Protein AF-0000000079002494 (afdb_homodimer)

Radius of gyration: 24.75 Å; Cα contacts (8 Å, |Δi|>4): 1084; chains: 2; bounding box: 55×80×52 Å

Structure (mmCIF, N/CA/C/O backbone):
data_AF-0000000079002494-model_v1
#
loop_
_entity.id
_entity.type
_entity.pdbx_description
1 polymer 'Respiratory-chain NADH dehydrogenase, subunit 1'
#
loop_
_atom_site.group_PDB
_atom_site.id
_atom_site.type_symbol
_atom_site.label_atom_id
_atom_site.label_alt_id
_atom_site.label_comp_id
_atom_site.label_asym_id
_atom_site.label_entity_id
_atom_site.label_seq_id
_atom_site.pdbx_PDB_ins_code
_atom_site.Cartn_x
_atom_site.Cartn_y
_atom_site.Cartn_z
_atom_site.occupancy
_atom_site.B_iso_or_equiv
_atom_site.auth_seq_id
_atom_site.auth_comp_id
_atom_site.auth_asym_id
_atom_site.auth_atom_id
_atom_site.pdbx_PDB_model_num
ATOM 1 N N . MET A 1 1 ? -18.328 -14.086 22.703 1 44.5 1 MET A N 1
ATOM 2 C CA . MET A 1 1 ? -18.359 -14.289 21.266 1 44.5 1 MET A CA 1
ATOM 3 C C . MET A 1 1 ? -17.141 -13.68 20.594 1 44.5 1 MET A C 1
ATOM 5 O O . MET A 1 1 ? -16.531 -14.297 19.719 1 44.5 1 MET A O 1
ATOM 9 N N . MET A 1 2 ? -16.734 -12.461 21.188 1 54.94 2 MET A N 1
ATOM 10 C CA . MET A 1 2 ? -15.609 -11.742 20.594 1 54.94 2 MET A CA 1
ATOM 11 C C . MET A 1 2 ? -14.297 -12.469 20.859 1 54.94 2 MET A C 1
ATOM 13 O O . MET A 1 2 ? -13.469 -12.609 19.969 1 54.94 2 MET A O 1
ATOM 17 N N . TRP A 1 3 ? -14.273 -13.086 22.062 1 51.34 3 TRP A N 1
ATOM 18 C CA . TRP A 1 3 ? -13.031 -13.734 22.469 1 51.34 3 TRP A CA 1
ATOM 19 C C . TRP A 1 3 ? -12.883 -15.094 21.781 1 51.34 3 TRP A C 1
ATOM 21 O O . TRP A 1 3 ? -11.773 -15.484 21.406 1 51.34 3 TRP A O 1
ATOM 31 N N . VAL A 1 4 ? -13.992 -15.797 21.688 1 53.44 4 VAL A N 1
ATOM 32 C CA . VAL A 1 4 ? -13.945 -17.094 21.031 1 53.44 4 VAL A CA 1
ATOM 33 C C . VAL A 1 4 ? -13.539 -16.922 19.562 1 53.44 4 VAL A C 1
ATOM 35 O O . VAL A 1 4 ? -12.734 -17.703 19.047 1 53.44 4 VAL A O 1
ATOM 38 N N . ASP A 1 5 ? -13.961 -15.875 19.078 1 77.56 5 ASP A N 1
ATOM 39 C CA . ASP A 1 5 ? -13.625 -15.602 17.672 1 77.56 5 ASP A CA 1
ATOM 40 C C . ASP A 1 5 ? -12.148 -15.234 17.531 1 77.56 5 ASP A C 1
ATOM 42 O O . ASP A 1 5 ? -11.492 -15.68 16.578 1 77.56 5 ASP A O 1
ATOM 46 N N . LEU A 1 6 ? -11.688 -14.734 18.688 1 79.25 6 LEU A N 1
ATOM 47 C CA . LEU A 1 6 ? -10.281 -14.352 18.656 1 79.25 6 LEU A CA 1
ATOM 48 C C . LEU A 1 6 ? -9.383 -15.578 18.75 1 79.25 6 LEU A C 1
ATOM 50 O O . LEU A 1 6 ? -8.344 -15.656 18.094 1 79.25 6 LEU A O 1
ATOM 54 N N . GLY A 1 7 ? -9.828 -16.516 19.656 1 81.12 7 GLY A N 1
ATOM 55 C CA . GLY A 1 7 ? -9.07 -17.75 19.781 1 81.12 7 GLY A CA 1
ATOM 56 C C . GLY A 1 7 ? -9.008 -18.547 18.469 1 81.12 7 GLY A C 1
ATOM 57 O O . GLY A 1 7 ? -7.949 -19.047 18.109 1 81.12 7 GLY A O 1
ATOM 58 N N . ASN A 1 8 ? -10.109 -18.562 17.781 1 87.06 8 ASN A N 1
ATOM 59 C CA . ASN A 1 8 ? -10.164 -19.266 16.5 1 87.06 8 ASN A CA 1
ATOM 60 C C . ASN A 1 8 ? -9.266 -18.594 15.461 1 87.06 8 ASN A C 1
ATOM 62 O O . ASN A 1 8 ? -8.594 -19.281 14.688 1 87.06 8 ASN A O 1
ATOM 66 N N . TYR A 1 9 ? -9.242 -17.297 15.516 1 87.62 9 TYR A N 1
ATOM 67 C CA . TYR A 1 9 ? -8.422 -16.594 14.539 1 87.62 9 TYR A CA 1
ATOM 68 C C . TYR A 1 9 ? -6.938 -16.766 14.836 1 87.62 9 TYR A C 1
ATOM 70 O O . TYR A 1 9 ? -6.125 -16.859 13.914 1 87.62 9 TYR A O 1
ATOM 78 N N . ILE A 1 10 ? -6.66 -16.906 16.109 1 89.25 10 ILE A N 1
ATOM 79 C CA . ILE A 1 10 ? -5.266 -17.109 16.484 1 89.25 10 ILE A CA 1
ATOM 80 C C . ILE A 1 10 ? -4.824 -18.516 16.078 1 89.25 10 ILE A C 1
ATOM 82 O O . ILE A 1 10 ? -3.729 -18.688 15.539 1 89.25 10 ILE A O 1
ATOM 86 N N . LEU A 1 11 ? -5.723 -19.438 16.281 1 91.56 11 LEU A N 1
ATOM 87 C CA . LEU A 1 11 ? -5.398 -20.812 15.914 1 91.56 11 LEU A CA 1
ATOM 88 C C . LEU A 1 11 ? -5.258 -20.953 14.406 1 91.56 11 LEU A C 1
ATOM 90 O O . LEU A 1 11 ? -4.344 -21.625 13.922 1 91.56 11 LEU A O 1
ATOM 94 N N . GLN A 1 12 ? -6.09 -20.312 13.695 1 93.88 12 GLN A N 1
ATOM 95 C CA . GLN A 1 12 ? -6.016 -20.391 12.234 1 93.88 12 GLN A CA 1
ATOM 96 C C . GLN A 1 12 ? -4.762 -19.688 11.711 1 93.88 12 GLN A C 1
ATOM 98 O O . GLN A 1 12 ? -4.176 -20.125 10.719 1 93.88 12 GLN A O 1
ATOM 103 N N . SER A 1 13 ? -4.43 -18.641 12.398 1 93.56 13 SER A N 1
ATOM 104 C CA . SER A 1 13 ? -3.25 -17.906 11.953 1 93.56 13 SER A CA 1
ATOM 105 C C . SER A 1 13 ? -1.973 -18.688 12.234 1 93.56 13 SER A C 1
ATOM 107 O O . SER A 1 13 ? -1.03 -18.656 11.438 1 93.56 13 SER A O 1
ATOM 109 N N . LEU A 1 14 ? -1.951 -19.469 13.266 1 93.94 14 LEU A N 1
ATOM 110 C CA . LEU A 1 14 ? -0.742 -20.188 13.664 1 93.94 14 LEU A CA 1
ATOM 111 C C . LEU A 1 14 ? -0.676 -21.547 12.992 1 93.94 14 LEU A C 1
ATOM 113 O O . LEU A 1 14 ? 0.397 -21.984 12.57 1 93.94 14 LEU A O 1
ATOM 117 N N . LEU A 1 15 ? -1.815 -22.203 12.805 1 94.38 15 LEU A N 1
ATOM 118 C CA . LEU A 1 15 ? -1.814 -23.578 12.328 1 94.38 15 LEU A CA 1
ATOM 119 C C . LEU A 1 15 ? -2.271 -23.656 10.875 1 94.38 15 LEU A C 1
ATOM 121 O O . LEU A 1 15 ? -1.48 -23.406 9.961 1 94.38 15 LEU A O 1
ATOM 125 N N . TYR A 1 16 ? -3.596 -23.703 10.633 1 94.25 16 TYR A N 1
ATOM 126 C CA . TYR A 1 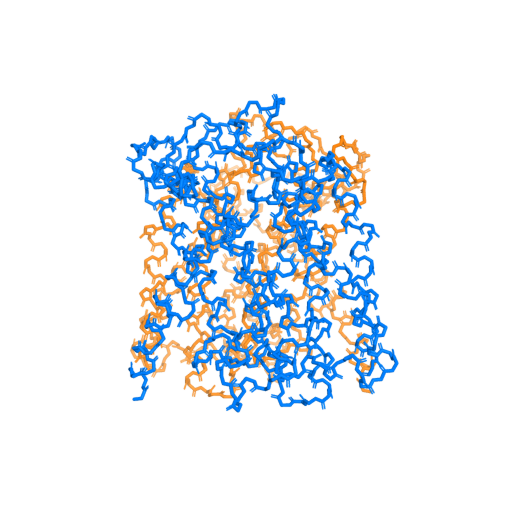16 ? -4.137 -23.797 9.281 1 94.25 16 TYR A CA 1
ATOM 127 C C . TYR A 1 16 ? -5.227 -22.75 9.062 1 94.25 16 TYR A C 1
ATOM 129 O O . TYR A 1 16 ? -6.191 -22.688 9.828 1 94.25 16 TYR A O 1
ATOM 137 N N . PRO A 1 17 ? -4.984 -22.031 8.023 1 95.56 17 PRO A N 1
ATOM 138 C CA . PRO A 1 17 ? -4.043 -22.016 6.902 1 95.56 17 PRO A CA 1
ATOM 139 C C . PRO A 1 17 ? -2.932 -20.984 7.086 1 95.56 17 PRO A C 1
ATOM 141 O O . PRO A 1 17 ? -2.506 -20.359 6.113 1 95.56 17 PRO A O 1
ATOM 144 N N . GLY A 1 18 ? -2.619 -20.781 8.328 1 94.69 18 GLY A N 1
ATOM 145 C CA . GLY A 1 18 ? -1.676 -19.734 8.664 1 94.69 18 GLY A CA 1
ATOM 146 C C . GLY A 1 18 ? -0.228 -20.172 8.555 1 94.69 18 GLY A C 1
ATOM 147 O O . GLY A 1 18 ? 0.177 -20.75 7.547 1 94.69 18 GLY A O 1
ATOM 148 N N . LEU A 1 19 ? 0.527 -19.906 9.523 1 94.31 19 LEU A N 1
ATOM 149 C CA . LEU A 1 19 ? 1.985 -19.969 9.516 1 94.31 19 LEU A CA 1
ATOM 150 C C . LEU A 1 19 ? 2.469 -21.406 9.305 1 94.31 19 LEU A C 1
ATOM 152 O O . LEU A 1 19 ? 3.322 -21.656 8.453 1 94.31 19 LEU A O 1
ATOM 156 N N . LEU A 1 20 ? 1.963 -22.359 10.008 1 94 20 LEU A N 1
ATOM 157 C CA . LEU A 1 20 ? 2.41 -23.734 9.898 1 94 20 LEU A CA 1
ATOM 158 C C . LEU A 1 20 ? 2.121 -24.297 8.508 1 94 20 LEU A C 1
ATOM 160 O O . LEU A 1 20 ? 2.969 -24.953 7.906 1 94 20 LEU A O 1
ATOM 164 N N . PHE A 1 21 ? 0.96 -24.031 8.039 1 95.38 21 PHE A N 1
ATOM 165 C CA . PHE A 1 21 ? 0.583 -24.453 6.699 1 95.38 21 PHE A CA 1
ATOM 166 C C . PHE A 1 21 ? 1.543 -23.891 5.66 1 95.38 21 PHE A C 1
ATOM 168 O O . PHE A 1 21 ? 1.985 -24.594 4.758 1 95.38 21 PHE A O 1
ATOM 175 N N . ILE A 1 22 ? 1.89 -22.625 5.812 1 94.62 22 ILE A N 1
ATOM 176 C CA . ILE A 1 22 ? 2.764 -21.953 4.859 1 94.62 22 ILE A CA 1
ATOM 177 C C . ILE A 1 22 ? 4.152 -22.594 4.891 1 94.62 22 ILE A C 1
ATOM 179 O O . ILE A 1 22 ? 4.762 -22.828 3.844 1 94.62 22 ILE A O 1
ATOM 183 N N . ILE A 1 23 ? 4.59 -22.891 6.07 1 90.56 23 ILE A N 1
ATOM 184 C CA . ILE A 1 23 ? 5.906 -23.5 6.219 1 90.56 23 ILE A CA 1
ATOM 185 C C . ILE A 1 23 ? 5.922 -24.875 5.535 1 90.56 23 ILE A C 1
ATOM 187 O O . ILE A 1 23 ? 6.844 -25.188 4.781 1 90.56 23 ILE A O 1
ATOM 191 N N . ILE A 1 24 ? 4.887 -25.656 5.758 1 92 24 ILE A N 1
ATOM 192 C CA . ILE A 1 24 ? 4.789 -26.984 5.156 1 92 24 ILE A CA 1
ATOM 193 C C . ILE A 1 24 ? 4.715 -26.859 3.639 1 92 24 ILE A C 1
ATOM 195 O O . ILE A 1 24 ? 5.379 -27.609 2.914 1 92 24 ILE A O 1
ATOM 199 N N . MET A 1 25 ? 3.959 -25.906 3.195 1 94.44 25 MET A N 1
ATOM 200 C CA . MET A 1 25 ? 3.793 -25.719 1.757 1 94.44 25 MET A CA 1
ATOM 201 C C . MET A 1 25 ? 5.094 -25.25 1.116 1 94.44 25 MET A C 1
ATOM 203 O O . MET A 1 25 ? 5.387 -25.594 -0.031 1 94.44 25 MET A O 1
ATOM 207 N N . ILE A 1 26 ? 5.816 -24.453 1.861 1 91.31 26 ILE A N 1
ATOM 208 C CA . ILE A 1 26 ? 7.102 -24 1.344 1 91.31 26 ILE A CA 1
ATOM 209 C C . ILE A 1 26 ? 8.016 -25.203 1.121 1 91.31 26 ILE A C 1
ATOM 211 O O . ILE A 1 26 ? 8.656 -25.312 0.073 1 91.31 26 ILE A O 1
ATOM 215 N N . ILE A 1 27 ? 8.039 -26.094 2.076 1 86.44 27 ILE A N 1
ATOM 216 C CA . ILE A 1 27 ? 8.883 -27.281 1.976 1 86.44 27 ILE A CA 1
ATOM 217 C C . ILE A 1 27 ? 8.43 -28.141 0.788 1 86.44 27 ILE A C 1
ATOM 219 O O . ILE A 1 27 ? 9.25 -28.562 -0.027 1 86.44 27 ILE A O 1
ATOM 223 N N . PHE A 1 28 ? 7.176 -28.312 0.725 1 90.94 28 PHE A N 1
ATOM 224 C CA . PHE A 1 28 ? 6.602 -29.141 -0.33 1 90.94 28 PHE A CA 1
ATOM 225 C C . PHE A 1 28 ? 6.863 -28.516 -1.701 1 90.94 28 PHE A C 1
ATOM 227 O O . PHE A 1 28 ? 7.285 -29.219 -2.627 1 90.94 28 PHE A O 1
ATOM 234 N N . THR A 1 29 ? 6.637 -27.25 -1.886 1 92.44 29 THR A N 1
ATOM 235 C CA . THR A 1 29 ? 6.785 -26.578 -3.178 1 92.44 29 THR A CA 1
ATOM 236 C C . THR A 1 29 ? 8.258 -26.5 -3.576 1 92.44 29 THR A C 1
ATOM 238 O O . THR A 1 29 ? 8.586 -26.531 -4.766 1 92.44 29 THR A O 1
ATOM 241 N N . GLN A 1 30 ? 9.047 -26.281 -2.629 1 85.81 30 GLN A N 1
ATOM 242 C CA . GLN A 1 30 ? 10.477 -26.266 -2.943 1 85.81 30 GLN A CA 1
ATOM 243 C C . GLN A 1 30 ? 10.938 -27.625 -3.469 1 85.81 30 GLN A C 1
ATOM 245 O O . GLN A 1 30 ? 11.82 -27.688 -4.332 1 85.81 30 GLN A O 1
ATOM 250 N N . TRP A 1 31 ? 10.375 -28.688 -2.846 1 85.31 31 TRP A N 1
ATOM 251 C CA . TRP A 1 31 ? 10.656 -30.016 -3.35 1 85.31 31 TRP A CA 1
ATOM 252 C C . TRP A 1 31 ? 10.219 -30.156 -4.805 1 85.31 31 TRP A C 1
ATOM 254 O O . TRP A 1 31 ? 10.969 -30.672 -5.641 1 85.31 31 TRP A O 1
ATOM 264 N N . ILE A 1 32 ? 9.055 -29.672 -5.133 1 89.88 32 ILE A N 1
ATOM 265 C CA . ILE A 1 32 ? 8.531 -29.719 -6.492 1 89.88 32 ILE A CA 1
ATOM 266 C C . ILE A 1 32 ? 9.43 -28.891 -7.414 1 89.88 32 ILE A C 1
ATOM 268 O O . ILE A 1 32 ? 9.734 -29.312 -8.531 1 89.88 32 ILE A O 1
ATOM 272 N N . TYR A 1 33 ? 9.781 -27.719 -7.023 1 89.62 33 TYR A N 1
ATOM 273 C CA . TYR A 1 33 ? 10.617 -26.828 -7.824 1 89.62 33 TYR A CA 1
ATOM 274 C C . TYR A 1 33 ? 11.93 -27.5 -8.203 1 89.62 33 TYR A C 1
ATOM 276 O O . TYR A 1 33 ? 12.375 -27.391 -9.352 1 89.62 33 TYR A O 1
ATOM 284 N N . ARG A 1 34 ? 12.539 -28.156 -7.32 1 84.25 34 ARG A N 1
ATOM 285 C CA . ARG A 1 34 ? 13.812 -28.844 -7.57 1 84.25 34 ARG A CA 1
ATOM 286 C C . ARG A 1 34 ? 13.633 -29.984 -8.562 1 84.25 34 ARG A C 1
ATOM 288 O O . ARG A 1 34 ? 14.5 -30.219 -9.398 1 84.25 34 ARG A O 1
ATOM 295 N N . LYS A 1 35 ? 12.594 -30.703 -8.312 1 87.31 35 LYS A N 1
ATOM 296 C CA . LYS A 1 35 ? 12.312 -31.797 -9.25 1 87.31 35 LYS A CA 1
ATOM 297 C C . LYS A 1 35 ? 12.117 -31.266 -10.664 1 87.31 35 LYS A C 1
ATOM 299 O O . LYS A 1 35 ? 12.625 -31.844 -11.625 1 87.31 35 LYS A O 1
ATOM 304 N N . VAL A 1 36 ? 11.398 -30.172 -10.734 1 89.5 36 VAL A N 1
ATOM 305 C CA . VAL A 1 36 ? 11.141 -29.562 -12.039 1 89.5 36 VAL A CA 1
ATOM 306 C C . VAL A 1 36 ? 12.453 -29.047 -12.633 1 89.5 36 VAL A C 1
ATOM 308 O O . VAL A 1 36 ? 12.727 -29.234 -13.812 1 89.5 36 VAL A O 1
ATOM 311 N N . THR A 1 37 ? 13.227 -28.359 -11.875 1 86 37 THR A N 1
ATOM 312 C CA . THR A 1 37 ? 14.508 -27.828 -12.32 1 86 37 THR A CA 1
ATOM 313 C C . THR A 1 37 ? 15.422 -28.938 -12.812 1 86 37 THR A C 1
ATOM 315 O O . THR A 1 37 ? 16.109 -28.781 -13.828 1 86 37 THR A O 1
ATOM 318 N N . GLY A 1 38 ? 15.516 -30.016 -12.07 1 83.25 38 GLY A N 1
ATOM 319 C CA . GLY A 1 38 ? 16.328 -31.141 -12.484 1 83.25 38 GLY A CA 1
ATOM 320 C C . GLY A 1 38 ? 15.914 -31.719 -13.82 1 83.25 38 GLY A C 1
ATOM 321 O O . GLY A 1 38 ? 16.766 -32.062 -14.648 1 83.25 38 GLY A O 1
ATOM 322 N N . ARG A 1 39 ? 14.656 -31.766 -14.031 1 85.88 39 ARG A N 1
ATOM 323 C CA . ARG A 1 39 ? 14.133 -32.344 -15.273 1 85.88 39 ARG A CA 1
ATOM 324 C C . ARG A 1 39 ? 14.406 -31.406 -16.453 1 85.88 39 ARG A C 1
ATOM 326 O O . ARG A 1 39 ? 14.711 -31.875 -17.562 1 85.88 39 ARG A O 1
ATOM 333 N N . VAL A 1 40 ? 14.273 -30.125 -16.281 1 85.69 40 VAL A N 1
ATOM 334 C CA . VAL A 1 40 ? 14.453 -29.156 -17.344 1 85.69 40 VAL A CA 1
ATOM 335 C C . VAL A 1 40 ? 15.93 -29.031 -17.719 1 85.69 40 VAL A C 1
ATOM 337 O O . VAL A 1 40 ? 16.281 -28.922 -18.891 1 85.69 40 VAL A O 1
ATOM 340 N N . GLN A 1 41 ? 16.812 -28.938 -16.766 1 79.19 41 GLN A N 1
ATOM 341 C CA . GLN A 1 41 ? 18.25 -28.766 -17 1 79.19 41 GLN A CA 1
ATOM 342 C C . GLN A 1 41 ? 18.922 -30.094 -17.297 1 79.19 41 GLN A C 1
ATOM 344 O O . GLN A 1 41 ? 20.141 -30.156 -17.5 1 79.19 41 GLN A O 1
ATOM 349 N N . TYR A 1 42 ? 18.328 -31.078 -17.75 1 69.38 42 TYR A N 1
ATOM 350 C CA . TYR A 1 42 ? 18.828 -32.406 -18.047 1 69.38 42 TYR A CA 1
ATOM 351 C C . TYR A 1 42 ? 19.859 -32.844 -17.016 1 69.38 42 TYR A C 1
ATOM 353 O O . TYR A 1 42 ? 20.859 -33.5 -17.359 1 69.38 42 TYR A O 1
ATOM 361 N N . ARG A 1 43 ? 20.172 -32.125 -16.078 1 57.84 43 ARG A N 1
ATOM 362 C CA . ARG A 1 43 ? 21.062 -32.594 -15.008 1 57.84 43 ARG A CA 1
ATOM 363 C C . ARG A 1 43 ? 20.344 -33.5 -14.023 1 57.84 43 ARG A C 1
ATOM 365 O O . ARG A 1 43 ? 19.141 -33.344 -13.805 1 57.84 43 ARG A O 1
ATOM 372 N N . ARG A 1 44 ? 20.844 -34.75 -14.102 1 48.19 44 ARG A N 1
ATOM 373 C CA . ARG A 1 44 ? 20.281 -35.688 -13.133 1 48.19 44 ARG A CA 1
ATOM 374 C C . ARG A 1 44 ? 20.062 -35 -11.781 1 48.19 44 ARG A C 1
ATOM 376 O O . ARG A 1 44 ? 20.953 -34.281 -11.289 1 48.19 44 ARG A O 1
ATOM 383 N N . GLY A 1 45 ? 18.875 -34.594 -11.438 1 46.84 45 GLY A N 1
ATOM 384 C CA . GLY A 1 45 ? 18.562 -33.906 -10.188 1 46.84 45 GLY A CA 1
ATOM 385 C C . GLY A 1 45 ? 19.422 -34.375 -9.023 1 46.84 45 GLY A C 1
ATOM 386 O O . GLY A 1 45 ? 20.109 -35.406 -9.125 1 46.84 45 GLY A O 1
ATOM 387 N N . PRO A 1 46 ? 20.016 -33.625 -8.164 1 44.28 46 PRO A N 1
ATOM 388 C CA . PRO A 1 46 ? 20.859 -34.219 -7.129 1 44.28 46 PRO A CA 1
ATOM 389 C C . PRO A 1 46 ? 20.391 -35.594 -6.695 1 44.28 46 PRO A C 1
ATOM 391 O O . PRO A 1 46 ? 19.266 -35.75 -6.203 1 44.28 46 PRO A O 1
ATOM 394 N N . THR A 1 47 ? 20.672 -36.719 -7.438 1 38.12 47 THR A N 1
ATOM 395 C CA . THR A 1 47 ? 20.484 -38.094 -6.996 1 38.12 47 THR A CA 1
ATOM 396 C C . THR A 1 47 ? 20.828 -38.25 -5.516 1 38.12 47 THR A C 1
ATOM 398 O O . THR A 1 47 ? 20.234 -39.094 -4.816 1 38.12 47 THR A O 1
ATOM 401 N N . TYR A 1 48 ? 22.188 -38.156 -5.133 1 36.81 48 TYR A N 1
ATOM 402 C CA . TYR A 1 48 ? 22.734 -38.719 -3.904 1 36.81 48 TYR A CA 1
ATOM 403 C C . TYR A 1 48 ? 22.125 -38.062 -2.678 1 36.81 48 TYR A C 1
ATOM 405 O O . TYR A 1 48 ? 22.406 -38.469 -1.544 1 36.81 48 TYR A O 1
ATOM 413 N N . VAL A 1 49 ? 22.109 -36.688 -2.596 1 40.66 49 VAL A N 1
ATOM 414 C CA . VAL A 1 49 ? 21.797 -36.312 -1.214 1 40.66 49 VAL A CA 1
ATOM 415 C C . VAL A 1 49 ? 20.344 -36.719 -0.896 1 40.66 49 VAL A C 1
ATOM 417 O O . VAL A 1 49 ? 19.469 -36.562 -1.743 1 40.66 49 VAL A O 1
ATOM 420 N N . GLY A 1 50 ? 20.188 -37.781 -0.067 1 34.31 50 GLY A N 1
ATOM 421 C CA . GLY A 1 50 ? 18.984 -38.344 0.496 1 34.31 50 GLY A CA 1
ATOM 422 C C . GLY A 1 50 ? 17.812 -37.406 0.527 1 34.31 50 GLY A C 1
ATOM 423 O O . GLY A 1 50 ? 17.953 -36.219 0.162 1 34.31 50 GLY A O 1
ATOM 424 N N . PRO A 1 51 ? 16.641 -38 0.844 1 38.06 51 PRO A N 1
ATOM 425 C CA . PRO A 1 51 ? 15.398 -37.312 1.198 1 38.06 51 PRO A CA 1
ATOM 426 C C . PRO A 1 51 ? 15.648 -35.969 1.928 1 38.06 51 PRO A C 1
ATOM 428 O O . PRO A 1 51 ? 14.734 -35.156 2.082 1 38.06 51 PRO A O 1
ATOM 431 N N . PHE A 1 52 ? 16.688 -35.875 2.623 1 38.97 52 PHE A N 1
ATOM 432 C CA . PHE A 1 52 ? 17.156 -34.812 3.508 1 38.97 52 PHE A CA 1
ATOM 433 C C . PHE A 1 52 ? 17.641 -33.625 2.705 1 38.97 52 PHE A C 1
ATOM 435 O O . PHE A 1 52 ? 18.031 -32.594 3.279 1 38.97 52 PHE A O 1
ATOM 442 N N . GLY A 1 53 ? 18.062 -33.688 1.569 1 42.25 53 GLY A N 1
ATOM 443 C CA . GLY A 1 53 ? 18.406 -32.594 0.686 1 42.25 53 GLY A CA 1
ATOM 444 C C . GLY A 1 53 ? 17.281 -31.594 0.497 1 42.25 53 GLY A C 1
ATOM 445 O O . GLY A 1 53 ? 17.469 -30.547 -0.117 1 42.25 53 GLY A O 1
ATOM 446 N N . LEU A 1 54 ? 16.125 -32.062 0.452 1 42.53 54 LEU A N 1
ATOM 447 C CA . LEU A 1 54 ? 14.828 -31.422 0.289 1 42.53 54 LEU A CA 1
ATOM 448 C C . LEU A 1 54 ? 14.711 -30.203 1.208 1 42.53 54 LEU A C 1
ATOM 450 O O . LEU A 1 54 ? 14.102 -29.203 0.842 1 42.53 54 LEU A O 1
ATOM 454 N N . LEU A 1 55 ? 15.086 -30.469 2.482 1 47.25 55 LEU A N 1
ATOM 455 C CA . LEU A 1 55 ? 14.977 -29.469 3.535 1 47.25 55 LEU A CA 1
ATOM 456 C C . LEU A 1 55 ? 16.141 -28.484 3.473 1 47.25 55 LEU A C 1
ATOM 458 O O . LEU A 1 55 ? 16.328 -27.672 4.379 1 47.25 55 LEU A O 1
ATOM 462 N N . GLN A 1 56 ? 16.953 -28.719 2.482 1 52.5 56 GLN A N 1
ATOM 463 C CA . GLN A 1 56 ? 18.172 -27.922 2.43 1 52.5 56 GLN A CA 1
ATOM 464 C C . GLN A 1 56 ? 17.844 -26.422 2.365 1 52.5 56 GLN A C 1
ATOM 466 O O . GLN A 1 56 ? 18.438 -25.625 3.096 1 52.5 56 GLN A O 1
ATOM 471 N N . PRO A 1 57 ? 16.984 -26.125 1.393 1 52.88 57 PRO A N 1
ATOM 472 C CA . PRO A 1 57 ? 16.719 -24.688 1.44 1 52.88 57 PRO A CA 1
ATOM 473 C C . PRO A 1 57 ? 16.172 -24.234 2.787 1 52.88 57 PRO A C 1
ATOM 475 O O . PRO A 1 57 ? 16.531 -23.172 3.287 1 52.88 57 PRO A O 1
ATOM 478 N N . PHE A 1 58 ? 15.258 -25.188 3.299 1 56.38 58 PHE A N 1
ATOM 479 C CA . PHE A 1 58 ? 14.789 -24.828 4.637 1 56.38 58 PHE A CA 1
ATOM 480 C C . PHE A 1 58 ? 15.922 -24.969 5.652 1 56.38 58 PHE A C 1
ATOM 482 O O . PHE A 1 58 ? 16.047 -24.141 6.562 1 56.38 58 PHE A O 1
ATOM 489 N N . ALA A 1 59 ? 16.672 -26.016 5.418 1 56.16 59 ALA A N 1
ATOM 490 C CA . ALA A 1 59 ? 17.844 -26.156 6.273 1 56.16 59 ALA A CA 1
ATOM 491 C C . ALA A 1 59 ? 18.781 -24.969 6.121 1 56.16 59 ALA A C 1
ATOM 493 O O . ALA A 1 59 ? 19.344 -24.484 7.105 1 56.16 59 ALA A O 1
ATOM 494 N N . ASP A 1 60 ? 18.875 -24.656 4.906 1 56.66 60 ASP A N 1
ATOM 495 C CA . ASP A 1 60 ? 19.719 -23.484 4.66 1 56.66 60 ASP A CA 1
ATOM 496 C C . ASP A 1 60 ? 19.109 -22.219 5.258 1 56.66 60 ASP A C 1
ATOM 498 O O . ASP A 1 60 ? 19.812 -21.375 5.809 1 56.66 60 ASP A O 1
ATOM 502 N N . PHE A 1 61 ? 17.781 -22.219 5.098 1 59.25 61 PHE A N 1
ATOM 503 C CA . PHE A 1 61 ? 17.062 -21.125 5.734 1 59.25 61 PHE A CA 1
ATOM 504 C C . PHE A 1 61 ? 17.266 -21.156 7.246 1 59.25 61 PHE A C 1
ATOM 506 O O . PHE A 1 61 ? 17.547 -20.125 7.859 1 59.25 61 PHE A O 1
ATOM 513 N N . MET A 1 62 ? 17.062 -22.328 7.73 1 59 62 MET A N 1
ATOM 514 C CA . MET A 1 62 ? 17.234 -22.484 9.172 1 59 62 MET A CA 1
ATOM 515 C C . MET A 1 62 ? 18.672 -22.188 9.586 1 59 62 MET A C 1
ATOM 517 O O . MET A 1 62 ? 18.922 -21.594 10.641 1 59 62 MET A O 1
ATOM 521 N N . LYS A 1 63 ? 19.625 -22.469 8.672 1 62.03 63 LYS A N 1
ATOM 522 C CA . LYS A 1 63 ? 21.031 -22.172 8.922 1 62.03 63 LYS A CA 1
ATOM 523 C C . LYS A 1 63 ? 21.281 -20.672 8.945 1 62.03 63 LYS A C 1
ATOM 525 O O . LYS A 1 63 ? 22.016 -20.172 9.789 1 62.03 63 LYS A O 1
ATOM 530 N N . LEU A 1 64 ? 20.578 -20.125 8.047 1 61.53 64 LEU A N 1
ATOM 531 C CA . LEU A 1 64 ? 20.719 -18.688 7.992 1 61.53 64 LEU A CA 1
ATOM 532 C C . LEU A 1 64 ? 20.094 -18.031 9.227 1 61.53 64 LEU A C 1
ATOM 534 O O . LEU A 1 64 ? 20.641 -17.047 9.75 1 61.53 64 LEU A O 1
ATOM 538 N N . LEU A 1 65 ? 19.031 -18.656 9.57 1 63.62 65 LEU A N 1
ATOM 539 C CA . LEU A 1 65 ? 18.359 -18.125 10.742 1 63.62 65 LEU A CA 1
ATOM 540 C C . LEU A 1 65 ? 19.219 -18.297 11.992 1 63.62 65 LEU A C 1
ATOM 542 O O . LEU A 1 65 ? 19.141 -17.5 12.922 1 63.62 65 LEU A O 1
ATOM 546 N N . LEU A 1 66 ? 20.078 -19.203 11.891 1 59.75 66 LEU A N 1
ATOM 547 C CA . LEU A 1 66 ? 20.906 -19.531 13.055 1 59.75 66 LEU A CA 1
ATOM 548 C C . LEU A 1 66 ? 22.25 -18.812 13 1 59.75 66 LEU A C 1
ATOM 550 O O . LEU A 1 66 ? 23 -18.828 13.977 1 59.75 66 LEU A O 1
ATOM 554 N N . LYS A 1 67 ? 22.547 -18.219 11.859 1 63 67 LYS A N 1
ATOM 555 C CA . LYS A 1 67 ? 23.812 -17.469 11.758 1 63 67 LYS A CA 1
ATOM 556 C C . LYS A 1 67 ? 23.766 -16.203 12.602 1 63 67 LYS A C 1
ATOM 558 O O . LYS A 1 67 ? 22.672 -15.695 12.906 1 63 67 LYS A O 1
ATOM 563 N N . GLU A 1 68 ? 24.953 -15.789 13.133 1 58.53 68 GLU A N 1
ATOM 564 C CA . GLU A 1 68 ? 25.047 -14.57 13.922 1 58.53 68 GLU A CA 1
ATOM 565 C C . GLU A 1 68 ? 24.656 -13.344 13.094 1 58.53 68 GLU A C 1
ATOM 567 O O . GLU A 1 68 ? 25.031 -13.234 11.93 1 58.53 68 GLU A O 1
ATOM 572 N N . ASP A 1 69 ? 23.688 -12.672 13.547 1 57.09 69 ASP A N 1
ATOM 573 C CA . ASP A 1 69 ? 23.203 -11.461 12.891 1 57.09 69 ASP A CA 1
ATOM 574 C C . ASP A 1 69 ? 24.297 -10.398 12.812 1 57.09 69 ASP A C 1
ATOM 576 O O . ASP A 1 69 ? 24.812 -9.969 13.844 1 57.09 69 ASP A O 1
ATOM 580 N N . VAL A 1 70 ? 25.094 -10.43 11.766 1 51.16 70 VAL A N 1
ATOM 581 C CA . VAL A 1 70 ? 26.047 -9.344 11.648 1 51.16 70 VAL A CA 1
ATOM 582 C C . VAL A 1 70 ? 25.328 -8.023 11.422 1 51.16 70 VAL A C 1
ATOM 584 O O . VAL A 1 70 ? 24.672 -7.836 10.398 1 51.16 70 VAL A O 1
ATOM 587 N N . VAL A 1 71 ? 24.797 -7.445 12.508 1 49.28 71 VAL A N 1
ATOM 588 C CA . VAL A 1 71 ? 24.031 -6.211 12.477 1 49.28 71 VAL A CA 1
ATOM 589 C C . VAL A 1 71 ? 24.891 -5.07 11.945 1 49.28 71 VAL A C 1
ATOM 591 O O . VAL A 1 71 ? 25.953 -4.781 12.5 1 49.28 71 VAL A O 1
ATOM 594 N N . SER A 1 72 ? 24.844 -4.832 10.695 1 46.78 72 SER A N 1
ATOM 595 C CA . SER A 1 72 ? 25.562 -3.645 10.227 1 46.78 72 SER A CA 1
ATOM 596 C C . SER A 1 72 ? 24.938 -2.371 10.789 1 46.78 72 SER A C 1
ATOM 598 O O . SER A 1 72 ? 23.859 -2.408 11.383 1 46.78 72 SER A O 1
ATOM 600 N N . ARG A 1 73 ? 25.391 -1.128 10.164 1 46.09 73 ARG A N 1
ATOM 601 C CA . ARG A 1 73 ? 25.344 0.278 10.547 1 46.09 73 ARG A CA 1
ATOM 602 C C . ARG A 1 73 ? 23.891 0.735 10.734 1 46.09 73 ARG A C 1
ATOM 604 O O . ARG A 1 73 ? 23.625 1.642 11.523 1 46.09 73 ARG A O 1
ATOM 611 N N . TYR A 1 74 ? 23.141 0.607 9.695 1 48.66 74 TYR A N 1
ATOM 612 C CA . TYR A 1 74 ? 21.812 1.158 9.969 1 48.66 74 TYR A CA 1
ATOM 613 C C . TYR A 1 74 ? 21.141 0.412 11.109 1 48.66 74 TYR A C 1
ATOM 615 O O . TYR A 1 74 ? 19.938 0.54 11.312 1 48.66 74 TYR A O 1
ATOM 623 N N . SER A 1 75 ? 21.969 -0.372 11.891 1 48.56 75 SER A N 1
ATOM 624 C CA . SER A 1 75 ? 21.828 -1.553 12.734 1 48.56 75 SER A CA 1
ATOM 625 C C . SER A 1 75 ? 20.641 -1.43 13.672 1 48.56 75 SER A C 1
ATOM 627 O O . SER A 1 75 ? 20.797 -1.089 14.852 1 48.56 75 SER A O 1
ATOM 629 N N . ALA A 1 76 ? 19.75 -0.692 13.266 1 54.34 76 ALA A N 1
ATOM 630 C CA . ALA A 1 76 ? 18.672 -0.918 14.227 1 54.34 76 ALA A CA 1
ATOM 631 C C . ALA A 1 76 ? 18.312 -2.398 14.32 1 54.34 76 ALA A C 1
ATOM 633 O O . ALA A 1 76 ? 17.875 -3.002 13.336 1 54.34 76 ALA A O 1
ATOM 634 N N . LYS A 1 77 ? 18.906 -3.031 15.336 1 63.38 77 LYS A N 1
ATOM 635 C CA . LYS A 1 77 ? 18.828 -4.465 15.602 1 63.38 77 LYS A CA 1
ATOM 636 C C . LYS A 1 77 ? 17.375 -4.941 15.609 1 63.38 77 LYS A C 1
ATOM 638 O O . LYS A 1 77 ? 17.062 -6.008 15.078 1 63.38 77 LYS A O 1
ATOM 643 N N . ILE A 1 78 ? 16.5 -4.047 15.938 1 76.88 78 ILE A N 1
ATOM 644 C CA . ILE A 1 78 ? 15.164 -4.543 16.219 1 76.88 78 ILE A CA 1
ATOM 645 C C . ILE A 1 78 ? 14.258 -4.293 15.023 1 76.88 78 ILE A C 1
ATOM 647 O O . ILE A 1 78 ? 13.312 -5.043 14.781 1 76.88 78 ILE A O 1
ATOM 651 N N . ALA A 1 79 ? 14.656 -3.404 14.18 1 82.38 79 ALA A N 1
ATOM 652 C CA . ALA A 1 79 ? 13.766 -2.973 13.109 1 82.38 79 ALA A CA 1
ATOM 653 C C . ALA A 1 79 ? 13.555 -4.086 12.086 1 82.38 79 ALA A C 1
ATOM 655 O O . ALA A 1 79 ? 12.414 -4.418 11.75 1 82.38 79 ALA A O 1
ATOM 656 N N . PRO A 1 80 ? 14.641 -4.82 11.789 1 81.31 80 PRO A N 1
ATOM 657 C CA . PRO A 1 80 ? 14.438 -5.875 10.797 1 81.31 80 PRO A CA 1
ATOM 658 C C . PRO A 1 80 ? 13.523 -6.988 11.305 1 81.31 80 PRO A C 1
ATOM 660 O O . PRO A 1 80 ? 12.742 -7.551 10.531 1 81.31 80 PRO A O 1
ATOM 663 N N . VAL A 1 81 ? 13.547 -7.211 12.539 1 81.88 81 VAL A N 1
ATOM 664 C CA . VAL A 1 81 ? 12.727 -8.273 13.117 1 81.88 81 VAL A CA 1
ATOM 665 C C . VAL A 1 81 ? 11.258 -7.855 13.102 1 81.88 81 VAL A C 1
ATOM 667 O O . VAL A 1 81 ? 10.383 -8.656 12.758 1 81.88 81 VAL A O 1
ATOM 670 N N . ILE A 1 82 ? 11.031 -6.672 13.375 1 87.06 82 ILE A N 1
ATOM 671 C CA . ILE A 1 82 ? 9.664 -6.172 13.398 1 87.06 82 ILE A CA 1
ATOM 672 C C . ILE A 1 82 ? 9.094 -6.16 11.984 1 87.06 82 ILE A C 1
ATOM 674 O O . ILE A 1 82 ? 7.953 -6.57 11.758 1 87.06 82 ILE A O 1
ATOM 678 N N . VAL A 1 83 ? 9.938 -5.754 11.102 1 91 83 VAL A N 1
ATOM 679 C CA . VAL A 1 83 ? 9.492 -5.664 9.711 1 91 83 VAL A CA 1
ATOM 680 C C . VAL A 1 83 ? 9.227 -7.062 9.164 1 91 83 VAL A C 1
ATOM 682 O O . VAL A 1 83 ? 8.242 -7.285 8.453 1 91 83 VAL A O 1
ATOM 685 N N . ALA A 1 84 ? 10.07 -8 9.523 1 88.38 84 ALA A N 1
ATOM 686 C CA . ALA A 1 84 ? 9.852 -9.391 9.117 1 88.38 84 ALA A CA 1
ATOM 687 C C . ALA A 1 84 ? 8.539 -9.93 9.688 1 88.38 84 ALA A C 1
ATOM 689 O O . ALA A 1 84 ? 7.785 -10.609 8.992 1 88.38 84 ALA A O 1
ATOM 690 N N . ALA A 1 85 ? 8.32 -9.586 10.891 1 89.56 85 ALA A N 1
ATOM 691 C CA . ALA A 1 85 ? 7.086 -10.023 11.547 1 89.56 85 ALA A CA 1
ATOM 692 C C . ALA A 1 85 ? 5.859 -9.445 10.844 1 89.56 85 ALA A C 1
ATOM 694 O O . ALA A 1 85 ? 4.848 -10.133 10.68 1 89.56 85 ALA A O 1
ATOM 695 N N . LEU A 1 86 ? 5.977 -8.266 10.406 1 93.12 86 LEU A N 1
ATOM 696 C CA . LEU A 1 86 ? 4.871 -7.625 9.703 1 93.12 86 LEU A CA 1
ATOM 697 C C . LEU A 1 86 ? 4.637 -8.281 8.344 1 93.12 86 LEU A C 1
ATOM 699 O O . LEU A 1 86 ? 3.488 -8.477 7.938 1 93.12 86 LEU A O 1
ATOM 703 N N . GLY A 1 87 ? 5.738 -8.617 7.676 1 94.62 87 GLY A N 1
ATOM 704 C CA . GLY A 1 87 ? 5.613 -9.297 6.398 1 94.62 87 GLY A CA 1
ATOM 705 C C . GLY A 1 87 ? 4.984 -10.672 6.52 1 94.62 87 GLY A C 1
ATOM 706 O O . GLY A 1 87 ? 4.055 -11.008 5.777 1 94.62 87 GLY A O 1
ATOM 707 N N . VAL A 1 88 ? 5.426 -11.422 7.496 1 92.62 88 VAL A N 1
ATOM 708 C CA . VAL A 1 88 ? 4.898 -12.758 7.746 1 92.62 88 VAL A CA 1
ATOM 709 C C . VAL A 1 88 ? 3.441 -12.656 8.195 1 92.62 88 VAL A C 1
ATOM 711 O O . VAL A 1 88 ? 2.598 -13.445 7.754 1 92.62 88 VAL A O 1
ATOM 714 N N . GLY A 1 89 ? 3.207 -11.68 9.023 1 94.5 89 GLY A N 1
ATOM 715 C CA . GLY A 1 89 ? 1.839 -11.461 9.461 1 94.5 89 GLY A CA 1
ATOM 716 C C . GLY A 1 89 ? 0.897 -11.117 8.328 1 94.5 89 GLY A C 1
ATOM 717 O O . GLY A 1 89 ? -0.234 -11.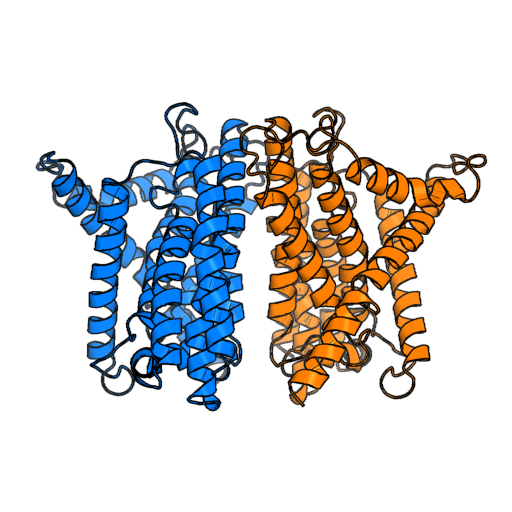602 8.281 1 94.5 89 GLY A O 1
ATOM 718 N N 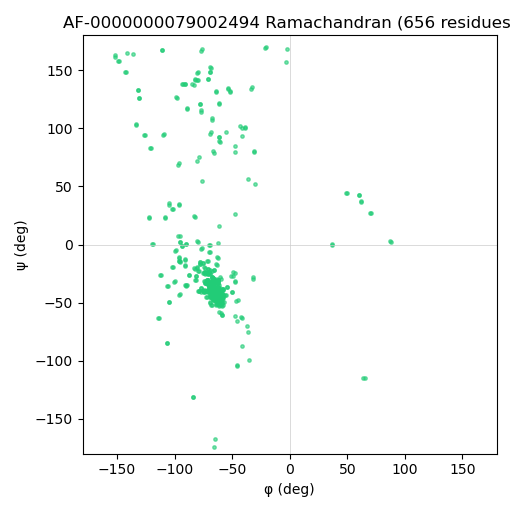. ALA A 1 90 ? 1.379 -10.328 7.422 1 96.31 90 ALA A N 1
ATOM 719 C CA . ALA A 1 90 ? 0.563 -9.922 6.281 1 96.31 90 ALA A CA 1
ATOM 720 C C . ALA A 1 90 ? 0.22 -11.109 5.395 1 96.31 90 ALA A C 1
ATOM 722 O O . ALA A 1 90 ? -0.938 -11.297 5.012 1 96.31 90 ALA A O 1
ATOM 723 N N . ILE A 1 91 ? 1.201 -11.93 5.086 1 96.12 91 ILE A N 1
ATOM 724 C CA . ILE A 1 91 ? 0.979 -13.055 4.188 1 96.12 91 ILE A CA 1
ATOM 725 C C . ILE A 1 91 ? 0.065 -14.078 4.855 1 96.12 91 ILE A C 1
ATOM 727 O O . ILE A 1 91 ? -0.789 -14.68 4.199 1 96.12 91 ILE A O 1
ATOM 731 N N . THR A 1 92 ? 0.234 -14.258 6.152 1 95.44 92 THR A N 1
ATOM 732 C CA . THR A 1 92 ? -0.622 -15.172 6.895 1 95.44 92 THR A CA 1
ATOM 733 C C . THR A 1 92 ? -2.059 -14.656 6.941 1 95.44 92 THR A C 1
ATOM 735 O O . THR A 1 92 ? -3.006 -15.438 6.816 1 95.44 92 THR A O 1
ATOM 738 N N . ALA A 1 93 ? -2.199 -13.352 7.102 1 95.44 93 ALA A N 1
ATOM 739 C CA . ALA A 1 93 ? -3.529 -12.75 7.121 1 95.44 93 ALA A CA 1
ATOM 740 C C . ALA A 1 93 ? -4.25 -12.969 5.793 1 95.44 93 ALA A C 1
ATOM 742 O O . ALA A 1 93 ? -5.473 -13.133 5.762 1 95.44 93 ALA A O 1
ATOM 743 N N . LEU A 1 94 ? -3.518 -12.992 4.734 1 97 94 LEU A N 1
ATOM 744 C CA . LEU A 1 94 ? -4.109 -13.172 3.412 1 97 94 LEU A CA 1
ATOM 745 C C . LEU A 1 94 ? -4.754 -14.547 3.291 1 97 94 LEU A C 1
ATOM 747 O O . LEU A 1 94 ? -5.828 -14.688 2.693 1 97 94 LEU A O 1
ATOM 751 N N . THR A 1 95 ? -4.156 -15.562 3.877 1 96.69 95 THR A N 1
ATOM 752 C CA . THR A 1 95 ? -4.719 -16.906 3.803 1 96.69 95 THR A CA 1
ATOM 753 C C . THR A 1 95 ? -6.027 -16.984 4.586 1 96.69 95 THR A C 1
ATOM 755 O O . THR A 1 95 ? -6.934 -17.734 4.215 1 96.69 95 THR A O 1
ATOM 758 N N . LEU A 1 96 ? -6.133 -16.141 5.586 1 95.88 96 LEU A N 1
ATOM 759 C CA . LEU A 1 96 ? -7.32 -16.156 6.434 1 95.88 96 LEU A CA 1
ATOM 760 C C . LEU A 1 96 ? -8.508 -15.516 5.727 1 95.88 96 LEU A C 1
ATOM 762 O O . LEU A 1 96 ? -9.656 -15.695 6.137 1 95.88 96 LEU A O 1
ATOM 766 N N . MET A 1 97 ? -8.219 -14.789 4.668 1 96 97 MET A N 1
ATOM 767 C CA . MET A 1 97 ? -9.273 -14.102 3.932 1 96 97 MET A CA 1
ATOM 768 C C . MET A 1 97 ? -9.836 -14.984 2.824 1 96 97 MET A C 1
ATOM 770 O O . MET A 1 97 ? -10.758 -14.586 2.109 1 96 97 MET A O 1
ATOM 774 N N . THR A 1 98 ? -9.359 -16.188 2.658 1 96.38 98 THR A N 1
ATOM 775 C CA . THR A 1 98 ? -9.727 -17.078 1.565 1 96.38 98 THR A CA 1
ATOM 776 C C . THR A 1 98 ? -10.547 -18.25 2.084 1 96.38 98 THR A C 1
ATOM 778 O O . THR A 1 98 ? -10.633 -18.484 3.293 1 96.38 98 THR A O 1
ATOM 781 N N . PRO A 1 99 ? -11.117 -18.938 1.167 1 96.06 99 PRO A N 1
ATOM 782 C CA . PRO A 1 99 ? -11.906 -20.109 1.581 1 96.06 99 PRO A CA 1
ATOM 783 C C . PRO A 1 99 ? -11.047 -21.25 2.113 1 96.06 99 PRO A C 1
ATOM 785 O O . PRO A 1 99 ? -11.578 -22.281 2.521 1 96.06 99 PRO A O 1
ATOM 788 N N . LEU A 1 100 ? -9.711 -21.078 2.146 1 95.81 100 LEU A N 1
ATOM 789 C CA . LEU A 1 100 ? -8.852 -22.062 2.785 1 95.81 100 LEU A CA 1
ATOM 790 C C . LEU A 1 100 ? -9.102 -22.125 4.289 1 95.81 100 LEU A C 1
ATOM 792 O O . LEU A 1 100 ? -8.906 -23.156 4.918 1 95.81 100 LEU A O 1
ATOM 796 N N . ALA A 1 101 ? -9.508 -20.984 4.812 1 94.69 101 ALA A N 1
ATOM 797 C CA . ALA A 1 101 ? -9.758 -20.906 6.25 1 94.69 101 ALA A CA 1
ATOM 798 C C . ALA A 1 101 ? -11.125 -21.484 6.602 1 94.69 101 ALA A C 1
ATOM 800 O O . ALA A 1 101 ? -12.086 -21.328 5.852 1 94.69 101 ALA A O 1
ATOM 801 N N . TYR A 1 102 ? -11.18 -22.156 7.699 1 90.81 102 TYR A N 1
ATOM 802 C CA . TYR A 1 102 ? -12.438 -22.719 8.172 1 90.81 102 TYR A CA 1
ATOM 803 C C . TYR A 1 102 ? -13.422 -21.609 8.547 1 90.81 102 TYR A C 1
ATOM 805 O O . TYR A 1 102 ? -14.617 -21.719 8.266 1 90.81 102 TYR A O 1
ATOM 813 N N . ASP A 1 103 ? -12.906 -20.625 9.141 1 91.5 103 ASP A N 1
ATOM 814 C CA . ASP A 1 103 ? -13.656 -19.406 9.461 1 91.5 103 ASP A CA 1
ATOM 815 C C . ASP A 1 103 ? -13.016 -18.188 8.82 1 91.5 103 ASP A C 1
ATOM 817 O O . ASP A 1 103 ? -12.297 -17.438 9.484 1 91.5 103 ASP A O 1
ATOM 821 N N . PRO A 1 104 ? -13.352 -17.969 7.543 1 92.5 104 PRO A N 1
ATOM 822 C CA . PRO A 1 104 ? -12.68 -16.891 6.812 1 92.5 104 PRO A CA 1
ATOM 823 C C . PRO A 1 104 ? -13.102 -15.5 7.289 1 92.5 104 PRO A C 1
ATOM 825 O O . PRO A 1 104 ? -14.266 -15.297 7.652 1 92.5 104 PRO A O 1
ATOM 828 N N . VAL A 1 105 ? -12.195 -14.602 7.332 1 91.44 105 VAL A N 1
ATOM 829 C CA . VAL A 1 105 ? -12.469 -13.195 7.633 1 91.44 105 VAL A CA 1
ATOM 830 C C . VAL A 1 105 ? -12.773 -12.438 6.344 1 91.44 105 VAL A C 1
ATOM 832 O O . VAL A 1 105 ? -11.953 -12.398 5.43 1 91.44 105 VAL A O 1
ATOM 835 N N . HIS A 1 106 ? -13.953 -11.922 6.215 1 92.5 106 HIS A N 1
ATOM 836 C CA . HIS A 1 106 ? -14.312 -11.203 4.996 1 92.5 106 HIS A CA 1
ATOM 837 C C . HIS A 1 106 ? -15.188 -9.992 5.305 1 92.5 106 HIS A C 1
ATOM 839 O O . HIS A 1 106 ? -15.797 -9.914 6.375 1 92.5 106 HIS A O 1
ATOM 845 N N . ALA A 1 107 ? -15.094 -8.977 4.566 1 93 107 ALA A N 1
ATOM 846 C CA . ALA A 1 107 ? -15.836 -7.719 4.668 1 93 107 ALA A CA 1
ATOM 847 C C . ALA A 1 107 ? -16.047 -7.09 3.293 1 93 107 ALA A C 1
ATOM 849 O O . ALA A 1 107 ? -15.398 -7.492 2.318 1 93 107 ALA A O 1
ATOM 850 N N . PRO A 1 108 ? -17.047 -6.246 3.223 1 93.5 108 PRO A N 1
ATOM 851 C CA . PRO A 1 108 ? -17.172 -5.531 1.95 1 93.5 108 PRO A CA 1
ATOM 852 C C . PRO A 1 108 ? -15.883 -4.812 1.548 1 93.5 108 PRO A C 1
ATOM 854 O O . PRO A 1 108 ? -15.195 -4.242 2.4 1 93.5 108 PRO A O 1
ATOM 857 N N . PHE A 1 109 ? -15.516 -4.93 0.363 1 94.19 109 PHE A N 1
ATOM 858 C CA . PHE A 1 109 ? -14.398 -4.23 -0.257 1 94.19 109 PHE A CA 1
ATOM 859 C C . PHE A 1 109 ? -13.07 -4.742 0.296 1 94.19 109 PHE A C 1
ATOM 861 O O . PHE A 1 109 ? -12.07 -4.02 0.287 1 94.19 109 PHE A O 1
ATOM 868 N N . ASP A 1 110 ? -13.062 -6.004 0.751 1 95.75 110 ASP A N 1
ATOM 869 C CA . ASP A 1 110 ? -11.836 -6.5 1.379 1 95.75 110 ASP A CA 1
ATOM 870 C C . ASP A 1 110 ? -10.781 -6.84 0.332 1 95.75 110 ASP A C 1
ATOM 872 O O . ASP A 1 110 ? -9.641 -7.164 0.675 1 95.75 110 ASP A O 1
ATOM 876 N N . ILE A 1 111 ? -11.164 -6.707 -0.963 1 97.12 111 ILE A N 1
ATOM 877 C CA . ILE A 1 111 ? -10.18 -6.91 -2.025 1 97.12 111 ILE A CA 1
ATOM 878 C C . ILE A 1 111 ? -9.062 -5.875 -1.903 1 97.12 111 ILE A C 1
ATOM 880 O O . ILE A 1 111 ? -7.906 -6.164 -2.211 1 97.12 111 ILE A O 1
ATOM 884 N N . ILE A 1 112 ? -9.398 -4.723 -1.411 1 96.19 112 ILE A N 1
ATOM 885 C CA . ILE A 1 112 ? -8.406 -3.67 -1.271 1 96.19 112 ILE A CA 1
ATOM 886 C C . ILE A 1 112 ? -7.461 -4.004 -0.118 1 96.19 112 ILE A C 1
ATOM 888 O O . ILE A 1 112 ? -6.266 -3.693 -0.175 1 96.19 112 ILE A O 1
ATOM 892 N N . VAL A 1 113 ? -7.996 -4.664 0.923 1 95.75 113 VAL A N 1
ATOM 893 C CA . VAL A 1 113 ? -7.156 -5.129 2.02 1 95.75 113 VAL A CA 1
ATOM 894 C C . VAL A 1 113 ? -6.133 -6.137 1.495 1 95.75 113 VAL A C 1
ATOM 896 O O . VAL A 1 113 ? -4.965 -6.102 1.886 1 95.75 113 VAL A O 1
ATOM 899 N N . PHE A 1 114 ? -6.609 -6.949 0.579 1 97.44 114 PHE A N 1
ATOM 900 C CA . PHE A 1 114 ? -5.719 -7.906 -0.065 1 97.44 114 PHE A CA 1
ATOM 901 C C . PHE A 1 114 ? -4.566 -7.191 -0.758 1 97.44 114 PHE A C 1
ATOM 903 O O . PHE A 1 114 ? -3.402 -7.547 -0.562 1 97.44 114 PHE A O 1
ATOM 910 N N . PHE A 1 115 ? -4.863 -6.184 -1.563 1 97.5 115 PHE A N 1
ATOM 911 C CA . PHE A 1 115 ? -3.824 -5.48 -2.309 1 97.5 115 PHE A CA 1
ATOM 912 C C . PHE A 1 115 ? -2.857 -4.781 -1.362 1 97.5 115 PHE A C 1
ATOM 914 O O . PHE A 1 115 ? -1.645 -4.789 -1.585 1 97.5 115 PHE A O 1
ATOM 921 N N . TYR A 1 116 ? -3.395 -4.223 -0.322 1 96.75 116 TYR A N 1
ATOM 922 C CA . TYR A 1 116 ? -2.562 -3.498 0.63 1 96.75 116 TYR A CA 1
ATOM 923 C C . TYR A 1 116 ? -1.619 -4.445 1.362 1 96.75 116 TYR A C 1
ATOM 925 O O . TYR A 1 116 ? -0.424 -4.168 1.485 1 96.75 116 TYR A O 1
ATOM 933 N N . LEU A 1 117 ? -2.123 -5.59 1.819 1 96.44 117 LEU A N 1
ATOM 934 C CA . LEU A 1 117 ? -1.306 -6.539 2.564 1 96.44 117 LEU A CA 1
ATOM 935 C C . LEU A 1 117 ? -0.282 -7.207 1.651 1 96.44 117 LEU A C 1
ATOM 937 O O . LEU A 1 117 ? 0.852 -7.461 2.064 1 96.44 117 LEU A O 1
ATOM 941 N N . ALA A 1 118 ? -0.725 -7.488 0.447 1 96.62 118 ALA A N 1
ATOM 942 C CA . ALA A 1 118 ? 0.214 -8.078 -0.504 1 96.62 118 ALA A CA 1
ATOM 943 C C . ALA A 1 118 ? 1.387 -7.141 -0.772 1 96.62 118 ALA A C 1
ATOM 945 O O . ALA A 1 118 ? 2.525 -7.586 -0.92 1 96.62 118 ALA A O 1
ATOM 946 N N . LEU A 1 119 ? 1.065 -5.891 -0.846 1 95.5 119 LEU A N 1
ATOM 947 C CA . LEU A 1 119 ? 2.105 -4.895 -1.066 1 95.5 119 LEU A CA 1
ATOM 948 C C . LEU A 1 119 ? 3.074 -4.848 0.111 1 95.5 119 LEU A C 1
ATOM 950 O O . LEU A 1 119 ? 4.277 -4.652 -0.077 1 95.5 119 LEU A O 1
ATOM 954 N N . TRP A 1 120 ? 2.613 -5.078 1.288 1 94.81 120 TRP A N 1
ATOM 955 C CA . TRP A 1 120 ? 3.438 -5.047 2.492 1 94.81 120 TRP A CA 1
ATOM 956 C C . TRP A 1 120 ? 4.457 -6.18 2.48 1 94.81 120 TRP A C 1
ATOM 958 O O . TRP A 1 120 ? 5.57 -6.031 2.996 1 94.81 120 TRP A O 1
ATOM 968 N N . THR A 1 121 ? 4.109 -7.289 1.938 1 94.94 121 THR A N 1
ATOM 969 C CA . THR A 1 121 ? 5.062 -8.391 1.863 1 94.94 121 THR A CA 1
ATOM 970 C C . THR A 1 121 ? 6.277 -8 1.024 1 94.94 121 THR A C 1
ATOM 972 O O . THR A 1 121 ? 7.418 -8.203 1.442 1 94.94 121 THR A O 1
ATOM 975 N N . SER A 1 122 ? 6.004 -7.316 -0.059 1 93.31 122 SER A N 1
ATOM 976 C CA . SER A 1 122 ? 7.09 -6.879 -0.931 1 93.31 122 SER A CA 1
ATOM 977 C C . SER A 1 122 ? 7.918 -5.785 -0.272 1 93.31 122 SER A C 1
ATOM 979 O O . SER A 1 122 ? 9.148 -5.77 -0.396 1 93.31 122 SER A O 1
ATOM 981 N N . LEU A 1 123 ? 7.273 -4.93 0.458 1 94.06 123 LEU A N 1
ATOM 982 C CA . LEU A 1 123 ? 7.973 -3.852 1.153 1 94.06 123 LEU A CA 1
ATOM 983 C C . LEU A 1 123 ? 8.859 -4.406 2.26 1 94.06 123 LEU A C 1
ATOM 985 O O . LEU A 1 123 ? 9.969 -3.904 2.484 1 94.06 123 LEU A O 1
ATOM 989 N N . SER A 1 124 ? 8.391 -5.438 2.893 1 93.06 124 SER A N 1
ATOM 990 C CA . SER A 1 124 ? 9.172 -6.074 3.947 1 93.06 124 SER A CA 1
ATOM 991 C C . SER A 1 124 ? 10.438 -6.723 3.385 1 93.06 124 SER A C 1
ATOM 993 O O . SER A 1 124 ? 11.508 -6.617 3.977 1 93.06 124 SER A O 1
ATOM 995 N N . ILE A 1 125 ? 10.312 -7.301 2.23 1 89.12 125 ILE A N 1
ATOM 996 C CA . ILE A 1 125 ? 11.461 -7.926 1.581 1 89.12 125 ILE A CA 1
ATOM 997 C C . ILE A 1 125 ? 12.5 -6.863 1.238 1 89.12 125 ILE A C 1
ATOM 999 O O . ILE A 1 125 ? 13.695 -7.055 1.487 1 89.12 125 ILE A O 1
ATOM 1003 N N . MET A 1 126 ? 12.031 -5.738 0.748 1 88.69 126 MET A N 1
ATOM 1004 C CA . MET A 1 126 ? 12.938 -4.66 0.375 1 88.69 126 MET A CA 1
ATOM 1005 C C . MET A 1 126 ? 13.68 -4.121 1.598 1 88.69 126 MET A C 1
ATOM 1007 O O . MET A 1 126 ? 14.891 -3.9 1.552 1 88.69 126 MET A O 1
ATOM 1011 N N . PHE A 1 127 ? 12.945 -3.936 2.648 1 89.19 127 PHE A N 1
ATOM 1012 C CA . PHE A 1 127 ? 13.539 -3.398 3.865 1 89.19 127 PHE A CA 1
ATOM 1013 C C . PHE A 1 127 ? 14.586 -4.355 4.422 1 89.19 127 PHE A C 1
ATOM 1015 O O . PHE A 1 127 ? 15.656 -3.93 4.859 1 89.19 127 PHE A O 1
ATOM 1022 N N . LEU A 1 128 ? 14.281 -5.625 4.43 1 85.25 128 LEU A N 1
ATOM 1023 C CA . LEU A 1 128 ? 15.195 -6.629 4.961 1 85.25 128 LEU A CA 1
ATOM 1024 C C . LEU A 1 128 ? 16.453 -6.73 4.102 1 85.25 128 LEU A C 1
ATOM 1026 O O . LEU A 1 128 ? 17.531 -7.004 4.613 1 85.25 128 LEU A O 1
ATOM 1030 N N . GLY A 1 129 ? 16.312 -6.438 2.832 1 79.06 129 GLY A N 1
ATOM 1031 C CA . GLY A 1 129 ? 17.469 -6.375 1.953 1 79.06 129 GLY A CA 1
ATOM 1032 C C . GLY A 1 129 ? 18.375 -5.195 2.246 1 79.06 129 GLY A C 1
ATOM 1033 O O . GLY A 1 129 ? 19.594 -5.312 2.154 1 79.06 129 GLY A O 1
ATOM 1034 N N . LEU A 1 130 ? 17.75 -4.078 2.678 1 78.25 130 LEU A N 1
ATOM 1035 C CA . LEU A 1 130 ? 18.5 -2.852 2.939 1 78.25 130 LEU A CA 1
ATOM 1036 C C . LEU A 1 130 ? 19.172 -2.906 4.309 1 78.25 130 LEU A C 1
ATOM 1038 O O . LEU A 1 130 ? 20.047 -2.1 4.602 1 78.25 130 LEU A O 1
ATOM 1042 N N . ALA A 1 131 ? 18.734 -3.729 5.141 1 73.69 131 ALA A N 1
ATOM 1043 C CA . ALA A 1 131 ? 19.2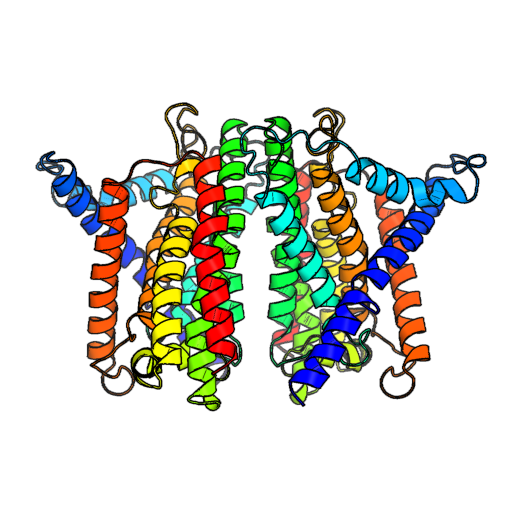5 -3.791 6.504 1 73.69 131 ALA A CA 1
ATOM 1044 C C . ALA A 1 131 ? 20.734 -4.172 6.504 1 73.69 131 ALA A C 1
ATOM 1046 O O . ALA A 1 131 ? 21.422 -3.959 7.5 1 73.69 131 ALA A O 1
ATOM 1047 N N . THR A 1 132 ? 21.25 -4.598 5.332 1 62.25 132 THR A N 1
ATOM 1048 C CA . THR A 1 132 ? 22.688 -4.785 5.18 1 62.25 132 THR A CA 1
ATOM 1049 C C . THR A 1 132 ? 23.281 -3.721 4.262 1 62.25 132 THR A C 1
ATOM 1051 O O . THR A 1 132 ? 23.141 -3.803 3.039 1 62.25 132 THR A O 1
ATOM 1054 N N . PRO A 1 133 ? 23.781 -2.672 4.895 1 60.09 133 PRO A N 1
ATOM 1055 C CA . PRO A 1 133 ? 24.141 -1.528 4.059 1 60.09 133 PRO A CA 1
ATOM 1056 C C . PRO A 1 133 ? 25.359 -1.818 3.164 1 60.09 133 PRO A C 1
ATOM 1058 O O . PRO A 1 133 ? 26.469 -2.012 3.662 1 60.09 133 PRO A O 1
ATOM 1061 N N . ASN A 1 134 ? 25.125 -2.227 1.923 1 66.38 134 ASN A N 1
ATOM 1062 C CA . ASN A 1 134 ? 26.094 -2.309 0.837 1 66.38 134 ASN A CA 1
ATOM 1063 C C . ASN A 1 134 ? 25.562 -1.675 -0.443 1 66.38 134 ASN A C 1
ATOM 1065 O O . ASN A 1 134 ? 24.359 -1.731 -0.713 1 66.38 134 ASN A O 1
ATOM 1069 N N . PRO A 1 135 ? 26.391 -0.905 -0.995 1 67.31 135 PRO A N 1
ATOM 1070 C CA . PRO A 1 135 ? 25.953 -0.251 -2.229 1 67.31 135 PRO A CA 1
ATOM 1071 C C . PRO A 1 135 ? 25.312 -1.227 -3.215 1 67.31 135 PRO A C 1
ATOM 1073 O O . PRO A 1 135 ? 24.375 -0.859 -3.938 1 67.31 135 PRO A O 1
ATOM 1076 N N . TYR A 1 136 ? 25.734 -2.381 -3.211 1 68.81 136 TYR A N 1
ATOM 1077 C CA . TYR A 1 136 ? 25.203 -3.367 -4.145 1 68.81 136 TYR A CA 1
ATOM 1078 C C . TYR A 1 136 ? 23.812 -3.809 -3.734 1 68.81 136 TYR A C 1
ATOM 1080 O O . TYR A 1 136 ? 22.953 -4.043 -4.586 1 68.81 136 TYR A O 1
ATOM 1088 N N . THR A 1 137 ? 23.641 -3.832 -2.459 1 73.94 137 THR A N 1
ATOM 1089 C CA . THR A 1 137 ? 22.312 -4.188 -1.959 1 73.94 137 THR A CA 1
ATOM 1090 C C . THR A 1 137 ? 21.312 -3.078 -2.256 1 73.94 137 THR A C 1
ATOM 1092 O O . THR A 1 137 ? 20.156 -3.354 -2.596 1 73.94 137 THR A O 1
ATOM 1095 N N . SER A 1 138 ? 21.828 -1.853 -2.189 1 77.06 138 SER A N 1
ATOM 1096 C CA . SER A 1 138 ? 20.953 -0.726 -2.49 1 77.06 138 SER A CA 1
ATOM 1097 C C . SER A 1 138 ? 20.531 -0.729 -3.957 1 77.06 138 SER A C 1
ATOM 1099 O O . SER A 1 138 ? 19.406 -0.365 -4.281 1 77.06 138 SER A O 1
ATOM 1101 N N . LEU A 1 139 ? 21.453 -1.186 -4.797 1 78.5 139 LEU A N 1
ATOM 1102 C CA . LEU A 1 139 ? 21.125 -1.284 -6.215 1 78.5 139 LEU A CA 1
ATOM 1103 C C . LEU A 1 139 ? 20.094 -2.375 -6.461 1 78.5 139 LEU A C 1
ATOM 1105 O O . LEU A 1 139 ? 19.172 -2.193 -7.262 1 78.5 139 LEU A O 1
ATOM 1109 N N . GLY A 1 140 ? 20.266 -3.514 -5.812 1 79.75 140 GLY A N 1
ATOM 1110 C CA . GLY A 1 140 ? 19.312 -4.598 -5.918 1 79.75 140 GLY A CA 1
ATOM 1111 C C . GLY A 1 140 ? 17.922 -4.211 -5.445 1 79.75 140 GLY A C 1
ATOM 1112 O O . GLY A 1 140 ? 16.922 -4.543 -6.094 1 79.75 140 GLY A O 1
ATOM 1113 N N . VAL A 1 141 ? 17.922 -3.473 -4.379 1 83.19 141 VAL A N 1
ATOM 1114 C CA . VAL A 1 141 ? 16.641 -3.025 -3.826 1 83.19 141 VAL A CA 1
ATOM 1115 C C . VAL A 1 141 ? 15.992 -2.016 -4.77 1 83.19 141 VAL A C 1
ATOM 1117 O O . VAL A 1 141 ? 14.773 -2.012 -4.945 1 83.19 141 VAL A O 1
ATOM 1120 N N . GLY A 1 142 ? 16.812 -1.185 -5.363 1 83.81 142 GLY A N 1
ATOM 1121 C CA . GLY A 1 142 ? 16.297 -0.261 -6.359 1 83.81 142 GLY A CA 1
ATOM 1122 C C . GLY A 1 142 ? 15.641 -0.96 -7.535 1 83.81 142 GLY A C 1
ATOM 1123 O O . GLY A 1 142 ? 14.562 -0.562 -7.977 1 83.81 142 GLY A O 1
ATOM 1124 N N . ARG A 1 143 ? 16.266 -1.99 -7.984 1 84.94 143 ARG A N 1
ATOM 1125 C CA . ARG A 1 143 ? 15.711 -2.752 -9.102 1 84.94 143 ARG A CA 1
ATOM 1126 C C . ARG A 1 143 ? 14.43 -3.475 -8.695 1 84.94 143 ARG A C 1
ATOM 1128 O O . ARG A 1 143 ? 13.484 -3.568 -9.477 1 84.94 143 ARG A O 1
ATOM 1135 N N . TYR A 1 144 ? 14.461 -4 -7.512 1 88.06 144 TYR A N 1
ATOM 1136 C CA . TYR A 1 144 ? 13.258 -4.652 -6.992 1 88.06 144 TYR A CA 1
ATOM 1137 C C . TYR A 1 144 ? 12.102 -3.67 -6.891 1 88.06 144 TYR A C 1
ATOM 1139 O O . TYR A 1 144 ? 10.969 -4 -7.242 1 88.06 144 TYR A O 1
ATOM 1147 N N . MET A 1 145 ? 12.414 -2.533 -6.441 1 88.81 145 MET A N 1
ATOM 1148 C CA . MET A 1 145 ? 11.398 -1.489 -6.328 1 88.81 145 MET A CA 1
ATOM 1149 C C . MET A 1 145 ? 10.844 -1.119 -7.695 1 88.81 145 MET A C 1
ATOM 1151 O O . MET A 1 145 ? 9.633 -0.954 -7.855 1 88.81 145 MET A O 1
ATOM 1155 N N . ALA A 1 146 ? 11.695 -0.994 -8.633 1 88.62 146 ALA A N 1
ATOM 1156 C CA . ALA A 1 146 ? 11.258 -0.674 -9.992 1 88.62 146 ALA A CA 1
ATOM 1157 C C . ALA A 1 146 ? 10.352 -1.769 -10.547 1 88.62 146 ALA A C 1
ATOM 1159 O O . ALA A 1 146 ? 9.344 -1.478 -11.188 1 88.62 146 ALA A O 1
ATOM 1160 N N . LEU A 1 147 ? 10.734 -2.969 -10.273 1 91.5 147 LEU A N 1
ATOM 1161 C CA . LEU A 1 147 ? 9.945 -4.109 -10.727 1 91.5 147 LEU A CA 1
ATOM 1162 C C . LEU A 1 147 ? 8.57 -4.109 -10.062 1 91.5 147 LEU A C 1
ATOM 1164 O O . LEU A 1 147 ? 7.551 -4.281 -10.734 1 91.5 147 LEU A O 1
ATOM 1168 N N . LEU A 1 148 ? 8.539 -3.859 -8.797 1 93.56 148 LEU A N 1
ATOM 1169 C CA . LEU A 1 148 ? 7.301 -3.889 -8.023 1 93.56 148 LEU A CA 1
ATOM 1170 C C . LEU A 1 148 ? 6.344 -2.799 -8.484 1 93.56 148 LEU A C 1
ATOM 1172 O O . LEU A 1 148 ? 5.168 -3.066 -8.742 1 93.56 148 LEU A O 1
ATOM 1176 N N . VAL A 1 149 ? 6.809 -1.618 -8.656 1 94 149 VAL A N 1
ATOM 1177 C CA . VAL A 1 149 ? 5.984 -0.474 -9.031 1 94 149 VAL A CA 1
ATOM 1178 C C . VAL A 1 149 ? 5.445 -0.671 -10.445 1 94 149 VAL A C 1
ATOM 1180 O O . VAL A 1 149 ? 4.34 -0.226 -10.766 1 94 149 VAL A O 1
ATOM 1183 N N . SER A 1 150 ? 6.203 -1.389 -11.25 1 93.75 150 SER A N 1
ATOM 1184 C CA . SER A 1 150 ? 5.793 -1.601 -12.641 1 93.75 150 SER A CA 1
ATOM 1185 C C . SER A 1 150 ? 4.785 -2.738 -12.75 1 93.75 150 SER A C 1
ATOM 1187 O O . SER A 1 150 ? 3.918 -2.723 -13.625 1 93.75 150 SER A O 1
ATOM 1189 N N . ALA A 1 151 ? 4.879 -3.672 -11.891 1 96.31 151 ALA A N 1
ATOM 1190 C CA . ALA A 1 151 ? 4.02 -4.848 -11.984 1 96.31 151 ALA A CA 1
ATOM 1191 C C . ALA A 1 151 ? 2.701 -4.617 -11.25 1 96.31 151 ALA A C 1
ATOM 1193 O O . ALA A 1 151 ? 1.673 -5.195 -11.609 1 96.31 151 ALA A O 1
ATOM 1194 N N . GLU A 1 152 ? 2.658 -3.762 -10.258 1 96.88 152 GLU A N 1
ATOM 1195 C CA . GLU A 1 152 ? 1.543 -3.613 -9.328 1 96.88 152 GLU A CA 1
ATOM 1196 C C . GLU A 1 152 ? 0.296 -3.096 -10.039 1 96.88 152 GLU A C 1
ATOM 1198 O O . GLU A 1 152 ? -0.801 -3.621 -9.844 1 96.88 152 GLU A O 1
ATOM 1203 N N . PRO A 1 153 ? 0.433 -2.104 -10.914 1 96 153 PRO A N 1
ATOM 1204 C CA . PRO A 1 153 ? -0.796 -1.614 -11.539 1 96 153 PRO A CA 1
ATOM 1205 C C . PRO A 1 153 ? -1.499 -2.684 -12.375 1 96 153 PRO A C 1
ATOM 1207 O O . PRO A 1 153 ? -2.727 -2.789 -12.344 1 96 153 PRO A O 1
ATOM 1210 N N . ALA A 1 154 ? -0.708 -3.42 -13.102 1 97.75 154 ALA A N 1
ATOM 1211 C CA . ALA A 1 154 ? -1.293 -4.5 -13.891 1 97.75 154 ALA A CA 1
ATOM 1212 C C . ALA A 1 154 ? -1.881 -5.582 -12.992 1 97.75 154 ALA A C 1
ATOM 1214 O O . ALA A 1 154 ? -2.951 -6.125 -13.273 1 97.75 154 ALA A O 1
ATOM 1215 N N . TYR A 1 155 ? -1.199 -5.859 -11.914 1 98.12 155 TYR A N 1
ATOM 1216 C CA . TYR A 1 155 ? -1.628 -6.859 -10.938 1 98.12 155 TYR A CA 1
ATOM 1217 C C . TYR A 1 155 ? -2.961 -6.473 -10.312 1 98.12 155 TYR A C 1
ATOM 1219 O O . TYR A 1 155 ? -3.908 -7.262 -10.312 1 98.12 155 TYR A O 1
ATOM 1227 N N . VAL A 1 156 ? -3.074 -5.258 -9.883 1 97.88 156 VAL A N 1
ATOM 1228 C CA . VAL A 1 156 ? -4.273 -4.77 -9.203 1 97.88 156 VAL A CA 1
ATOM 1229 C C . VAL A 1 156 ? -5.43 -4.684 -10.195 1 97.88 156 VAL A C 1
ATOM 1231 O O . VAL A 1 156 ? -6.531 -5.16 -9.914 1 97.88 156 VAL A O 1
ATOM 1234 N N . SER A 1 157 ? -5.176 -4.148 -11.367 1 97.94 157 SER A N 1
ATOM 1235 C CA . SER A 1 157 ? -6.23 -3.963 -12.359 1 97.94 157 SER A CA 1
ATOM 1236 C C . SER A 1 157 ? -6.777 -5.301 -12.836 1 97.94 157 SER A C 1
ATOM 1238 O O . SER A 1 157 ? -7.984 -5.449 -13.039 1 97.94 157 SER A O 1
ATOM 1240 N N . SER A 1 158 ? -5.898 -6.266 -13.008 1 98.69 158 SER A N 1
ATOM 1241 C CA . SER A 1 158 ? -6.34 -7.562 -13.5 1 98.69 158 SER A CA 1
ATOM 1242 C C . SER A 1 158 ? -7.098 -8.336 -12.422 1 98.69 158 SER A C 1
ATOM 1244 O O . SER A 1 158 ? -8.133 -8.945 -12.703 1 98.69 158 SER A O 1
ATOM 1246 N N . PHE A 1 159 ? -6.668 -8.289 -11.18 1 98.62 159 PHE A N 1
ATOM 1247 C CA . PHE A 1 159 ? -7.281 -9.039 -10.094 1 98.62 159 PHE A CA 1
ATOM 1248 C C . PHE A 1 159 ? -8.609 -8.422 -9.688 1 98.62 159 PHE A C 1
ATOM 1250 O O . PHE A 1 159 ? -9.438 -9.07 -9.047 1 98.62 159 PHE A O 1
ATOM 1257 N N . LEU A 1 160 ? -8.812 -7.16 -10.031 1 98.31 160 LEU A N 1
ATOM 1258 C CA . LEU A 1 160 ? -10.078 -6.5 -9.734 1 98.31 160 LEU A CA 1
ATOM 1259 C C . LEU A 1 160 ? -11.18 -6.98 -10.664 1 98.31 160 LEU A C 1
ATOM 1261 O O . LEU A 1 160 ? -12.359 -6.918 -10.328 1 98.31 160 LEU A O 1
ATOM 1265 N N . VAL A 1 161 ? -10.805 -7.477 -11.836 1 98.5 161 VAL A N 1
ATOM 1266 C CA . VAL A 1 161 ? -11.758 -7.816 -12.883 1 98.5 161 VAL A CA 1
ATOM 1267 C C . VAL A 1 161 ? -12.703 -8.906 -12.391 1 98.5 161 VAL A C 1
ATOM 1269 O O . VAL A 1 161 ? -13.922 -8.734 -12.398 1 98.5 161 VAL A O 1
ATOM 1272 N N . PRO A 1 162 ? -12.188 -10.039 -11.859 1 98.31 162 PRO A N 1
ATOM 1273 C CA . PRO A 1 162 ? -13.117 -11.07 -11.383 1 98.31 162 PRO A CA 1
ATOM 1274 C C . PRO A 1 162 ? -13.984 -10.594 -10.219 1 98.31 162 PRO A C 1
ATOM 1276 O O . PRO A 1 162 ? -15.141 -11 -10.102 1 98.31 162 PRO A O 1
ATOM 1279 N N . VAL A 1 163 ? -13.5 -9.711 -9.43 1 98.06 163 VAL A N 1
ATOM 1280 C CA . VAL A 1 163 ? -14.219 -9.234 -8.25 1 98.06 163 VAL A CA 1
ATOM 1281 C C . VAL A 1 163 ? -15.359 -8.312 -8.68 1 98.06 163 VAL A C 1
ATOM 1283 O O . VAL A 1 163 ? -16.469 -8.375 -8.133 1 98.06 163 VAL A O 1
ATOM 1286 N N . ILE A 1 164 ? -15.078 -7.508 -9.648 1 97.31 164 ILE A N 1
ATOM 1287 C CA . ILE A 1 164 ? -16.094 -6.59 -10.156 1 97.31 164 ILE A CA 1
ATOM 1288 C C . ILE A 1 164 ? -17.203 -7.383 -10.828 1 97.31 164 ILE A C 1
ATOM 1290 O O . ILE A 1 164 ? -18.391 -7.148 -10.562 1 97.31 164 ILE A O 1
ATOM 1294 N N . ILE A 1 165 ? -16.844 -8.32 -11.672 1 97.56 165 ILE A N 1
ATOM 1295 C CA . ILE A 1 165 ? -17.844 -9.109 -12.375 1 97.56 165 ILE A CA 1
ATOM 1296 C C . ILE A 1 165 ? -18.672 -9.922 -11.375 1 97.56 165 ILE A C 1
ATOM 1298 O O . ILE A 1 165 ? -19.891 -10.023 -11.5 1 97.56 165 ILE A O 1
ATOM 1302 N N . ALA A 1 166 ? -18 -10.469 -10.359 1 97.44 166 ALA A N 1
ATOM 1303 C CA . ALA A 1 166 ? -18.703 -11.242 -9.336 1 97.44 166 ALA A CA 1
ATOM 1304 C C . ALA A 1 166 ? -19.719 -10.383 -8.594 1 97.44 166 ALA A C 1
ATOM 1306 O O . ALA A 1 166 ? -20.828 -10.828 -8.312 1 97.44 166 ALA A O 1
ATOM 1307 N N . SER A 1 167 ? -19.312 -9.172 -8.266 1 96.44 167 SER A N 1
ATOM 1308 C CA . SER A 1 167 ? -20.203 -8.281 -7.52 1 96.44 167 SER A CA 1
ATOM 1309 C C . SER A 1 167 ? -21.375 -7.812 -8.383 1 96.44 167 SER A C 1
ATOM 1311 O O . SER A 1 167 ? -22.422 -7.438 -7.859 1 96.44 167 SER A O 1
ATOM 1313 N N . LYS A 1 168 ? -21.234 -7.812 -9.688 1 94.25 168 LYS A N 1
ATOM 1314 C CA . LYS A 1 168 ? -22.328 -7.465 -10.594 1 94.25 168 LYS A CA 1
ATOM 1315 C C . LYS A 1 168 ? -23.312 -8.617 -10.734 1 94.25 168 LYS A C 1
ATOM 1317 O O . LYS A 1 168 ? -24.516 -8.406 -10.844 1 94.25 168 LYS A O 1
ATOM 1322 N N . ILE A 1 169 ? -22.797 -9.82 -10.75 1 94.31 169 ILE A N 1
ATOM 1323 C CA . ILE A 1 169 ? -23.641 -11.008 -10.836 1 94.31 169 ILE A CA 1
ATOM 1324 C C . ILE A 1 169 ? -24.422 -11.172 -9.547 1 94.31 169 ILE A C 1
ATOM 1326 O O . ILE A 1 169 ? -25.641 -11.43 -9.578 1 94.31 169 ILE A O 1
ATOM 1330 N N . ASP A 1 170 ? -23.766 -10.977 -8.414 1 95 170 ASP A N 1
ATOM 1331 C CA . ASP A 1 170 ? -24.375 -11.055 -7.09 1 95 170 ASP A CA 1
ATOM 1332 C C . ASP A 1 170 ? -23.969 -9.867 -6.223 1 95 170 ASP A C 1
ATOM 1334 O O . ASP A 1 170 ? -22.875 -9.867 -5.641 1 95 170 ASP A O 1
ATOM 1338 N N . PRO A 1 171 ? -24.812 -8.938 -6.059 1 94 171 PRO A N 1
ATOM 1339 C CA . PRO A 1 171 ? -24.469 -7.711 -5.32 1 94 171 PRO A CA 1
ATOM 1340 C C . PRO A 1 171 ? -24.141 -7.977 -3.857 1 94 171 PRO A C 1
ATOM 1342 O O . PRO A 1 171 ? -23.516 -7.133 -3.199 1 94 171 PRO A O 1
ATOM 1345 N N . SER A 1 172 ? -24.5 -9.102 -3.361 1 94.25 172 SER A N 1
ATOM 1346 C CA . SER A 1 172 ? -24.234 -9.422 -1.964 1 94.25 172 SER A CA 1
ATOM 1347 C C . SER A 1 172 ? -22.75 -9.68 -1.735 1 94.25 172 SER A C 1
ATOM 1349 O O . SER A 1 172 ? -22.281 -9.68 -0.594 1 94.25 172 SER A O 1
ATOM 1351 N N . ILE A 1 173 ? -21.984 -9.875 -2.76 1 94.38 173 ILE A N 1
ATOM 1352 C CA . ILE A 1 173 ? -20.547 -10.172 -2.654 1 94.38 173 ILE A CA 1
ATOM 1353 C C . ILE A 1 173 ? -19.781 -8.906 -2.264 1 94.38 173 ILE A C 1
ATOM 1355 O O . ILE A 1 173 ? -18.812 -8.977 -1.519 1 94.38 173 ILE A O 1
ATOM 1359 N N . GLU A 1 174 ? -20.25 -7.746 -2.678 1 94.75 174 GLU A N 1
ATOM 1360 C CA . GLU A 1 174 ? -19.734 -6.434 -2.283 1 94.75 174 GLU A CA 1
ATOM 1361 C C . GLU A 1 174 ? -18.219 -6.367 -2.428 1 94.75 174 GLU A C 1
ATOM 1363 O O . GLU A 1 174 ? -17.516 -5.965 -1.498 1 94.75 174 GLU A O 1
ATOM 1368 N N . TYR A 1 175 ? -17.688 -6.871 -3.539 1 96.19 175 TYR A N 1
ATOM 1369 C CA . TYR A 1 175 ? -16.281 -6.758 -3.914 1 96.19 175 TYR A CA 1
ATOM 1370 C C . TYR A 1 175 ? -15.383 -7.441 -2.885 1 96.19 175 TYR A C 1
ATOM 1372 O O . TYR A 1 175 ? -14.305 -6.934 -2.557 1 96.19 175 TYR A O 1
ATOM 1380 N N . SER A 1 176 ? -15.883 -8.578 -2.365 1 96.69 176 SER A N 1
ATOM 1381 C CA . SER A 1 176 ? -15.133 -9.367 -1.396 1 96.69 176 SER A CA 1
ATOM 1382 C C . SER A 1 176 ? -14.328 -10.461 -2.084 1 96.69 176 SER A C 1
ATOM 1384 O O . SER A 1 176 ? -14.812 -11.102 -3.023 1 96.69 176 SER A O 1
ATOM 1386 N N . LEU A 1 177 ? -13.094 -10.633 -1.624 1 96.94 177 LEU A N 1
ATOM 1387 C CA . LEU A 1 177 ? -12.234 -11.688 -2.152 1 96.94 177 LEU A CA 1
ATOM 1388 C C . LEU A 1 177 ? -12.836 -13.062 -1.87 1 96.94 177 LEU A C 1
ATOM 1390 O O . LEU A 1 177 ? -12.898 -13.914 -2.76 1 96.94 177 LEU A O 1
ATOM 1394 N N . TYR A 1 178 ? -13.328 -13.25 -0.7 1 96.12 178 TYR A N 1
ATOM 1395 C CA . TYR A 1 178 ? -13.914 -14.523 -0.286 1 96.12 178 TYR A CA 1
ATOM 1396 C C . TYR A 1 178 ? -15.156 -14.844 -1.111 1 96.12 178 TYR A C 1
ATOM 1398 O O . TYR A 1 178 ? -15.242 -15.922 -1.715 1 96.12 178 TYR A O 1
ATOM 1406 N N . GLY A 1 179 ? -16.078 -13.859 -1.171 1 95.12 179 GLY A N 1
ATOM 1407 C CA . GLY A 1 179 ? -17.312 -14.078 -1.913 1 95.12 179 GLY A CA 1
ATOM 1408 C C . GLY A 1 179 ? -17.078 -14.328 -3.391 1 95.12 179 GLY A C 1
ATOM 1409 O O . GLY A 1 179 ? -17.75 -15.172 -3.996 1 95.12 179 GLY A O 1
ATOM 1410 N N . SER A 1 180 ? -16.125 -13.609 -3.969 1 96.94 180 SER A N 1
ATOM 1411 C CA . SER A 1 180 ? -15.82 -13.766 -5.387 1 96.94 180 SER A CA 1
ATOM 1412 C C . SER A 1 180 ? -15.203 -15.125 -5.672 1 96.94 180 SER A C 1
ATOM 1414 O O . SER A 1 180 ? -15.438 -15.711 -6.734 1 96.94 180 SER A O 1
ATOM 1416 N N . SER A 1 181 ? -14.438 -15.656 -4.699 1 96.44 181 SER A N 1
ATOM 1417 C CA . SER A 1 181 ? -13.758 -16.938 -4.863 1 96.44 181 SER A CA 1
ATOM 1418 C C . SER A 1 181 ? -14.758 -18.094 -4.898 1 96.44 181 SER A C 1
ATOM 1420 O O . SER A 1 181 ? -14.477 -19.141 -5.484 1 96.44 181 SER A O 1
ATOM 1422 N N . LEU A 1 182 ? -15.945 -17.906 -4.289 1 94.25 182 LEU A N 1
ATOM 1423 C CA . LEU A 1 182 ? -16.938 -18.969 -4.203 1 94.25 182 LEU A CA 1
ATOM 1424 C C . LEU A 1 182 ? -17.703 -19.109 -5.52 1 94.25 182 LEU A C 1
ATOM 1426 O O . LEU A 1 182 ? -18.188 -20.188 -5.848 1 94.25 182 LEU A O 1
ATOM 1430 N N . ILE A 1 183 ? -17.734 -18.031 -6.344 1 94.38 183 ILE A N 1
ATOM 1431 C CA . ILE A 1 183 ? -18.531 -18.094 -7.562 1 94.38 183 ILE A CA 1
ATOM 1432 C C . ILE A 1 183 ? -17.641 -17.828 -8.773 1 94.38 183 ILE A C 1
ATOM 1434 O O . ILE A 1 183 ? -18.109 -17.391 -9.82 1 94.38 183 ILE A O 1
ATOM 1438 N N . SER A 1 184 ? -16.375 -18.062 -8.648 1 94.12 184 SER A N 1
ATOM 1439 C CA . SER A 1 184 ? -15.398 -17.75 -9.688 1 94.12 184 SER A CA 1
ATOM 1440 C C . SER A 1 184 ? -15.664 -18.547 -10.953 1 94.12 184 SER A C 1
ATOM 1442 O O . SER A 1 184 ? -15.383 -18.078 -12.062 1 94.12 184 SER A O 1
ATOM 1444 N N . TYR A 1 185 ? -16.203 -19.75 -10.844 1 92.94 185 TYR A N 1
ATOM 1445 C CA . TYR A 1 185 ? -16.484 -20.594 -12 1 92.94 185 TYR A CA 1
ATOM 1446 C C . TYR A 1 185 ? -17.594 -19.984 -12.859 1 92.94 185 TYR A C 1
ATOM 1448 O O . TYR A 1 185 ? -17.578 -20.109 -14.086 1 92.94 185 TYR A O 1
ATOM 1456 N N . GLN A 1 186 ? -18.484 -19.234 -12.266 1 94.62 186 GLN A N 1
ATOM 1457 C CA . GLN A 1 186 ? -19.625 -18.656 -12.969 1 94.62 186 GLN A CA 1
ATOM 1458 C C . GLN A 1 186 ? -19.219 -17.422 -13.781 1 94.62 186 GLN A C 1
ATOM 1460 O O . GLN A 1 186 ? -19.922 -17.016 -14.688 1 94.62 186 GLN A O 1
ATOM 1465 N N . LEU A 1 187 ? -18.047 -16.922 -13.43 1 95.75 187 LEU A N 1
ATOM 1466 C CA . LEU A 1 187 ? -17.594 -15.695 -14.078 1 95.75 187 LEU A CA 1
ATOM 1467 C C . LEU A 1 187 ? -17.219 -15.953 -15.531 1 95.75 187 LEU A C 1
ATOM 1469 O O . LEU A 1 187 ? -17.297 -15.055 -16.375 1 95.75 187 LEU A O 1
ATOM 1473 N N . TRP A 1 188 ? -16.859 -17.156 -15.852 1 95.06 188 TRP A N 1
ATOM 1474 C CA . TRP A 1 188 ? -16.422 -17.531 -17.188 1 95.06 188 TRP A CA 1
ATOM 1475 C C . TRP A 1 188 ? -17.609 -17.797 -18.094 1 95.06 188 TRP A C 1
ATOM 1477 O O . TRP A 1 188 ? -17.484 -17.766 -19.328 1 95.06 188 TRP A O 1
ATOM 1487 N N . THR A 1 189 ? -18.812 -18.094 -17.531 1 92.69 189 THR A N 1
ATOM 1488 C CA . THR A 1 189 ? -19.922 -18.562 -18.344 1 92.69 189 THR A CA 1
ATOM 1489 C C . THR A 1 189 ? -21.109 -17.594 -18.266 1 92.69 189 THR A C 1
ATOM 1491 O O . THR A 1 189 ? -22.141 -17.828 -18.875 1 92.69 189 THR A O 1
ATOM 1494 N N . SER A 1 190 ? -21.031 -16.531 -17.562 1 90.44 190 SER A N 1
ATOM 1495 C CA . SER A 1 190 ? -22.156 -15.625 -17.359 1 90.44 190 SER A CA 1
ATOM 1496 C C . SER A 1 190 ? -22.547 -14.922 -18.656 1 90.44 190 SER A C 1
ATOM 1498 O O . SER A 1 190 ? -23.719 -14.859 -19.016 1 90.44 190 SER A O 1
ATOM 1500 N N . ASN A 1 191 ? -21.625 -14.297 -19.359 1 92.88 191 ASN A N 1
ATOM 1501 C CA . ASN A 1 191 ? -21.828 -13.594 -20.625 1 92.88 191 ASN A CA 1
ATOM 1502 C C . ASN A 1 191 ? -20.562 -13.609 -21.469 1 92.88 191 ASN A C 1
ATOM 1504 O O . ASN A 1 191 ? -19.469 -13.922 -20.984 1 92.88 191 ASN A O 1
ATOM 1508 N N . VAL A 1 192 ? -20.703 -13.328 -22.75 1 94.94 192 VAL A N 1
ATOM 1509 C CA . VAL A 1 192 ? -19.578 -13.352 -23.688 1 94.94 192 VAL A CA 1
ATOM 1510 C C . VAL A 1 192 ? -18.562 -12.281 -23.281 1 94.94 192 VAL A C 1
ATOM 1512 O O . VAL A 1 192 ? -17.344 -12.516 -23.359 1 94.94 192 VAL A O 1
ATOM 1515 N N . PHE A 1 193 ? -19.062 -11.148 -22.859 1 95.88 193 PHE A N 1
ATOM 1516 C CA . PHE A 1 193 ? -18.172 -10.07 -22.469 1 95.88 193 PHE A CA 1
ATOM 1517 C C . PHE A 1 193 ? -17.422 -10.422 -21.188 1 95.88 193 PHE A C 1
ATOM 1519 O O . PHE A 1 193 ? -16.266 -10.055 -21 1 95.88 193 PHE A O 1
ATOM 1526 N N . SER A 1 194 ? -18.109 -11.117 -20.312 1 96.81 194 SER A N 1
ATOM 1527 C CA . SER A 1 194 ? -17.453 -11.578 -19.094 1 96.81 194 SER A CA 1
ATOM 1528 C C . SER A 1 194 ? -16.344 -12.586 -19.406 1 96.81 194 SER A C 1
ATOM 1530 O O . SER A 1 194 ? -15.281 -12.562 -18.797 1 96.81 194 SER A O 1
ATOM 1532 N N . PHE A 1 195 ? -16.609 -13.414 -20.375 1 97.5 195 PHE A N 1
ATOM 1533 C CA . PHE A 1 195 ? -15.617 -14.406 -20.797 1 97.5 195 PHE A CA 1
ATOM 1534 C C . PHE A 1 195 ? -14.367 -13.727 -21.328 1 97.5 195 PHE A C 1
ATOM 1536 O O . PHE A 1 195 ? -13.25 -14.086 -20.969 1 97.5 195 PHE A O 1
ATOM 1543 N N . ILE A 1 196 ? -14.578 -12.75 -22.203 1 98 196 ILE A N 1
ATOM 1544 C CA . ILE A 1 196 ? -13.461 -12.047 -22.828 1 98 196 ILE A CA 1
ATOM 1545 C C . ILE A 1 196 ? -12.664 -11.297 -21.75 1 98 196 ILE A C 1
ATOM 1547 O O . ILE A 1 196 ? -11.43 -11.344 -21.75 1 98 196 ILE A O 1
ATOM 1551 N N . ALA A 1 197 ? -13.375 -10.602 -20.875 1 98.19 197 ALA A N 1
ATOM 1552 C CA . ALA A 1 197 ? -12.711 -9.859 -19.812 1 98.19 197 ALA A CA 1
ATOM 1553 C C . ALA A 1 197 ? -11.898 -10.797 -18.906 1 98.19 197 ALA A C 1
ATOM 1555 O O . ALA A 1 197 ? -10.766 -10.492 -18.547 1 98.19 197 ALA A O 1
ATOM 1556 N N . MET A 1 198 ? -12.477 -11.906 -18.609 1 98.44 198 MET A N 1
ATOM 1557 C CA . MET A 1 198 ? -11.812 -12.867 -17.734 1 98.44 198 MET A CA 1
ATOM 1558 C C . MET A 1 198 ? -10.57 -13.445 -18.406 1 98.44 198 MET A C 1
ATOM 1560 O O . MET A 1 198 ? -9.531 -13.602 -17.766 1 98.44 198 MET A O 1
ATOM 1564 N N . LEU A 1 199 ? -10.68 -13.75 -19.641 1 98.44 199 LEU A N 1
ATOM 1565 C CA . LEU A 1 199 ? -9.555 -14.32 -20.375 1 98.44 199 LEU A CA 1
ATOM 1566 C C . LEU A 1 199 ? -8.391 -13.336 -20.422 1 98.44 199 LEU A C 1
ATOM 1568 O O . LEU A 1 199 ? -7.254 -13.703 -20.109 1 98.44 199 LEU A O 1
ATOM 1572 N N . ILE A 1 200 ? -8.719 -12.133 -20.797 1 98.69 200 ILE A N 1
ATOM 1573 C CA . ILE A 1 200 ? -7.684 -11.102 -20.906 1 98.69 200 ILE A CA 1
ATOM 1574 C C . ILE A 1 200 ? -7.09 -10.828 -19.531 1 98.69 200 ILE A C 1
ATOM 1576 O O . ILE A 1 200 ? -5.871 -10.719 -19.375 1 98.69 200 ILE A O 1
ATOM 1580 N N . ALA A 1 201 ? -7.934 -10.75 -18.531 1 98.81 201 ALA A N 1
ATOM 1581 C CA . ALA A 1 201 ? -7.477 -10.477 -17.172 1 98.81 201 ALA A CA 1
ATOM 1582 C C . ALA A 1 201 ? -6.629 -11.625 -16.641 1 98.81 201 ALA A C 1
ATOM 1584 O O . ALA A 1 201 ? -5.656 -11.406 -15.914 1 98.81 201 ALA A O 1
ATOM 1585 N N . ALA A 1 202 ? -7.023 -12.836 -16.953 1 98.75 202 ALA A N 1
ATOM 1586 C CA . ALA A 1 202 ? -6.273 -13.992 -16.484 1 98.75 202 ALA A CA 1
ATOM 1587 C C . ALA A 1 202 ? -4.855 -13.992 -17.062 1 98.75 202 ALA A C 1
ATOM 1589 O O . ALA A 1 202 ? -3.893 -14.273 -16.344 1 98.75 202 ALA A O 1
ATOM 1590 N N . ILE A 1 203 ? -4.73 -13.664 -18.281 1 98.62 203 ILE A N 1
ATOM 1591 C CA . ILE A 1 203 ? -3.42 -13.625 -18.938 1 98.62 203 ILE A CA 1
ATOM 1592 C C . ILE A 1 203 ? -2.598 -12.469 -18.359 1 98.62 203 ILE A C 1
ATOM 1594 O O . ILE A 1 203 ? -1.44 -12.656 -17.969 1 98.62 203 ILE A O 1
ATOM 1598 N N . ALA A 1 204 ? -3.207 -11.289 -18.312 1 98.69 204 ALA A N 1
ATOM 1599 C CA . ALA A 1 204 ? -2.523 -10.117 -17.766 1 98.69 204 ALA A CA 1
ATOM 1600 C C . ALA A 1 204 ? -2.131 -10.344 -16.297 1 98.69 204 ALA A C 1
ATOM 1602 O O . ALA A 1 204 ? -1.03 -9.969 -15.891 1 98.69 204 ALA A O 1
ATOM 1603 N N . GLY A 1 205 ? -3.066 -10.922 -15.555 1 98.62 205 GLY A N 1
ATOM 1604 C CA . GLY A 1 205 ? -2.801 -11.195 -14.156 1 98.62 205 GLY A CA 1
ATOM 1605 C C . GLY A 1 205 ? -1.685 -12.203 -13.945 1 98.62 205 GLY A C 1
ATOM 1606 O O . GLY A 1 205 ? -0.899 -12.078 -13 1 98.62 205 GLY A O 1
ATOM 1607 N N . PHE A 1 206 ? -1.626 -13.188 -14.797 1 98.62 206 PHE A N 1
ATOM 1608 C CA . PHE A 1 206 ? -0.57 -14.188 -14.711 1 98.62 206 PHE A CA 1
ATOM 1609 C C . PHE A 1 206 ? 0.794 -13.562 -14.961 1 98.62 206 PHE A C 1
ATOM 1611 O O . PHE A 1 206 ? 1.743 -13.797 -14.211 1 98.62 206 PHE A O 1
ATOM 1618 N N . LEU A 1 207 ? 0.882 -12.734 -15.938 1 98.06 207 LEU A N 1
ATOM 1619 C CA . LEU A 1 207 ? 2.135 -12.062 -16.266 1 98.06 207 LEU A CA 1
ATOM 1620 C C . LEU A 1 207 ? 2.547 -11.094 -15.164 1 98.06 207 LEU A C 1
ATOM 1622 O O . LEU A 1 207 ? 3.721 -11.039 -14.797 1 98.06 207 LEU A O 1
ATOM 1626 N N . ALA A 1 208 ? 1.569 -10.344 -14.656 1 98.06 208 ALA A N 1
ATOM 1627 C CA . ALA A 1 208 ? 1.854 -9.398 -13.578 1 98.06 208 ALA A CA 1
ATOM 1628 C C . ALA A 1 208 ? 2.277 -10.133 -12.305 1 98.06 208 ALA A C 1
ATOM 1630 O O . ALA A 1 208 ? 3.148 -9.656 -11.57 1 98.06 208 ALA A O 1
ATOM 1631 N N . MET A 1 209 ? 1.641 -11.258 -12.094 1 97.81 209 MET A N 1
ATOM 1632 C CA . MET A 1 209 ? 1.985 -12.07 -10.93 1 97.81 209 MET A CA 1
ATOM 1633 C C . MET A 1 209 ? 3.42 -12.578 -11.031 1 97.81 209 MET A C 1
ATOM 1635 O O . MET A 1 209 ? 4.141 -12.609 -10.031 1 97.81 209 MET A O 1
ATOM 1639 N N . MET A 1 210 ? 3.879 -12.922 -12.195 1 97.44 210 MET A N 1
ATOM 1640 C CA . MET A 1 210 ? 5.27 -13.32 -12.383 1 97.44 210 MET A CA 1
ATOM 1641 C C . MET A 1 210 ? 6.219 -12.195 -11.992 1 97.44 210 MET A C 1
ATOM 1643 O O . MET A 1 210 ? 7.273 -12.445 -11.406 1 97.44 210 MET A O 1
ATOM 1647 N N . GLY A 1 211 ? 5.766 -11.008 -12.32 1 95.19 211 GLY A N 1
ATOM 1648 C CA . GLY A 1 211 ? 6.57 -9.852 -11.953 1 95.19 211 GLY A CA 1
ATOM 1649 C C . GLY A 1 211 ? 6.648 -9.641 -10.453 1 95.19 211 GLY A C 1
ATOM 1650 O O . GLY A 1 211 ? 7.73 -9.445 -9.898 1 95.19 211 GLY A O 1
ATOM 1651 N N . ILE A 1 212 ? 5.523 -9.734 -9.781 1 95.38 212 ILE A N 1
ATOM 1652 C CA . ILE A 1 212 ? 5.449 -9.523 -8.336 1 95.38 212 ILE A CA 1
ATOM 1653 C C . ILE A 1 212 ? 6.273 -10.586 -7.613 1 95.38 212 ILE A C 1
ATOM 1655 O O . ILE A 1 212 ? 6.922 -10.297 -6.602 1 95.38 212 ILE A O 1
ATOM 1659 N N . LEU A 1 213 ? 6.332 -11.797 -8.188 1 94.75 213 LEU A N 1
ATOM 1660 C CA . LEU A 1 213 ? 6.977 -12.93 -7.531 1 94.75 213 LEU A CA 1
ATOM 1661 C C . LEU A 1 213 ? 8.43 -13.055 -7.965 1 94.75 213 LEU A C 1
ATOM 1663 O O . LEU A 1 213 ? 9.141 -13.953 -7.512 1 94.75 213 LEU A O 1
ATOM 1667 N N . GLU A 1 214 ? 8.898 -12.227 -8.828 1 92.06 214 GLU A N 1
ATOM 1668 C CA . GLU A 1 214 ? 10.273 -12.227 -9.328 1 92.06 214 GLU A CA 1
ATOM 1669 C C . GLU A 1 214 ? 10.609 -13.547 -10.023 1 92.06 214 GLU A C 1
ATOM 1671 O O . GLU A 1 214 ? 11.664 -14.133 -9.766 1 92.06 214 GLU A O 1
ATOM 1676 N N . ILE A 1 215 ? 9.719 -13.953 -10.742 1 93.06 215 ILE A N 1
ATOM 1677 C CA . ILE A 1 215 ? 9.945 -15.141 -11.562 1 93.06 215 ILE A CA 1
ATOM 1678 C C . ILE A 1 215 ? 10.492 -14.734 -12.922 1 93.06 215 ILE A C 1
ATOM 1680 O O . ILE A 1 215 ? 10.047 -13.75 -13.508 1 93.06 215 ILE A O 1
ATOM 1684 N N . LYS A 1 216 ? 11.508 -15.516 -13.398 1 91.69 216 LYS A N 1
ATOM 1685 C CA . LYS A 1 216 ? 12.086 -15.211 -14.711 1 91.69 216 LYS A CA 1
ATOM 1686 C C . LYS A 1 216 ? 10.992 -15.109 -15.773 1 91.69 216 LYS A C 1
ATOM 1688 O O . LYS A 1 216 ? 10.039 -15.883 -15.773 1 91.69 216 LYS A O 1
ATOM 1693 N N . PRO A 1 217 ? 11.016 -14.117 -16.516 1 92.94 217 PRO A N 1
ATOM 1694 C CA . PRO A 1 217 ? 12.172 -13.281 -16.875 1 92.94 217 PRO A CA 1
ATOM 1695 C C . PRO A 1 217 ? 12.281 -12.023 -16.016 1 92.94 217 PRO A C 1
ATOM 1697 O O . PRO A 1 217 ? 13.133 -11.172 -16.25 1 92.94 217 PRO A O 1
ATOM 1700 N N . PHE A 1 218 ? 11.445 -11.938 -14.992 1 90.44 218 PHE A N 1
ATOM 1701 C CA . PHE A 1 218 ? 11.391 -10.711 -14.195 1 90.44 218 PHE A CA 1
ATOM 1702 C C . PHE A 1 218 ? 12.258 -10.836 -12.945 1 90.44 218 PHE A C 1
ATOM 1704 O O . PHE A 1 218 ? 11.922 -10.297 -11.898 1 90.44 218 PHE A O 1
ATOM 1711 N N . ASP A 1 219 ? 13.352 -11.523 -12.977 1 83.56 219 ASP A N 1
ATOM 1712 C CA . ASP A 1 219 ? 14.18 -11.719 -11.789 1 83.56 219 ASP A CA 1
ATOM 1713 C C . ASP A 1 219 ? 15.43 -10.852 -11.844 1 83.56 219 ASP A C 1
ATOM 1715 O O . ASP A 1 219 ? 16.484 -11.25 -11.352 1 83.56 219 ASP A O 1
ATOM 1719 N N . PHE A 1 220 ? 15.391 -9.688 -12.359 1 76.31 220 PHE A N 1
ATOM 1720 C CA . PHE A 1 220 ? 16.562 -8.852 -12.578 1 76.31 220 PHE A CA 1
ATOM 1721 C C . PHE A 1 220 ? 17.016 -8.188 -11.281 1 76.31 220 PHE A C 1
ATOM 1723 O O . PHE A 1 220 ? 18.141 -7.723 -11.172 1 76.31 220 PHE A O 1
ATOM 1730 N N . PRO A 1 221 ? 16.156 -8.195 -10.266 1 70.12 221 PRO A N 1
ATOM 1731 C CA . PRO A 1 221 ? 16.75 -7.738 -9.008 1 70.12 221 PRO A CA 1
ATOM 1732 C C . PRO A 1 221 ? 17.781 -8.719 -8.445 1 70.12 221 PRO A C 1
ATOM 1734 O O . PRO A 1 221 ? 18.625 -8.32 -7.645 1 70.12 221 PRO A O 1
ATOM 1737 N N . GLU A 1 222 ? 17.734 -10.039 -8.844 1 60.69 222 GLU A N 1
ATOM 1738 C CA . GLU A 1 222 ? 18.625 -11.078 -8.328 1 60.69 222 GLU A CA 1
ATOM 1739 C C . GLU A 1 222 ? 19.875 -11.211 -9.188 1 60.69 222 GLU A C 1
ATOM 1741 O O . GLU A 1 222 ? 20.812 -11.906 -8.812 1 60.69 222 GLU A O 1
ATOM 1746 N N . ALA A 1 223 ? 19.938 -10.703 -10.539 1 54.88 223 ALA A N 1
ATOM 1747 C CA . ALA A 1 223 ? 21.016 -10.922 -11.5 1 54.88 223 ALA A CA 1
ATOM 1748 C C . ALA A 1 223 ? 22.375 -10.672 -10.859 1 54.88 223 ALA A C 1
ATOM 1750 O O . ALA A 1 223 ? 22.688 -9.547 -10.477 1 54.88 223 ALA A O 1
ATOM 1751 N N . GLU A 1 224 ? 22.797 -11.664 -10.133 1 46.09 224 GLU A N 1
ATOM 1752 C CA . GLU A 1 224 ? 24.031 -11.906 -9.398 1 46.09 224 GLU A CA 1
ATOM 1753 C C . GLU A 1 224 ? 25.266 -11.586 -10.258 1 46.09 224 GLU A C 1
ATOM 1755 O O . GLU A 1 224 ? 26.344 -11.312 -9.734 1 46.09 224 GLU A O 1
ATOM 1760 N N . GLY A 1 225 ? 25.406 -12.336 -11.414 1 41.22 225 GLY A N 1
ATOM 1761 C CA . GLY A 1 225 ? 26.766 -12.422 -11.938 1 41.22 225 GLY A CA 1
ATOM 1762 C C . GLY A 1 225 ? 27.516 -11.109 -11.875 1 41.22 225 GLY A C 1
ATOM 1763 O O . GLY A 1 225 ? 28.734 -11.086 -11.758 1 41.22 225 GLY A O 1
ATOM 1764 N N . GLU A 1 226 ? 27.109 -10.133 -12.523 1 38.72 226 GLU A N 1
ATOM 1765 C CA . GLU A 1 226 ? 27.859 -8.883 -12.445 1 38.72 226 GLU A CA 1
ATOM 1766 C C . GLU A 1 226 ? 27.938 -8.375 -11.008 1 38.72 226 GLU A C 1
ATOM 1768 O O . GLU A 1 226 ? 28.938 -7.773 -10.609 1 38.72 226 GLU A O 1
ATOM 1773 N N . ILE A 1 227 ? 26.812 -8.117 -10.453 1 38.62 227 ILE A N 1
ATOM 1774 C CA . ILE A 1 227 ? 26.828 -7.688 -9.055 1 38.62 227 ILE A CA 1
ATOM 1775 C C . ILE A 1 227 ? 27.016 -8.898 -8.148 1 38.62 227 ILE A C 1
ATOM 1777 O O . ILE A 1 227 ? 26.234 -9.852 -8.211 1 38.62 227 ILE A O 1
ATOM 1781 N N . TYR A 1 228 ? 28.188 -9.609 -7.914 1 34.19 228 TYR A N 1
ATOM 1782 C CA . TYR A 1 228 ? 28.391 -10.617 -6.879 1 34.19 228 TYR A CA 1
ATOM 1783 C C . TYR A 1 228 ? 27.156 -10.75 -5.992 1 34.19 228 TYR A C 1
ATOM 1785 O O . TYR A 1 228 ? 26.344 -9.828 -5.918 1 34.19 228 TYR A O 1
ATOM 1793 N N . TRP A 1 229 ? 26.797 -11.953 -5.18 1 38.44 229 TRP A N 1
ATOM 1794 C CA . TRP A 1 229 ? 25.641 -12.211 -4.344 1 38.44 229 TRP A CA 1
ATOM 1795 C C . TRP A 1 229 ? 25.094 -10.922 -3.74 1 38.44 229 TRP A C 1
ATOM 1797 O O . TRP A 1 229 ? 25.625 -10.43 -2.74 1 38.44 229 TRP A O 1
ATOM 1807 N N . GLY A 1 230 ? 24.844 -10.031 -4.363 1 33.72 230 GLY A N 1
ATOM 1808 C CA . GLY A 1 230 ? 24.547 -8.641 -4.094 1 33.72 230 GLY A CA 1
ATOM 1809 C C . GLY A 1 230 ? 23.641 -8.445 -2.887 1 33.72 230 GLY A C 1
ATOM 1810 O O . GLY A 1 230 ? 24.125 -8.086 -1.807 1 33.72 230 GLY A O 1
ATOM 1811 N N . VAL A 1 231 ? 22.188 -8.508 -3.223 1 40.41 231 VAL A N 1
ATOM 1812 C CA . VAL A 1 231 ? 21.328 -8.281 -2.064 1 40.41 231 VAL A CA 1
ATOM 1813 C C . VAL A 1 231 ? 21.656 -9.297 -0.975 1 40.41 231 VAL A C 1
ATOM 1815 O O . VAL A 1 231 ? 21.594 -8.984 0.216 1 40.41 231 VAL A O 1
ATOM 1818 N N . PHE A 1 232 ? 21.719 -10.672 -1.413 1 43.03 232 PHE A N 1
ATOM 1819 C CA . PHE A 1 232 ? 21.797 -11.836 -0.537 1 43.03 232 PHE A CA 1
ATOM 1820 C C . PHE A 1 232 ? 23.25 -12.273 -0.341 1 43.03 232 PHE A C 1
ATOM 1822 O O . PHE A 1 232 ? 23.5 -13.359 0.188 1 43.03 232 PHE A O 1
ATOM 1829 N N . THR A 1 233 ? 24.172 -11.75 -1.186 1 40.41 233 THR A N 1
ATOM 1830 C CA . THR A 1 233 ? 25.516 -12.328 -1.196 1 40.41 233 THR A CA 1
ATOM 1831 C C . THR A 1 233 ? 26.016 -12.531 0.226 1 40.41 233 THR A C 1
ATOM 1833 O O . THR A 1 233 ? 26.406 -13.641 0.605 1 40.41 233 THR A O 1
ATOM 1836 N N . GLU A 1 234 ? 26.969 -11.508 0.479 1 42.25 234 GLU A N 1
ATOM 1837 C CA . GLU A 1 234 ? 27.969 -11.82 1.489 1 42.25 234 GLU A CA 1
ATOM 1838 C C . GLU A 1 234 ? 27.328 -12.125 2.836 1 42.25 234 GLU A C 1
ATOM 1840 O O . GLU A 1 234 ? 27.875 -12.898 3.631 1 42.25 234 GLU A O 1
ATOM 1845 N N . TYR A 1 235 ? 26.438 -11.203 3.305 1 43.62 235 TYR A N 1
ATOM 1846 C CA . TYR A 1 235 ? 26.141 -11.234 4.73 1 43.62 235 TYR A CA 1
ATOM 1847 C C . TYR A 1 235 ? 24.859 -12.023 5.004 1 43.62 235 TYR A C 1
ATOM 1849 O O . TYR A 1 235 ? 23.766 -11.461 4.992 1 43.62 235 TYR A O 1
ATOM 1857 N N . GLY A 1 236 ? 25.016 -13.344 4.746 1 54.41 236 GLY A N 1
ATOM 1858 C CA . GLY A 1 236 ? 24.141 -14.398 5.23 1 54.41 236 GLY A CA 1
ATOM 1859 C C . GLY A 1 236 ? 23.703 -14.203 6.672 1 54.41 236 GLY A C 1
ATOM 1860 O O . GLY A 1 236 ? 24.516 -13.812 7.52 1 54.41 236 GLY A O 1
ATOM 1861 N N . GLY A 1 237 ? 22.547 -13.586 7.133 1 64.75 237 GLY A N 1
ATOM 1862 C CA . GLY A 1 237 ? 22.047 -13.43 8.484 1 64.75 237 GLY A CA 1
ATOM 1863 C C . GLY A 1 237 ? 20.562 -13.719 8.602 1 64.75 237 GLY A C 1
ATOM 1864 O O . GLY A 1 237 ? 19.922 -14.102 7.621 1 64.75 237 GLY A O 1
ATOM 1865 N N . PRO A 1 238 ? 20.234 -13.883 9.742 1 72.94 238 PRO A N 1
ATOM 1866 C CA . PRO A 1 238 ? 18.828 -14.188 10.039 1 72.94 238 PRO A CA 1
ATOM 1867 C C . PRO A 1 238 ? 17.859 -13.25 9.32 1 72.94 238 PRO A C 1
ATOM 1869 O O . PRO A 1 238 ? 16.75 -13.656 8.953 1 72.94 238 PRO A O 1
ATOM 1872 N N . ARG A 1 239 ? 18.297 -12.102 8.984 1 76.44 239 ARG A N 1
ATOM 1873 C CA . ARG A 1 239 ? 17.422 -11.133 8.328 1 76.44 239 ARG A CA 1
ATOM 1874 C C . ARG A 1 239 ? 17.188 -11.516 6.875 1 76.44 239 ARG A C 1
ATOM 1876 O O . ARG A 1 239 ? 16.062 -11.398 6.375 1 76.44 239 ARG A O 1
ATOM 1883 N N . LEU A 1 240 ? 18.172 -11.977 6.262 1 72.12 240 LEU A N 1
ATOM 1884 C CA . LEU A 1 240 ? 18.047 -12.414 4.879 1 72.12 240 LEU A CA 1
ATOM 1885 C C . LEU A 1 240 ? 17.188 -13.672 4.789 1 72.12 240 LEU A C 1
ATOM 1887 O O . LEU A 1 240 ? 16.406 -13.828 3.85 1 72.12 240 LEU A O 1
ATOM 1891 N N . ALA A 1 241 ? 17.312 -14.453 5.754 1 76.69 241 ALA A N 1
ATOM 1892 C CA . ALA A 1 241 ? 16.5 -15.664 5.805 1 76.69 241 ALA A CA 1
ATOM 1893 C C . ALA A 1 241 ? 15.023 -15.328 5.91 1 76.69 241 ALA A C 1
ATOM 1895 O O . ALA A 1 241 ? 14.188 -15.977 5.273 1 76.69 241 ALA A O 1
ATOM 1896 N N . LEU A 1 242 ? 14.781 -14.359 6.629 1 82.38 242 LEU A N 1
ATOM 1897 C CA . LEU A 1 242 ? 13.391 -13.945 6.797 1 82.38 242 LEU A CA 1
ATOM 1898 C C . LEU A 1 242 ? 12.836 -13.359 5.5 1 82.38 242 LEU A C 1
ATOM 1900 O O . LEU A 1 242 ? 11.672 -13.57 5.172 1 82.38 242 LEU A O 1
ATOM 1904 N N . ALA A 1 243 ? 13.695 -12.688 4.812 1 83.25 243 ALA A N 1
ATOM 1905 C CA . ALA A 1 243 ? 13.281 -12.156 3.52 1 83.25 243 ALA A CA 1
ATOM 1906 C C . ALA A 1 243 ? 12.953 -13.273 2.539 1 83.25 243 ALA A C 1
ATOM 1908 O O . ALA A 1 243 ? 11.945 -13.211 1.828 1 83.25 243 ALA A O 1
ATOM 1909 N N . PHE A 1 244 ? 13.727 -14.297 2.551 1 81.88 244 PHE A N 1
ATOM 1910 C CA . PHE A 1 244 ? 13.492 -15.438 1.668 1 81.88 244 PHE A CA 1
ATOM 1911 C C . PHE A 1 244 ? 12.227 -16.188 2.07 1 81.88 244 PHE A C 1
ATOM 1913 O O . PHE A 1 244 ? 11.484 -16.656 1.211 1 81.88 244 PHE A O 1
ATOM 1920 N N . PHE A 1 245 ? 12.062 -16.234 3.295 1 85.06 245 PHE A N 1
ATOM 1921 C CA . PHE A 1 245 ? 10.844 -16.875 3.781 1 85.06 245 PHE A CA 1
ATOM 1922 C C . PHE A 1 245 ? 9.602 -16.156 3.25 1 85.06 245 PHE A C 1
ATOM 1924 O O . PHE A 1 245 ? 8.672 -16.797 2.768 1 85.06 245 PHE A O 1
ATOM 1931 N N . ILE A 1 246 ? 9.609 -14.867 3.328 1 91 246 ILE A N 1
ATOM 1932 C CA . ILE A 1 246 ? 8.461 -14.094 2.867 1 91 246 ILE A CA 1
ATOM 1933 C C . ILE A 1 246 ? 8.312 -14.25 1.356 1 91 246 ILE A C 1
ATOM 1935 O O . ILE A 1 246 ? 7.191 -14.383 0.851 1 91 246 ILE A O 1
ATOM 1939 N N . LEU A 1 247 ? 9.406 -14.297 0.715 1 89.12 247 LEU A N 1
ATOM 1940 C CA . LEU A 1 247 ? 9.383 -14.469 -0.733 1 89.12 247 LEU A CA 1
ATOM 1941 C C . LEU A 1 247 ? 8.766 -15.812 -1.111 1 89.12 247 LEU A C 1
ATOM 1943 O O . LEU A 1 247 ? 7.902 -15.883 -1.987 1 89.12 247 LEU A O 1
ATOM 1947 N N . PHE A 1 248 ? 9.164 -16.828 -0.432 1 90.44 248 PHE A N 1
ATOM 1948 C CA . PHE A 1 248 ? 8.648 -18.172 -0.721 1 90.44 248 PHE A CA 1
ATOM 1949 C C . PHE A 1 248 ? 7.18 -18.266 -0.335 1 90.44 248 PHE A C 1
ATOM 1951 O O . PHE A 1 248 ? 6.398 -18.953 -1.012 1 90.44 248 PHE A O 1
ATOM 1958 N N . ALA A 1 249 ? 6.891 -17.625 0.729 1 94.19 249 ALA A N 1
ATOM 1959 C CA . ALA A 1 249 ? 5.496 -17.625 1.151 1 94.19 249 ALA A CA 1
ATOM 1960 C C . ALA A 1 249 ? 4.613 -16.922 0.116 1 94.19 249 ALA A C 1
ATOM 1962 O O . ALA A 1 249 ? 3.502 -17.375 -0.166 1 94.19 249 ALA A O 1
ATOM 1963 N N . GLU A 1 250 ? 5.117 -15.844 -0.414 1 95.38 250 GLU A N 1
ATOM 1964 C CA . GLU A 1 250 ? 4.383 -15.117 -1.447 1 95.38 250 GLU A CA 1
ATOM 1965 C C . GLU A 1 250 ? 4.176 -15.984 -2.686 1 95.38 250 GLU A C 1
ATOM 1967 O O . GLU A 1 250 ? 3.135 -15.898 -3.344 1 95.38 250 GLU A O 1
ATOM 1972 N N . ARG A 1 251 ? 5.168 -16.781 -3.004 1 95.12 251 ARG A N 1
ATOM 1973 C CA . ARG A 1 251 ? 5.109 -17.641 -4.18 1 95.12 251 ARG A CA 1
ATOM 1974 C C . ARG A 1 251 ? 4.094 -18.766 -3.992 1 95.12 251 ARG A C 1
ATOM 1976 O O . ARG A 1 251 ? 3.791 -19.5 -4.934 1 95.12 251 ARG A O 1
ATOM 1983 N N . ILE A 1 252 ? 3.562 -18.844 -2.812 1 96.69 252 ILE A N 1
ATOM 1984 C CA . ILE A 1 252 ? 2.527 -19.828 -2.531 1 96.69 252 ILE A CA 1
ATOM 1985 C C . ILE A 1 252 ? 1.165 -19.141 -2.457 1 96.69 252 ILE A C 1
ATOM 1987 O O . ILE A 1 252 ? 0.238 -19.5 -3.182 1 96.69 252 ILE A O 1
ATOM 1991 N N . VAL A 1 253 ? 1.101 -18.109 -1.716 1 97.88 253 VAL A N 1
ATOM 1992 C CA . VAL A 1 253 ? -0.182 -17.516 -1.363 1 97.88 253 VAL A CA 1
ATOM 1993 C C . VAL A 1 253 ? -0.752 -16.766 -2.566 1 97.88 253 VAL A C 1
ATOM 1995 O O . VAL A 1 253 ? -1.941 -16.891 -2.869 1 97.88 253 VAL A O 1
ATOM 1998 N N . ILE A 1 254 ? 0.032 -16.062 -3.314 1 98.06 254 ILE A N 1
ATOM 1999 C CA . ILE A 1 254 ? -0.469 -15.234 -4.41 1 98.06 254 ILE A CA 1
ATOM 2000 C C . ILE A 1 254 ? -0.977 -16.125 -5.539 1 98.06 254 ILE A C 1
ATOM 2002 O O . ILE A 1 254 ? -2.068 -15.906 -6.07 1 98.06 254 ILE A O 1
ATOM 2006 N N . PRO A 1 255 ? -0.288 -17.203 -5.859 1 98.38 255 PRO A N 1
ATOM 2007 C CA . PRO A 1 255 ? -0.838 -18.109 -6.871 1 98.38 255 PRO A CA 1
ATOM 2008 C C . PRO A 1 255 ? -2.123 -18.797 -6.41 1 98.38 255 PRO A C 1
ATOM 2010 O O . PRO A 1 255 ? -3.002 -19.078 -7.227 1 98.38 255 PRO A O 1
ATOM 2013 N N . ILE A 1 256 ? -2.217 -19.047 -5.137 1 98.38 256 ILE A N 1
ATOM 2014 C CA . ILE A 1 256 ? -3.461 -19.625 -4.629 1 98.38 256 ILE A CA 1
ATOM 2015 C C . ILE A 1 256 ? -4.605 -18.641 -4.852 1 98.38 256 ILE A C 1
ATOM 2017 O O . ILE A 1 256 ? -5.703 -19.031 -5.258 1 98.38 256 ILE A O 1
ATOM 2021 N N . ILE A 1 257 ? -4.363 -17.406 -4.633 1 98.38 257 ILE A N 1
ATOM 2022 C CA . ILE A 1 257 ? -5.387 -16.391 -4.844 1 98.38 257 ILE A CA 1
ATOM 2023 C C . ILE A 1 257 ? -5.715 -16.281 -6.332 1 98.38 257 ILE A C 1
ATOM 2025 O O . ILE A 1 257 ? -6.867 -16.078 -6.707 1 98.38 257 ILE A O 1
ATOM 2029 N N . TYR A 1 258 ? -4.691 -16.438 -7.168 1 98.69 258 TYR A N 1
ATOM 2030 C CA . TYR A 1 258 ? -4.922 -16.484 -8.609 1 98.69 258 TYR A CA 1
ATOM 2031 C C . TYR A 1 258 ? -5.863 -17.625 -8.969 1 98.69 258 TYR A C 1
ATOM 2033 O O . TYR A 1 258 ? -6.797 -17.453 -9.758 1 98.69 258 TYR A O 1
ATOM 2041 N N . VAL A 1 259 ? -5.66 -18.797 -8.367 1 98.5 259 VAL A N 1
ATOM 2042 C CA . VAL A 1 259 ? -6.5 -19.969 -8.609 1 98.5 259 VAL A CA 1
ATOM 2043 C C . VAL A 1 259 ? -7.926 -19.672 -8.148 1 98.5 259 VAL A C 1
ATOM 2045 O O . VAL A 1 259 ? -8.891 -20 -8.852 1 98.5 259 VAL A O 1
ATOM 2048 N N . LEU A 1 260 ? -8.078 -19 -7.051 1 98.19 260 LEU A N 1
ATOM 2049 C CA . LEU A 1 260 ? -9.383 -18.75 -6.438 1 98.19 260 LEU A CA 1
ATOM 2050 C C . LEU A 1 260 ? -10.188 -17.75 -7.273 1 98.19 260 LEU A C 1
ATOM 2052 O O . LEU A 1 260 ? -11.414 -17.875 -7.371 1 98.19 260 LEU A O 1
ATOM 2056 N N . LEU A 1 261 ? -9.508 -16.859 -7.934 1 98.25 261 LEU A N 1
ATOM 2057 C CA . LEU A 1 261 ? -10.234 -15.789 -8.617 1 98.25 261 LEU A CA 1
ATOM 2058 C C . LEU A 1 261 ? -10.367 -16.094 -10.109 1 98.25 261 LEU A C 1
ATOM 2060 O O . LEU A 1 261 ? -11.359 -15.727 -10.734 1 98.25 261 LEU A O 1
ATOM 2064 N N . PHE A 1 262 ? -9.344 -16.797 -10.672 1 98.44 262 PHE A N 1
ATOM 2065 C CA . PHE A 1 262 ? -9.32 -16.891 -12.133 1 98.44 262 PHE A CA 1
ATOM 2066 C C . PHE A 1 262 ? -9.586 -18.312 -12.586 1 98.44 262 PHE A C 1
ATOM 2068 O O . PHE A 1 262 ? -10.031 -18.547 -13.719 1 98.44 262 PHE A O 1
ATOM 2075 N N . LEU A 1 263 ? -9.281 -19.359 -11.773 1 97.31 263 LEU A N 1
ATOM 2076 C CA . LEU A 1 263 ? -9.391 -20.734 -12.25 1 97.31 263 LEU A CA 1
ATOM 2077 C C . LEU A 1 263 ? -10.57 -21.438 -11.609 1 97.31 263 LEU A C 1
ATOM 2079 O O . LEU A 1 263 ? -10.523 -22.656 -11.375 1 97.31 263 LEU A O 1
ATOM 2083 N N . GLY A 1 264 ? -11.555 -20.734 -11.141 1 94.25 264 GLY A N 1
ATOM 2084 C CA . GLY A 1 264 ? -12.82 -21.297 -10.695 1 94.25 264 GLY A CA 1
ATOM 2085 C C . GLY A 1 264 ? -12.805 -21.719 -9.242 1 94.25 264 GLY A C 1
ATOM 2086 O O . GLY A 1 264 ? -13.758 -22.344 -8.758 1 94.25 264 GLY A O 1
ATOM 2087 N N . GLY A 1 265 ? -11.703 -21.484 -8.562 1 94.19 265 GLY A N 1
ATOM 2088 C CA . GLY A 1 265 ? -11.633 -21.766 -7.141 1 94.19 265 GLY A CA 1
ATOM 2089 C C . GLY A 1 265 ? -11.75 -23.25 -6.824 1 94.19 265 GLY A C 1
ATOM 2090 O O . GLY A 1 265 ? -10.984 -24.062 -7.34 1 94.19 265 GLY A O 1
ATOM 2091 N N . SER A 1 266 ? -12.867 -23.625 -6.109 1 92.69 266 SER A N 1
ATOM 2092 C CA . SER A 1 266 ? -13.023 -25.016 -5.668 1 92.69 266 SER A CA 1
ATOM 2093 C C . SER A 1 266 ? -13.867 -25.812 -6.656 1 92.69 266 SER A C 1
ATOM 2095 O O . SER A 1 266 ? -14.062 -27.016 -6.477 1 92.69 266 SER A O 1
ATOM 2097 N N . TRP A 1 267 ? -14.266 -25.219 -7.699 1 92.44 267 TRP A N 1
ATOM 2098 C CA . TRP A 1 267 ? -15.07 -25.922 -8.688 1 92.44 267 TRP A CA 1
ATOM 2099 C C . TRP A 1 267 ? -14.273 -27.062 -9.32 1 92.44 267 TRP A C 1
ATOM 2101 O O . TRP A 1 267 ? -13.117 -26.875 -9.711 1 92.44 267 TRP A O 1
ATOM 2111 N N . PRO A 1 268 ? -14.914 -28.156 -9.336 1 93.38 268 PRO A N 1
ATOM 2112 C CA . PRO A 1 268 ? -16.328 -28.547 -9.398 1 93.38 268 PRO A CA 1
ATOM 2113 C C . PRO A 1 268 ? -16.891 -28.922 -8.031 1 93.38 268 PRO A C 1
ATOM 2115 O O . PRO A 1 268 ? -18.094 -29.156 -7.895 1 93.38 268 PRO A O 1
ATOM 2118 N N . ILE A 1 269 ? -16.094 -28.969 -7.012 1 92.75 269 ILE A N 1
ATOM 2119 C CA . ILE A 1 269 ? -16.578 -29.297 -5.676 1 92.75 269 ILE A CA 1
ATOM 2120 C C . ILE A 1 269 ? -16.812 -28.016 -4.887 1 92.75 269 ILE A C 1
ATOM 2122 O O . ILE A 1 269 ? -15.93 -27.172 -4.773 1 92.75 269 ILE A O 1
ATOM 2126 N N . ASP A 1 270 ? -17.969 -27.891 -4.383 1 89.31 270 ASP A N 1
ATOM 2127 C CA . ASP A 1 270 ? -18.297 -26.703 -3.59 1 89.31 270 ASP A CA 1
ATOM 2128 C C . ASP A 1 270 ? -17.703 -26.812 -2.186 1 89.31 270 ASP A C 1
ATOM 2130 O O . ASP A 1 270 ? -18.078 -27.703 -1.414 1 89.31 270 ASP A O 1
ATOM 2134 N N . ILE A 1 271 ? -16.906 -25.906 -1.846 1 90.62 271 ILE A N 1
ATOM 2135 C CA . ILE A 1 271 ? -16.172 -25.953 -0.589 1 90.62 271 ILE A CA 1
ATOM 2136 C C . ILE A 1 271 ? -17.125 -25.719 0.58 1 90.62 271 ILE A C 1
ATOM 2138 O O . ILE A 1 271 ? -16.844 -26.141 1.705 1 90.62 271 ILE A O 1
ATOM 2142 N N . SER A 1 272 ? -18.297 -25.109 0.333 1 87.19 272 SER A N 1
ATOM 2143 C CA . SER A 1 272 ? -19.281 -24.875 1.385 1 87.19 272 SER A CA 1
ATOM 2144 C C . SER A 1 272 ? -19.953 -26.172 1.825 1 87.19 272 SER A C 1
ATOM 2146 O O . SER A 1 272 ? -20.297 -26.328 2.996 1 87.19 272 SER A O 1
ATOM 2148 N N . THR A 1 273 ? -20.078 -27.141 0.896 1 89.88 273 THR A N 1
ATOM 2149 C CA . THR A 1 273 ? -20.75 -28.406 1.184 1 89.88 273 THR A CA 1
ATOM 2150 C C . THR A 1 273 ? -19.719 -29.469 1.569 1 89.88 273 THR A C 1
ATOM 2152 O O . THR A 1 273 ? -19.938 -30.234 2.52 1 89.88 273 THR A O 1
ATOM 2155 N N . ASN A 1 274 ? -18.641 -29.516 0.855 1 93.5 274 ASN A N 1
ATOM 2156 C CA . ASN A 1 274 ? -17.547 -30.438 1.105 1 93.5 274 ASN A CA 1
ATOM 2157 C C . ASN A 1 274 ? -16.219 -29.719 1.252 1 93.5 274 ASN A C 1
ATOM 2159 O O . ASN A 1 274 ? -15.484 -29.547 0.273 1 93.5 274 ASN A O 1
ATOM 2163 N N . TYR A 1 275 ? -15.844 -29.422 2.443 1 93.69 275 TYR A N 1
ATOM 2164 C CA . TYR A 1 275 ? -14.68 -28.594 2.744 1 93.69 275 TYR A CA 1
ATOM 2165 C C . TYR A 1 275 ? -13.398 -29.281 2.301 1 93.69 275 TYR A C 1
ATOM 2167 O O . TYR A 1 275 ? -12.578 -28.703 1.589 1 93.69 275 TYR A O 1
ATOM 2175 N N . LEU A 1 276 ? -13.234 -30.531 2.635 1 93.81 276 LEU A N 1
ATOM 2176 C CA . LEU A 1 276 ? -12.016 -31.266 2.332 1 93.81 276 LEU A CA 1
ATOM 2177 C C . LEU A 1 276 ? -11.867 -31.484 0.83 1 93.81 276 LEU A C 1
ATOM 2179 O O . LEU A 1 276 ? -10.766 -31.359 0.289 1 93.81 276 LEU A O 1
ATOM 2183 N N . GLY A 1 277 ? -13.023 -31.828 0.205 1 94.62 277 GLY A N 1
ATOM 2184 C CA . GLY A 1 277 ? -12.992 -32 -1.238 1 94.62 277 GLY A CA 1
ATOM 2185 C C . GLY A 1 277 ? -12.641 -30.719 -1.983 1 94.62 277 GLY A C 1
ATOM 2186 O O . GLY A 1 277 ? -11.867 -30.75 -2.938 1 94.62 277 GLY A O 1
ATOM 2187 N N . GLY A 1 278 ? -13.227 -29.656 -1.543 1 95.56 278 GLY A N 1
ATOM 2188 C CA . GLY A 1 278 ? -12.938 -28.359 -2.152 1 95.56 278 GLY A CA 1
ATOM 2189 C C . GLY A 1 278 ? -11.492 -27.938 -1.988 1 95.56 278 GLY A C 1
ATOM 2190 O O . GLY A 1 278 ? -10.891 -27.375 -2.912 1 95.56 278 GLY A O 1
ATOM 2191 N N . LEU A 1 279 ? -10.938 -28.234 -0.86 1 96.25 279 LEU A N 1
ATOM 2192 C CA . LEU A 1 279 ? -9.547 -27.906 -0.58 1 96.25 279 LEU A CA 1
ATOM 2193 C C . LEU A 1 279 ? -8.602 -28.672 -1.496 1 96.25 279 LEU A C 1
ATOM 2195 O O . LEU A 1 279 ? -7.621 -28.125 -1.993 1 96.25 279 LEU A O 1
ATOM 2199 N N . LEU A 1 280 ? -8.898 -29.922 -1.698 1 96.44 280 LEU A N 1
ATOM 2200 C CA . LEU A 1 280 ? -8.062 -30.766 -2.547 1 96.44 280 LEU A CA 1
ATOM 2201 C C . LEU A 1 280 ? -8.031 -30.234 -3.977 1 96.44 280 LEU A C 1
ATOM 2203 O O . LEU A 1 280 ? -6.98 -30.234 -4.621 1 96.44 280 LEU A O 1
ATOM 2207 N N . VAL A 1 281 ? -9.18 -29.766 -4.414 1 97.31 281 VAL A N 1
ATOM 2208 C CA . VAL A 1 281 ? -9.266 -29.25 -5.77 1 97.31 281 VAL A CA 1
ATOM 2209 C C . VAL A 1 281 ? -8.445 -27.953 -5.875 1 97.31 281 VAL A C 1
ATOM 2211 O O . VAL A 1 281 ? -7.715 -27.766 -6.848 1 97.31 281 VAL A O 1
ATOM 2214 N N . ILE A 1 282 ? -8.555 -27.094 -4.871 1 97.62 282 ILE A N 1
ATOM 2215 C CA . ILE 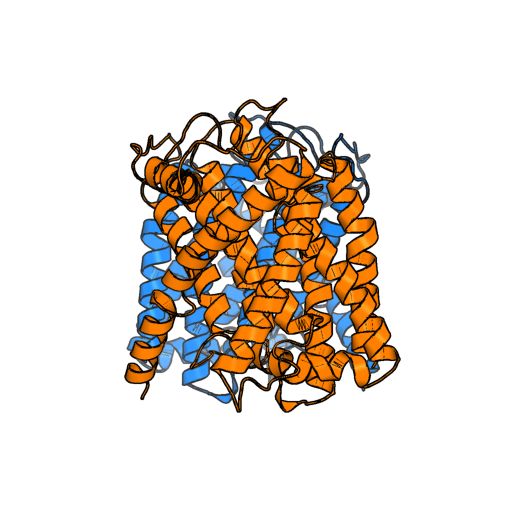A 1 282 ? -7.816 -25.844 -4.871 1 97.62 282 ILE A CA 1
ATOM 2216 C C . ILE A 1 282 ? -6.316 -26.125 -4.859 1 97.62 282 ILE A C 1
ATOM 2218 O O . ILE A 1 282 ? -5.555 -25.516 -5.609 1 97.62 282 ILE A O 1
ATOM 2222 N N . PHE A 1 283 ? -5.883 -27.047 -4.074 1 97.25 283 PHE A N 1
ATOM 2223 C CA . PHE A 1 283 ? -4.469 -27.391 -3.971 1 97.25 283 PHE A CA 1
ATOM 2224 C C . PHE A 1 283 ? -3.967 -28.031 -5.258 1 97.25 283 PHE A C 1
ATOM 2226 O O . PHE A 1 283 ? -2.838 -27.781 -5.688 1 97.25 283 PHE A O 1
ATOM 2233 N N . ALA A 1 284 ? -4.797 -28.875 -5.809 1 97.38 284 ALA A N 1
ATOM 2234 C CA . ALA A 1 284 ? -4.418 -29.484 -7.082 1 97.38 284 ALA A CA 1
ATOM 2235 C C . ALA A 1 284 ? -4.195 -28.422 -8.156 1 97.38 284 ALA A C 1
ATOM 2237 O O . ALA A 1 284 ? -3.205 -28.469 -8.883 1 97.38 284 ALA A O 1
ATOM 2238 N N . LYS A 1 285 ? -5.121 -27.5 -8.242 1 98.12 285 LYS A N 1
ATOM 2239 C CA . LYS A 1 285 ? -4.984 -26.422 -9.211 1 98.12 285 LYS A CA 1
ATOM 2240 C C . LYS A 1 285 ? -3.771 -25.547 -8.898 1 98.12 285 LYS A C 1
ATOM 2242 O O . LYS A 1 285 ? -3.08 -25.094 -9.812 1 98.12 285 LYS A O 1
ATOM 2247 N N . PHE A 1 286 ? -3.559 -25.312 -7.609 1 98.06 286 PHE A N 1
ATOM 2248 C CA . PHE A 1 286 ? -2.393 -24.547 -7.188 1 98.06 286 PHE A CA 1
ATOM 2249 C C . PHE A 1 286 ? -1.105 -25.219 -7.633 1 98.06 286 PHE A C 1
ATOM 2251 O O . PHE A 1 286 ? -0.191 -24.562 -8.133 1 98.06 286 PHE A O 1
ATOM 2258 N N . ILE A 1 287 ? -1.021 -26.5 -7.461 1 97.5 287 ILE A N 1
ATOM 2259 C CA . ILE A 1 287 ? 0.178 -27.25 -7.824 1 97.5 287 ILE A CA 1
ATOM 2260 C C . ILE A 1 287 ? 0.432 -27.125 -9.32 1 97.5 287 ILE A C 1
ATOM 2262 O O . ILE A 1 287 ? 1.577 -26.969 -9.758 1 97.5 287 ILE A O 1
ATOM 2266 N N . VAL A 1 288 ? -0.603 -27.156 -10.102 1 97.88 288 VAL A N 1
ATOM 2267 C CA . VAL A 1 288 ? -0.465 -27.016 -11.547 1 97.88 288 VAL A CA 1
ATOM 2268 C C . VAL A 1 288 ? 0.096 -25.625 -11.883 1 97.88 288 VAL A C 1
ATOM 2270 O O . VAL A 1 288 ? 1.027 -25.516 -12.68 1 97.88 288 VAL A O 1
ATOM 2273 N N . VAL A 1 289 ? -0.468 -24.594 -11.281 1 98.19 289 VAL A N 1
ATOM 2274 C CA . VAL A 1 289 ? 0.001 -23.234 -11.523 1 98.19 289 VAL A CA 1
ATOM 2275 C C . VAL A 1 289 ? 1.448 -23.094 -11.062 1 98.19 289 VAL A C 1
ATOM 2277 O O . VAL A 1 289 ? 2.268 -22.469 -11.742 1 98.19 289 VAL A O 1
ATOM 2280 N N . PHE A 1 290 ? 1.72 -23.688 -9.922 1 97.75 290 PHE A N 1
ATOM 2281 C CA . PHE A 1 290 ? 3.068 -23.609 -9.367 1 97.75 290 PHE A CA 1
ATOM 2282 C C . PHE A 1 290 ? 4.066 -24.297 -10.289 1 97.75 290 PHE A C 1
ATOM 2284 O O . PHE A 1 290 ? 5.172 -23.797 -10.508 1 97.75 290 PHE A O 1
ATOM 2291 N N . ILE A 1 291 ? 3.713 -25.453 -10.812 1 97.06 291 ILE A N 1
ATOM 2292 C CA . ILE A 1 291 ? 4.586 -26.172 -11.734 1 97.06 291 ILE A CA 1
ATOM 2293 C C . ILE A 1 291 ? 4.809 -25.344 -12.992 1 97.06 291 ILE A C 1
ATOM 2295 O O . ILE A 1 291 ? 5.934 -25.25 -13.484 1 97.06 291 ILE A O 1
ATOM 2299 N N . LEU A 1 292 ? 3.754 -24.75 -13.461 1 97.5 292 LEU A N 1
ATOM 2300 C CA . LEU A 1 292 ? 3.869 -23.891 -14.641 1 97.5 292 LEU A CA 1
ATOM 2301 C C . LEU A 1 292 ? 4.82 -22.734 -14.375 1 97.5 292 LEU A C 1
ATOM 2303 O O . LEU A 1 292 ? 5.691 -22.438 -15.195 1 97.5 292 LEU A O 1
ATOM 2307 N N . LEU A 1 293 ? 4.652 -22.062 -13.258 1 97.25 293 LEU A N 1
ATOM 2308 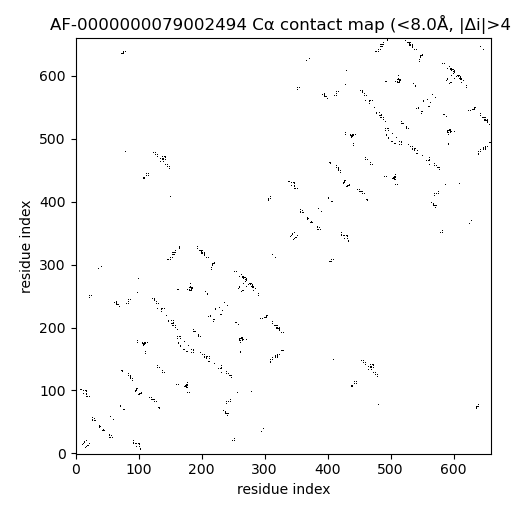C CA . LEU A 1 293 ? 5.535 -20.953 -12.883 1 97.25 293 LEU A CA 1
ATOM 2309 C C . LEU A 1 293 ? 6.977 -21.422 -12.758 1 97.25 293 LEU A C 1
ATOM 2311 O O . LEU A 1 293 ? 7.906 -20.719 -13.164 1 97.25 293 LEU A O 1
ATOM 2315 N N . SER A 1 294 ? 7.113 -22.594 -12.211 1 94.31 294 SER A N 1
ATOM 2316 C CA . SER A 1 294 ? 8.445 -23.156 -12.016 1 94.31 294 SER A CA 1
ATOM 2317 C C . SER A 1 294 ? 9.102 -23.5 -13.352 1 94.31 294 SER A C 1
ATOM 2319 O O . SER A 1 294 ? 10.297 -23.281 -13.539 1 94.31 294 SER A O 1
ATOM 2321 N N . VAL A 1 295 ? 8.375 -24.062 -14.227 1 95.5 295 VAL A N 1
ATOM 2322 C CA . VAL A 1 295 ? 8.898 -24.406 -15.547 1 95.5 295 VAL A CA 1
ATOM 2323 C C . VAL A 1 295 ? 9.32 -23.125 -16.281 1 95.5 295 VAL A C 1
ATOM 2325 O O . VAL A 1 295 ? 10.414 -23.062 -16.844 1 95.5 295 VAL A O 1
ATOM 2328 N N . ILE A 1 296 ? 8.5 -22.094 -16.203 1 95.81 296 ILE A N 1
ATOM 2329 C CA . ILE A 1 296 ? 8.82 -20.844 -16.875 1 95.81 296 ILE A CA 1
ATOM 2330 C C . ILE A 1 296 ? 10.086 -20.234 -16.25 1 95.81 296 ILE A C 1
ATOM 2332 O O . ILE A 1 296 ? 10.953 -19.734 -16.969 1 95.81 296 ILE A O 1
ATOM 2336 N N . ASP A 1 297 ? 10.125 -20.344 -14.969 1 93.25 297 ASP A N 1
ATOM 2337 C CA . ASP A 1 297 ? 11.273 -19.797 -14.242 1 93.25 297 ASP A CA 1
ATOM 2338 C C . ASP A 1 297 ? 12.57 -20.469 -14.695 1 93.25 297 ASP A C 1
ATOM 2340 O O . ASP A 1 297 ? 13.633 -19.844 -14.664 1 93.25 297 ASP A O 1
ATOM 2344 N N . ASN A 1 298 ? 12.508 -21.719 -15.156 1 89.56 298 ASN A N 1
ATOM 2345 C CA . ASN A 1 298 ? 13.711 -22.484 -15.492 1 89.56 298 ASN A CA 1
ATOM 2346 C C . ASN A 1 298 ? 14.016 -22.406 -16.984 1 89.56 298 ASN A C 1
ATOM 2348 O O . ASN A 1 298 ? 15.141 -22.688 -17.406 1 89.56 298 ASN A O 1
ATOM 2352 N N . VAL A 1 299 ? 13.102 -21.969 -17.766 1 90.94 299 VAL A N 1
ATOM 2353 C CA . VAL A 1 299 ? 13.289 -22.031 -19.203 1 90.94 299 VAL A CA 1
ATOM 2354 C C . VAL A 1 299 ? 13.57 -20.625 -19.734 1 90.94 299 VAL A C 1
ATOM 2356 O O . VAL A 1 299 ? 14.383 -20.453 -20.641 1 90.94 299 VAL A O 1
ATOM 2359 N N . MET A 1 300 ? 13.008 -19.625 -19.219 1 91.38 300 MET A N 1
ATOM 2360 C CA . MET A 1 300 ? 13.078 -18.266 -19.766 1 91.38 300 MET A CA 1
ATOM 2361 C C . MET A 1 300 ? 14.367 -17.578 -19.344 1 91.38 300 MET A C 1
ATOM 2363 O O . MET A 1 300 ? 14.812 -17.734 -18.203 1 91.38 300 MET A O 1
ATOM 2367 N N . PRO A 1 301 ? 14.867 -16.828 -20.281 1 89.25 301 PRO A N 1
ATOM 2368 C CA . PRO A 1 301 ? 16.031 -16.016 -19.906 1 89.25 301 PRO A CA 1
ATOM 2369 C C . PRO A 1 301 ? 15.641 -14.781 -19.094 1 89.25 301 PRO A C 1
ATOM 2371 O O . PRO A 1 301 ? 14.484 -14.359 -19.109 1 89.25 301 PRO A O 1
ATOM 2374 N N . ARG A 1 302 ? 16.578 -14.195 -18.531 1 89.06 302 ARG A N 1
ATOM 2375 C CA . ARG A 1 302 ? 16.359 -13.023 -17.688 1 89.06 302 ARG A CA 1
ATOM 2376 C C . ARG A 1 302 ? 16.266 -11.75 -18.531 1 89.06 302 ARG A C 1
ATOM 2378 O O . ARG A 1 302 ? 17.016 -11.586 -19.5 1 89.06 302 ARG A O 1
ATOM 2385 N N . PHE A 1 303 ? 15.359 -10.938 -18.203 1 88.62 303 PHE A N 1
ATOM 2386 C CA . PHE A 1 303 ? 15.289 -9.602 -18.781 1 88.62 303 PHE A CA 1
ATOM 2387 C C . PHE A 1 303 ? 16.266 -8.664 -18.109 1 88.62 303 PHE A C 1
ATOM 2389 O O . PHE A 1 303 ? 16.562 -8.82 -16.906 1 88.62 303 PHE A O 1
ATOM 2396 N N . THR A 1 304 ? 16.766 -7.707 -18.906 1 86.56 304 THR A N 1
ATOM 2397 C CA . THR A 1 304 ? 17.391 -6.566 -18.234 1 86.56 304 THR A CA 1
ATOM 2398 C C . THR A 1 304 ? 16.328 -5.73 -17.516 1 86.56 304 THR A C 1
ATOM 2400 O O . THR A 1 304 ? 15.141 -5.809 -17.828 1 86.56 304 THR A O 1
ATOM 2403 N N . PRO A 1 305 ? 16.734 -5.105 -16.531 1 84.62 305 PRO A N 1
ATOM 2404 C CA . PRO A 1 305 ? 15.758 -4.293 -15.797 1 84.62 305 PRO A CA 1
ATOM 2405 C C . PRO A 1 305 ? 14.945 -3.375 -16.703 1 84.62 305 PRO A C 1
ATOM 2407 O O . PRO A 1 305 ? 13.727 -3.26 -16.547 1 84.62 305 PRO A O 1
ATOM 2410 N N . ALA A 1 306 ? 15.539 -2.783 -17.656 1 84.25 306 ALA A N 1
ATOM 2411 C CA . ALA A 1 306 ? 14.836 -1.886 -18.562 1 84.25 306 ALA A CA 1
ATOM 2412 C C . ALA A 1 306 ? 13.82 -2.646 -19.406 1 84.25 306 ALA A C 1
ATOM 2414 O O . ALA A 1 306 ? 12.688 -2.184 -19.594 1 84.25 306 ALA A O 1
ATOM 2415 N N . GLN A 1 307 ? 14.203 -3.766 -19.906 1 88.31 307 GLN A N 1
ATOM 2416 C CA . GLN A 1 307 ? 13.32 -4.586 -20.734 1 88.31 307 GLN A CA 1
ATOM 2417 C C . GLN A 1 307 ? 12.133 -5.09 -19.922 1 88.31 307 GLN A C 1
ATOM 2419 O O . GLN A 1 307 ? 11 -5.098 -20.406 1 88.31 307 GLN A O 1
ATOM 2424 N N . GLY A 1 308 ? 12.391 -5.508 -18.703 1 90.5 308 GLY A N 1
ATOM 2425 C CA . GLY A 1 308 ? 11.32 -5.992 -17.844 1 90.5 308 GLY A CA 1
ATOM 2426 C C . GLY A 1 308 ? 10.289 -4.93 -17.516 1 90.5 308 GLY A C 1
ATOM 2427 O O . GLY A 1 308 ? 9.086 -5.172 -17.625 1 90.5 308 GLY A O 1
ATOM 2428 N N . VAL A 1 309 ? 10.797 -3.795 -17.203 1 90.19 309 VAL A N 1
ATOM 2429 C CA . VAL A 1 309 ? 9.922 -2.682 -16.844 1 90.19 309 VAL A CA 1
ATOM 2430 C C . VAL A 1 309 ? 9.086 -2.281 -18.062 1 90.19 309 VAL A C 1
ATOM 2432 O O . VAL A 1 309 ? 7.871 -2.105 -17.953 1 90.19 309 VAL A O 1
ATOM 2435 N N . ARG A 1 310 ? 9.711 -2.234 -19.203 1 89.69 310 ARG A N 1
ATOM 2436 C CA . ARG A 1 310 ? 9.008 -1.867 -20.422 1 89.69 310 ARG A CA 1
ATOM 2437 C C . ARG A 1 310 ? 7.941 -2.898 -20.781 1 89.69 310 ARG A C 1
ATOM 2439 O O . ARG A 1 310 ? 6.832 -2.539 -21.172 1 89.69 310 ARG A O 1
ATOM 2446 N N . PHE A 1 311 ? 8.266 -4.098 -20.641 1 93.44 311 PHE A N 1
ATOM 2447 C CA . PHE A 1 311 ? 7.34 -5.18 -20.938 1 93.44 311 PHE A CA 1
ATOM 2448 C C . PHE A 1 311 ? 6.09 -5.082 -20.078 1 93.44 311 PHE A C 1
ATOM 2450 O O . PHE A 1 311 ? 4.969 -5.195 -20.578 1 93.44 311 PHE A O 1
ATOM 2457 N N . LEU A 1 312 ? 6.219 -4.828 -18.812 1 94.38 312 LEU A N 1
ATOM 2458 C CA . LEU A 1 312 ? 5.109 -4.809 -17.875 1 94.38 312 LEU A CA 1
ATOM 2459 C C . LEU A 1 312 ? 4.18 -3.631 -18.141 1 94.38 312 LEU A C 1
ATOM 2461 O O . LEU A 1 312 ? 2.961 -3.75 -18.016 1 94.38 312 LEU A O 1
ATOM 2465 N N . TRP A 1 313 ? 4.746 -2.508 -18.609 1 91.44 313 TRP A N 1
ATOM 2466 C CA . TRP A 1 313 ? 3.939 -1.323 -18.891 1 91.44 313 TRP A CA 1
ATOM 2467 C C . TRP A 1 313 ? 3.262 -1.434 -20.25 1 91.44 313 TRP A C 1
ATOM 2469 O O . TRP A 1 313 ? 2.168 -0.899 -20.453 1 91.44 313 TRP A O 1
ATOM 2479 N N . LYS A 1 314 ? 3.863 -2.184 -21.141 1 92.06 314 LYS A N 1
ATOM 2480 C CA . LYS A 1 314 ? 3.383 -2.211 -22.516 1 92.06 314 LYS A CA 1
ATOM 2481 C C . LYS A 1 314 ? 2.328 -3.297 -22.719 1 92.06 314 LYS A C 1
ATOM 2483 O O . LYS A 1 314 ? 1.341 -3.092 -23.422 1 92.06 314 LYS A O 1
ATOM 2488 N N . TYR A 1 315 ? 2.482 -4.387 -22.031 1 95.06 315 TYR A N 1
ATOM 2489 C CA . TYR A 1 315 ? 1.621 -5.508 -22.391 1 95.06 315 TYR A CA 1
ATOM 2490 C C . TYR A 1 315 ? 0.658 -5.84 -21.266 1 95.06 315 TYR A C 1
ATOM 2492 O O . TYR A 1 315 ? -0.541 -5.566 -21.359 1 95.06 315 TYR A O 1
ATOM 2500 N N . PRO A 1 316 ? 1.17 -6.258 -20.078 1 97 316 PRO A N 1
ATOM 2501 C CA . PRO A 1 316 ? 0.223 -6.648 -19.031 1 97 316 PRO A CA 1
ATOM 2502 C C . PRO A 1 316 ? -0.675 -5.492 -18.594 1 97 316 PRO A C 1
ATOM 2504 O O . PRO A 1 316 ? -1.861 -5.699 -18.328 1 97 316 PRO A O 1
ATOM 2507 N N . LEU A 1 317 ? -0.166 -4.336 -18.516 1 96.44 317 LEU A N 1
ATOM 2508 C CA . LEU A 1 317 ? -0.968 -3.223 -18.031 1 96.44 317 LEU A CA 1
ATOM 2509 C C . LEU A 1 317 ? -2.082 -2.879 -19.016 1 96.44 317 LEU A C 1
ATOM 2511 O O . LEU A 1 317 ? -3.236 -2.705 -18.609 1 96.44 317 LEU A O 1
ATOM 2515 N N . ILE A 1 318 ? -1.741 -2.799 -20.266 1 96.56 318 ILE A N 1
ATOM 2516 C CA . ILE A 1 318 ? -2.723 -2.445 -21.281 1 96.56 318 ILE A CA 1
ATOM 2517 C C . ILE A 1 318 ? -3.826 -3.5 -21.328 1 96.56 318 ILE A C 1
ATOM 2519 O O . ILE A 1 318 ? -5.012 -3.164 -21.391 1 96.56 318 ILE A O 1
ATOM 2523 N N . LEU A 1 319 ? -3.428 -4.742 -21.234 1 98.44 319 LEU A N 1
ATOM 2524 C CA . LEU A 1 319 ? -4.398 -5.832 -21.219 1 98.44 319 LEU A CA 1
ATOM 2525 C C . LEU A 1 319 ? -5.277 -5.77 -19.984 1 98.44 319 LEU A C 1
ATOM 2527 O O . LEU A 1 319 ? -6.496 -5.941 -20.062 1 98.44 319 LEU A O 1
ATOM 2531 N N . ALA A 1 320 ? -4.68 -5.488 -18.875 1 98.44 320 ALA A N 1
ATOM 2532 C CA . ALA A 1 320 ? -5.414 -5.438 -17.625 1 98.44 320 ALA A CA 1
ATOM 2533 C C . ALA A 1 320 ? -6.426 -4.297 -17.625 1 98.44 320 ALA A C 1
ATOM 2535 O O . ALA A 1 320 ? -7.559 -4.461 -17.156 1 98.44 320 ALA A O 1
ATOM 2536 N N . ILE A 1 321 ? -6.004 -3.148 -18.125 1 97.38 321 ILE A N 1
ATOM 2537 C CA . ILE A 1 321 ? -6.895 -1.995 -18.188 1 97.38 321 ILE A CA 1
ATOM 2538 C C . ILE A 1 321 ? -8.047 -2.277 -19.156 1 97.38 321 ILE A C 1
ATOM 2540 O O . ILE A 1 321 ? -9.195 -1.922 -18.875 1 97.38 321 ILE A O 1
ATOM 2544 N N . ALA A 1 322 ? -7.738 -2.879 -20.266 1 98.12 322 ALA A N 1
ATOM 2545 C CA . ALA A 1 322 ? -8.781 -3.25 -21.219 1 98.12 322 ALA A CA 1
ATOM 2546 C C . ALA A 1 322 ? -9.797 -4.188 -20.578 1 98.12 322 ALA A C 1
ATOM 2548 O O . ALA A 1 322 ? -11.008 -3.992 -20.719 1 98.12 322 ALA A O 1
ATOM 2549 N N . ALA A 1 323 ? -9.312 -5.172 -19.875 1 98.56 323 ALA A N 1
ATOM 2550 C CA . ALA A 1 323 ? -10.203 -6.109 -19.188 1 98.56 323 ALA A CA 1
ATOM 2551 C C . ALA A 1 323 ? -11.039 -5.398 -18.125 1 98.56 323 ALA A C 1
ATOM 2553 O O . ALA A 1 323 ? -12.219 -5.711 -17.953 1 98.56 323 ALA A O 1
ATOM 2554 N N . LEU A 1 324 ? -10.406 -4.469 -17.469 1 97.81 324 LEU A N 1
ATOM 2555 C CA . LEU A 1 324 ? -11.094 -3.721 -16.422 1 97.81 324 LEU A CA 1
ATOM 2556 C C . LEU A 1 324 ? -12.219 -2.877 -17 1 97.81 324 LEU A C 1
ATOM 2558 O O . LEU A 1 324 ? -13.32 -2.828 -16.438 1 97.81 324 LEU A O 1
ATOM 2562 N N . ILE A 1 325 ? -11.945 -2.244 -18.125 1 96.38 325 ILE A N 1
ATOM 2563 C CA . ILE A 1 325 ? -12.953 -1.42 -18.781 1 96.38 325 ILE A CA 1
ATOM 2564 C C . ILE A 1 325 ? -14.125 -2.293 -19.234 1 96.38 325 ILE A C 1
ATOM 2566 O O . ILE A 1 325 ? -15.289 -1.935 -19.031 1 96.38 325 ILE A O 1
ATOM 2570 N N . ILE A 1 326 ? -13.836 -3.451 -19.781 1 97.06 326 ILE A N 1
ATOM 2571 C CA . ILE A 1 326 ? -14.883 -4.363 -20.219 1 97.06 326 ILE A CA 1
ATOM 2572 C C . ILE A 1 326 ? -15.719 -4.812 -19.016 1 97.06 326 ILE A C 1
ATOM 2574 O O . ILE A 1 326 ? -16.953 -4.848 -19.094 1 97.06 326 ILE A O 1
ATOM 2578 N N . ALA A 1 327 ? -15.039 -5.117 -17.938 1 96.19 327 ALA A N 1
ATOM 2579 C CA . ALA A 1 327 ? -15.734 -5.57 -16.734 1 96.19 327 ALA A CA 1
ATOM 2580 C C . ALA A 1 327 ? -16.656 -4.488 -16.188 1 96.19 327 ALA A C 1
ATOM 2582 O O . ALA A 1 327 ? -17.75 -4.781 -15.703 1 96.19 327 ALA A O 1
ATOM 2583 N N . LEU A 1 328 ? -16.219 -3.229 -16.281 1 92.88 328 LEU A N 1
ATOM 2584 C CA . LEU A 1 328 ? -17.016 -2.115 -15.773 1 92.88 328 LEU A CA 1
ATOM 2585 C C . LEU A 1 328 ? -18.203 -1.837 -16.672 1 92.88 328 LEU A C 1
ATOM 2587 O O . LEU A 1 328 ? -19.234 -1.333 -16.203 1 92.88 328 LEU A O 1
ATOM 2591 N N . LEU A 1 329 ? -18.141 -2.221 -17.938 1 91.12 329 LEU A N 1
ATOM 2592 C CA . LEU A 1 329 ? -19.188 -1.931 -18.906 1 91.12 329 LEU A CA 1
ATOM 2593 C C . LEU A 1 329 ? -20.219 -3.049 -18.938 1 91.12 329 LEU A C 1
ATOM 2595 O O . LEU A 1 329 ? -21.297 -2.887 -19.516 1 91.12 329 LEU A O 1
ATOM 2599 N N . ILE A 1 330 ? -19.969 -4.168 -18.375 1 88.31 330 ILE A N 1
ATOM 2600 C CA . ILE A 1 330 ? -20.938 -5.258 -18.297 1 88.31 330 ILE A CA 1
ATOM 2601 C C . ILE A 1 330 ? -22.094 -4.844 -17.406 1 88.31 330 ILE A C 1
ATOM 2603 O O . ILE A 1 330 ? -21.891 -4.363 -16.297 1 88.31 330 ILE A O 1
ATOM 2607 N N . MET B 1 1 ? -27.438 8.656 -15.086 1 44.22 1 MET B N 1
ATOM 2608 C CA . MET B 1 1 ? -27 8.906 -13.711 1 44.22 1 MET B CA 1
ATOM 2609 C C . MET B 1 1 ? -25.531 8.578 -13.531 1 44.22 1 MET B C 1
ATOM 2611 O O . MET B 1 1 ? -24.797 9.336 -12.898 1 44.22 1 MET B O 1
ATOM 2615 N N . MET B 1 2 ? -25.109 7.422 -14.266 1 54.84 2 MET B N 1
ATOM 2616 C CA . MET B 1 2 ? -23.734 6.953 -14.125 1 54.84 2 MET B CA 1
ATOM 2617 C C . MET B 1 2 ? -22.766 7.91 -14.797 1 54.84 2 MET B C 1
ATOM 2619 O O . MET B 1 2 ? -21.719 8.242 -14.234 1 54.84 2 MET B O 1
ATOM 2623 N N . TRP B 1 3 ? -23.281 8.492 -15.914 1 50.97 3 TRP B N 1
ATOM 2624 C CA . TRP B 1 3 ? -22.406 9.359 -16.703 1 50.97 3 TRP B CA 1
ATOM 2625 C C . TRP B 1 3 ? -22.297 10.742 -16.062 1 50.97 3 TRP B C 1
ATOM 2627 O O . TRP B 1 3 ? -21.234 11.367 -16.109 1 50.97 3 TRP B O 1
ATOM 2637 N N . VAL B 1 4 ? -23.422 11.219 -15.57 1 53.59 4 VAL B N 1
ATOM 2638 C CA . VAL B 1 4 ? -23.422 12.531 -14.93 1 53.59 4 VAL B CA 1
ATOM 2639 C C . VAL B 1 4 ? -22.5 12.508 -13.711 1 53.59 4 VAL B C 1
ATOM 2641 O O . VAL B 1 4 ? -21.734 13.453 -13.484 1 53.59 4 VAL B O 1
ATOM 2644 N N . ASP B 1 5 ? -22.516 11.414 -13.133 1 77.56 5 ASP B N 1
ATOM 2645 C CA . ASP B 1 5 ? -21.672 11.266 -11.945 1 77.56 5 ASP B CA 1
ATOM 2646 C C . ASP B 1 5 ? -20.188 11.211 -12.328 1 77.56 5 ASP B C 1
ATOM 2648 O O . ASP B 1 5 ? -19.344 11.805 -11.664 1 77.56 5 ASP B O 1
ATOM 2652 N N . LEU B 1 6 ? -20.078 10.781 -13.609 1 79.31 6 LEU B N 1
ATOM 2653 C CA . LEU B 1 6 ? -18.688 10.688 -14.07 1 79.31 6 LEU B CA 1
ATOM 2654 C C . LEU B 1 6 ? -18.141 12.062 -14.438 1 79.31 6 LEU B C 1
ATOM 2656 O O . LEU B 1 6 ? -16.969 12.359 -14.172 1 79.31 6 LEU B O 1
ATOM 2660 N N . GLY B 1 7 ? -19.047 12.867 -15.094 1 81.25 7 GLY B N 1
ATOM 2661 C CA . GLY B 1 7 ? -18.641 14.227 -15.414 1 81.25 7 GLY B CA 1
ATOM 2662 C C . GLY B 1 7 ? -18.281 15.047 -14.195 1 81.25 7 GLY B C 1
ATOM 2663 O O . GLY B 1 7 ? -17.281 15.766 -14.195 1 81.25 7 GLY B O 1
ATOM 2664 N N . ASN B 1 8 ? -19.062 14.891 -13.164 1 87 8 ASN B N 1
ATOM 2665 C CA . ASN B 1 8 ? -18.812 15.609 -11.922 1 87 8 ASN B CA 1
ATOM 2666 C C . ASN B 1 8 ? -17.5 15.164 -11.281 1 87 8 ASN B C 1
ATOM 2668 O O . ASN B 1 8 ? -16.734 15.984 -10.758 1 87 8 ASN B O 1
ATOM 2672 N N . TYR B 1 9 ? -17.234 13.898 -11.383 1 87.75 9 TYR B N 1
ATOM 2673 C CA . TYR B 1 9 ? -16.016 13.391 -10.773 1 87.75 9 TYR B CA 1
ATOM 2674 C C . TYR B 1 9 ? -14.781 13.836 -11.555 1 87.75 9 TYR B C 1
ATOM 2676 O O . TYR B 1 9 ? -13.734 14.117 -10.969 1 87.75 9 TYR B O 1
ATOM 2684 N N . ILE B 1 10 ? -14.992 13.977 -12.828 1 89.31 10 ILE B N 1
ATOM 2685 C CA . ILE B 1 10 ? -13.883 14.43 -13.656 1 89.31 10 ILE B CA 1
ATOM 2686 C C . ILE B 1 10 ? -13.609 15.906 -13.383 1 89.31 10 ILE B C 1
ATOM 2688 O O . ILE B 1 10 ? -12.453 16.312 -13.25 1 89.31 10 ILE B O 1
ATOM 2692 N N . LEU B 1 11 ? -14.672 16.656 -13.242 1 91.56 11 LEU B N 1
ATOM 2693 C CA . LEU B 1 11 ? -14.508 18.078 -12.961 1 91.56 11 LEU B CA 1
ATOM 2694 C C . LEU B 1 11 ? -13.891 18.297 -11.586 1 91.56 11 LEU B C 1
ATOM 2696 O O . LEU B 1 11 ? -13.016 19.141 -11.422 1 91.56 11 LEU B O 1
ATOM 2700 N N . GLN B 1 12 ? -14.289 17.531 -10.656 1 94 12 GLN B N 1
ATOM 2701 C CA . GLN B 1 12 ? -13.734 17.656 -9.312 1 94 12 GLN B CA 1
ATOM 2702 C C . GLN B 1 12 ? -12.266 17.234 -9.273 1 94 12 GLN B C 1
ATOM 2704 O O . GLN B 1 12 ? -11.469 17.812 -8.531 1 94 12 GLN B O 1
ATOM 2709 N N . SER B 1 13 ? -11.992 16.234 -10.07 1 93.69 13 SER B N 1
ATOM 2710 C CA . SER B 1 13 ? -10.609 15.766 -10.086 1 93.69 13 SER B CA 1
ATOM 2711 C C . SER B 1 13 ? -9.688 16.766 -10.766 1 93.69 13 SER B C 1
ATOM 2713 O O . SER B 1 13 ? -8.539 16.938 -10.344 1 93.69 13 SER B O 1
ATOM 2715 N N . LEU B 1 14 ? -10.18 17.5 -11.703 1 94.12 14 LEU B N 1
ATOM 2716 C CA . LEU B 1 14 ? -9.344 18.422 -12.461 1 94.12 14 LEU B CA 1
ATOM 2717 C C . LEU B 1 14 ? -9.32 19.812 -11.805 1 94.12 14 LEU B C 1
ATOM 2719 O O . LEU B 1 14 ? -8.273 20.453 -11.766 1 94.12 14 LEU B O 1
ATOM 2723 N N . LEU B 1 15 ? -10.422 20.234 -11.219 1 94.5 15 LEU B N 1
ATOM 2724 C CA . LEU B 1 15 ? -10.523 21.594 -10.719 1 94.5 15 LEU B CA 1
ATOM 2725 C C . LEU B 1 15 ? -10.453 21.625 -9.195 1 94.5 15 LEU B C 1
ATOM 2727 O O . LEU B 1 15 ? -9.367 21.562 -8.617 1 94.5 15 LEU B O 1
ATOM 2731 N N . TYR B 1 16 ? -11.594 21.422 -8.5 1 94.31 16 TYR B N 1
ATOM 2732 C CA . TYR B 1 16 ? -11.648 21.453 -7.047 1 94.31 16 TYR B CA 1
ATOM 2733 C C . TYR B 1 16 ? -12.375 20.219 -6.5 1 94.31 16 TYR B C 1
ATOM 2735 O O . TYR B 1 16 ? -13.508 19.938 -6.895 1 94.31 16 TYR B O 1
ATOM 2743 N N . PRO B 1 17 ? -11.664 19.609 -5.637 1 95.56 17 PRO B N 1
ATOM 2744 C CA . PRO B 1 17 ? -10.414 19.812 -4.91 1 95.56 17 PRO B CA 1
ATOM 2745 C C . PRO B 1 17 ? -9.25 19.016 -5.5 1 95.56 17 PRO B C 1
ATOM 2747 O O . PRO B 1 17 ? -8.398 18.531 -4.762 1 95.56 17 PRO B O 1
ATOM 2750 N N . GLY B 1 18 ? -9.352 18.828 -6.781 1 94.81 18 GLY B N 1
ATOM 2751 C CA . GLY B 1 18 ? -8.398 17.969 -7.461 1 94.81 18 GLY B CA 1
ATOM 2752 C C . GLY B 1 18 ? -7.117 18.703 -7.84 1 94.81 18 GLY B C 1
ATOM 2753 O O . GLY B 1 18 ? -6.516 19.391 -7.016 1 94.81 18 GLY B O 1
ATOM 2754 N N . LEU B 1 19 ? -6.707 18.562 -9.031 1 94.38 19 LEU B N 1
ATOM 2755 C CA . LEU B 1 19 ? -5.375 18.906 -9.516 1 94.38 19 LEU B CA 1
ATOM 2756 C C . LEU B 1 19 ? -5.141 20.406 -9.438 1 94.38 19 LEU B C 1
ATOM 2758 O O . LEU B 1 19 ? -4.113 20.844 -8.914 1 94.38 19 LEU B O 1
ATOM 2762 N N . LEU B 1 20 ? -6.027 21.219 -9.891 1 94.12 20 LEU B N 1
ATOM 2763 C CA . LEU B 1 20 ? -5.848 22.672 -9.883 1 94.12 20 LEU B CA 1
ATOM 2764 C C . LEU B 1 20 ? -5.742 23.203 -8.461 1 94.12 20 LEU B C 1
ATOM 2766 O O . LEU B 1 20 ? -4.887 24.031 -8.164 1 94.12 20 LEU B O 1
ATOM 2770 N N . PHE B 1 21 ? -6.594 22.719 -7.633 1 95.44 21 PHE B N 1
ATOM 2771 C CA . PHE B 1 21 ? -6.562 23.109 -6.227 1 95.44 21 PHE B CA 1
ATOM 2772 C C . PHE B 1 21 ? -5.211 22.781 -5.602 1 95.44 21 PHE B C 1
ATOM 2774 O O . PHE B 1 21 ? -4.637 23.594 -4.879 1 95.44 21 PHE B O 1
ATOM 2781 N N . ILE B 1 22 ? -4.699 21.609 -5.91 1 94.69 22 ILE B N 1
ATOM 2782 C CA . ILE B 1 22 ? -3.438 21.156 -5.34 1 94.69 22 ILE B CA 1
ATOM 2783 C C . ILE B 1 22 ? -2.299 22.047 -5.824 1 94.69 22 ILE B C 1
ATOM 2785 O O . ILE B 1 22 ? -1.424 22.422 -5.043 1 94.69 22 ILE B O 1
ATOM 2789 N N . ILE B 1 23 ? -2.357 22.391 -7.07 1 90.62 23 ILE B N 1
ATOM 2790 C CA . ILE B 1 23 ? -1.316 23.234 -7.641 1 90.62 23 ILE B CA 1
ATOM 2791 C C . ILE B 1 23 ? -1.335 24.594 -6.961 1 90.62 23 ILE B C 1
ATOM 2793 O O . ILE B 1 23 ? -0.288 25.109 -6.559 1 90.62 23 ILE B O 1
ATOM 2797 N N . ILE B 1 24 ? -2.514 25.156 -6.777 1 92.12 24 ILE B N 1
ATOM 2798 C CA . ILE B 1 24 ? -2.652 26.453 -6.137 1 92.12 24 ILE B CA 1
ATOM 2799 C C . ILE B 1 24 ? -2.176 26.375 -4.688 1 92.12 24 ILE B C 1
ATOM 2801 O O . ILE B 1 24 ? -1.457 27.266 -4.211 1 92.12 24 ILE B O 1
ATOM 2805 N N . MET B 1 25 ? -2.527 25.312 -4.047 1 94.5 25 MET B N 1
ATOM 2806 C CA . MET B 1 25 ? -2.146 25.141 -2.646 1 94.5 25 MET B CA 1
ATOM 2807 C C . MET B 1 25 ? -0.64 24.953 -2.512 1 94.5 25 MET B C 1
ATOM 2809 O O . MET B 1 25 ? -0.042 25.391 -1.523 1 94.5 25 MET B O 1
ATOM 2813 N N . ILE B 1 26 ? -0.084 24.297 -3.486 1 91.31 26 ILE B N 1
ATOM 2814 C CA . ILE B 1 26 ? 1.364 24.125 -3.459 1 91.31 26 ILE B CA 1
ATOM 2815 C C . ILE B 1 26 ? 2.049 25.484 -3.523 1 91.31 26 ILE B C 1
ATOM 2817 O O . ILE B 1 26 ? 2.973 25.75 -2.756 1 91.31 26 ILE B O 1
ATOM 2821 N N . ILE B 1 27 ? 1.576 26.328 -4.395 1 86.5 27 ILE B N 1
ATOM 2822 C CA . ILE B 1 27 ? 2.15 27.656 -4.547 1 86.5 27 ILE B CA 1
ATOM 2823 C C . ILE B 1 27 ? 1.979 28.453 -3.252 1 86.5 27 ILE B C 1
ATOM 2825 O O . ILE B 1 27 ? 2.934 29.047 -2.754 1 86.5 27 ILE B O 1
ATOM 2829 N N . PHE B 1 28 ? 0.815 28.375 -2.744 1 90.88 28 PHE B N 1
ATOM 2830 C CA . PHE B 1 28 ? 0.489 29.109 -1.528 1 90.88 28 PHE B CA 1
ATOM 2831 C C . PHE B 1 28 ? 1.318 28.609 -0.352 1 90.88 28 PHE B C 1
ATOM 2833 O O . PHE B 1 28 ? 1.885 29.406 0.399 1 90.88 28 PHE B O 1
ATOM 2840 N N . THR B 1 29 ? 1.42 27.312 -0.158 1 92.31 29 THR B N 1
ATOM 2841 C CA . THR B 1 29 ? 2.129 26.75 0.981 1 92.31 29 THR B CA 1
ATOM 2842 C C . THR B 1 29 ? 3.633 26.969 0.849 1 92.31 29 THR B C 1
ATOM 2844 O O . THR B 1 29 ? 4.336 27.109 1.852 1 92.31 29 THR B O 1
ATOM 2847 N N . GLN B 1 30 ? 4.078 26.875 -0.319 1 85.75 30 GLN B N 1
ATOM 2848 C CA . GLN B 1 30 ? 5.5 27.141 -0.513 1 85.75 30 GLN B CA 1
ATOM 2849 C C . GLN B 1 30 ? 5.844 28.578 -0.13 1 85.75 30 GLN B C 1
ATOM 2851 O O . GLN B 1 30 ? 6.934 28.844 0.383 1 85.75 30 GLN B O 1
ATOM 2856 N N . TRP B 1 31 ? 4.918 29.484 -0.484 1 85.31 31 TRP B N 1
ATOM 2857 C CA . TRP B 1 31 ? 5.09 30.875 -0.06 1 85.31 31 TRP B CA 1
ATOM 2858 C C . TRP B 1 31 ? 5.156 30.969 1.46 1 85.31 31 TRP B C 1
ATOM 2860 O O . TRP B 1 31 ? 6.031 31.641 2.006 1 85.31 31 TRP B O 1
ATOM 2870 N N . ILE B 1 32 ? 4.293 30.297 2.154 1 89.88 32 ILE B N 1
ATOM 2871 C CA . ILE B 1 32 ? 4.273 30.281 3.613 1 89.88 32 ILE B CA 1
ATOM 2872 C C . ILE B 1 32 ? 5.57 29.672 4.141 1 89.88 32 ILE B C 1
ATOM 2874 O O . ILE B 1 32 ? 6.16 30.188 5.098 1 89.88 32 ILE B O 1
ATOM 2878 N N . TYR B 1 33 ? 5.988 28.578 3.613 1 89.56 33 TYR B N 1
ATOM 2879 C CA . TYR B 1 33 ? 7.199 27.891 4.047 1 89.56 33 TYR B CA 1
ATOM 2880 C C . TYR B 1 33 ? 8.406 28.812 3.98 1 89.56 33 TYR B C 1
ATOM 2882 O O . TYR B 1 33 ? 9.234 28.828 4.895 1 89.56 33 TYR B O 1
ATOM 2890 N N . ARG B 1 34 ? 8.539 29.547 2.967 1 84.19 34 ARG B N 1
ATOM 2891 C CA . ARG B 1 34 ? 9.656 30.469 2.791 1 84.19 34 ARG B CA 1
ATOM 2892 C C . ARG B 1 34 ? 9.617 31.594 3.824 1 84.19 34 ARG B C 1
ATOM 2894 O O . ARG B 1 34 ? 10.656 32.031 4.324 1 84.19 34 ARG B O 1
ATOM 2901 N N . LYS B 1 35 ? 8.43 32.094 3.982 1 87.44 35 LYS B N 1
ATOM 2902 C CA . LYS B 1 35 ? 8.281 33.125 4.996 1 87.44 35 LYS B CA 1
ATOM 2903 C C . LYS B 1 35 ? 8.688 32.625 6.375 1 87.44 35 LYS B C 1
ATOM 2905 O O . LYS B 1 35 ? 9.383 33.312 7.121 1 87.44 35 LYS B O 1
ATOM 2910 N N . VAL B 1 36 ? 8.266 31.406 6.637 1 89.5 36 VAL B N 1
ATOM 2911 C CA . VAL B 1 36 ? 8.602 30.797 7.922 1 89.5 36 VAL B CA 1
ATOM 2912 C C . VAL B 1 36 ? 10.109 30.578 8.016 1 89.5 36 VAL B C 1
ATOM 2914 O O . VAL B 1 36 ? 10.727 30.859 9.039 1 89.5 36 VAL B O 1
ATOM 2917 N N . THR B 1 37 ? 10.695 30.047 7.016 1 86 37 THR B N 1
ATOM 2918 C CA . THR B 1 37 ? 12.133 29.781 6.977 1 86 37 THR B CA 1
ATOM 2919 C C . THR B 1 37 ? 12.922 31.062 7.172 1 86 37 THR B C 1
ATOM 2921 O O . THR B 1 37 ? 13.93 31.078 7.883 1 86 37 THR B O 1
ATOM 2924 N N . GLY B 1 38 ? 12.539 32.094 6.48 1 83.25 38 GLY B N 1
ATOM 2925 C CA . GLY B 1 38 ? 13.203 33.406 6.625 1 83.25 38 GLY B CA 1
ATOM 2926 C C . GLY B 1 38 ? 13.156 33.938 8.047 1 83.25 38 GLY B C 1
ATOM 2927 O O . GLY B 1 38 ? 14.156 34.438 8.547 1 83.25 38 GLY B O 1
ATOM 2928 N N . ARG B 1 39 ? 12.086 33.719 8.68 1 85.88 39 ARG B N 1
ATOM 2929 C CA . ARG B 1 39 ? 11.914 34.219 10.039 1 85.88 39 ARG B CA 1
ATOM 2930 C C . ARG B 1 39 ? 12.75 33.406 11.023 1 85.88 39 ARG B C 1
ATOM 2932 O O . ARG B 1 39 ? 13.305 33.969 11.977 1 85.88 39 ARG B O 1
ATOM 2939 N N . VAL B 1 40 ? 12.828 32.125 10.859 1 85.69 40 VAL B N 1
ATOM 2940 C CA . VAL B 1 40 ? 13.547 31.234 11.773 1 85.69 40 VAL B CA 1
ATOM 2941 C C . VAL B 1 40 ? 15.055 31.422 11.602 1 85.69 40 VAL B C 1
ATOM 2943 O O . VAL B 1 40 ? 15.805 31.422 12.578 1 85.69 40 VAL B O 1
ATOM 2946 N N . GLN B 1 41 ? 15.586 31.484 10.406 1 79 41 GLN B N 1
ATOM 2947 C CA . GLN B 1 41 ? 17.016 31.609 10.141 1 79 41 GLN B CA 1
ATOM 2948 C C . GLN B 1 41 ? 17.469 33.062 10.234 1 79 41 GLN B C 1
ATOM 2950 O O . GLN B 1 41 ? 18.641 33.375 10.008 1 79 41 GLN B O 1
ATOM 2955 N N . TYR B 1 42 ? 16.891 33.906 10.891 1 68.75 42 TYR B N 1
ATOM 2956 C CA . TYR B 1 42 ? 17.188 35.344 11.047 1 68.75 42 TYR B CA 1
ATOM 2957 C C . TYR B 1 42 ? 17.688 35.938 9.742 1 68.75 42 TYR B C 1
ATOM 2959 O O . TYR B 1 42 ? 18.578 36.812 9.75 1 68.75 42 TYR B O 1
ATOM 2967 N N . ARG B 1 43 ? 17.812 35.25 8.75 1 57.12 43 ARG B N 1
ATOM 2968 C CA . ARG B 1 43 ? 18.172 35.844 7.465 1 57.12 43 ARG B CA 1
ATOM 2969 C C . ARG B 1 43 ? 16.969 36.531 6.828 1 57.12 43 ARG B C 1
ATOM 2971 O O . ARG B 1 43 ? 15.828 36.156 7.047 1 57.12 43 ARG B O 1
ATOM 2978 N N . ARG B 1 44 ? 17.203 37.875 6.73 1 47.84 44 ARG B N 1
ATOM 2979 C CA . ARG B 1 44 ? 16.156 38.625 6.043 1 47.84 44 ARG B CA 1
ATOM 2980 C C . ARG B 1 44 ? 15.602 37.844 4.863 1 47.84 44 ARG B C 1
ATOM 2982 O O . ARG B 1 44 ? 16.359 37.25 4.078 1 47.84 44 ARG B O 1
ATOM 2989 N N . GLY B 1 45 ? 14.461 37.219 4.973 1 46.44 45 GLY B N 1
ATOM 2990 C CA . GLY B 1 45 ? 13.859 36.438 3.898 1 46.44 45 GLY B CA 1
ATOM 2991 C C . GLY B 1 45 ? 14.164 37 2.52 1 46.44 45 GLY B C 1
ATOM 2992 O O . GLY B 1 45 ? 14.664 38.125 2.395 1 46.44 45 GLY B O 1
ATOM 2993 N N . PRO B 1 46 ? 14.516 36.344 1.467 1 44.22 46 PRO B N 1
ATOM 2994 C CA . PRO B 1 46 ? 14.836 37.031 0.214 1 44.22 46 PRO B CA 1
ATOM 2995 C C . PRO B 1 46 ? 14.039 38.312 0.034 1 44.22 46 PRO B C 1
ATOM 2997 O O . PRO B 1 46 ? 12.805 38.281 0.006 1 44.22 46 PRO B O 1
ATOM 3000 N N . THR B 1 47 ? 14.406 39.5 0.666 1 38.06 47 THR B N 1
ATOM 3001 C CA . THR B 1 47 ? 13.883 40.812 0.36 1 38.06 47 THR B CA 1
ATOM 3002 C C . THR B 1 47 ? 13.617 40.969 -1.136 1 38.06 47 THR B C 1
ATOM 3004 O O . THR B 1 47 ? 12.688 41.656 -1.544 1 38.06 47 THR B O 1
ATOM 3007 N N . TYR B 1 48 ? 14.766 41.156 -1.995 1 36.5 48 TYR B N 1
ATOM 3008 C CA . TYR B 1 48 ? 14.727 41.781 -3.309 1 36.5 48 TYR B CA 1
ATOM 3009 C C . TYR B 1 48 ? 13.867 41 -4.277 1 36.5 48 TYR B C 1
ATOM 3011 O O . TYR B 1 48 ? 13.648 41.406 -5.414 1 36.5 48 TYR B O 1
ATOM 3019 N N . VAL B 1 49 ? 14.102 39.625 -4.422 1 40.56 49 VAL B N 1
ATOM 3020 C CA . VAL B 1 49 ? 13.414 39.188 -5.641 1 40.56 49 VAL B CA 1
ATOM 3021 C C . VAL B 1 49 ? 11.906 39.281 -5.438 1 40.56 49 VAL B C 1
ATOM 3023 O O . VAL B 1 49 ? 11.406 39 -4.348 1 40.56 49 VAL B O 1
ATOM 3026 N N . GLY B 1 50 ? 11.273 40.281 -6.141 1 33.97 50 GLY B N 1
ATOM 3027 C CA . GLY B 1 50 ? 9.859 40.625 -6.242 1 33.97 50 GLY B CA 1
ATOM 3028 C C . GLY B 1 50 ? 8.945 39.438 -5.887 1 33.97 50 GLY B C 1
ATOM 3029 O O . GLY B 1 50 ? 9.422 38.344 -5.629 1 33.97 50 GLY B O 1
ATOM 3030 N N . PRO B 1 51 ? 7.637 39.812 -5.754 1 37.94 51 PRO B N 1
ATOM 3031 C CA . PRO B 1 51 ? 6.504 38.875 -5.668 1 37.94 51 PRO B CA 1
ATOM 3032 C C . PRO B 1 51 ? 6.727 37.594 -6.473 1 37.94 51 PRO B C 1
ATOM 3034 O O . PRO B 1 51 ? 5.965 36.625 -6.332 1 37.94 51 PRO B O 1
ATOM 3037 N N . PHE B 1 52 ? 7.48 37.656 -7.492 1 38.81 52 PHE B N 1
ATOM 3038 C CA . PHE B 1 52 ? 7.789 36.656 -8.516 1 38.81 52 PHE B CA 1
ATOM 3039 C C . PHE B 1 52 ? 8.742 35.594 -7.98 1 38.81 52 PHE B C 1
ATOM 3041 O O . PHE B 1 52 ? 9.094 34.656 -8.695 1 38.81 52 PHE B O 1
ATOM 3048 N N . GLY B 1 53 ? 9.508 35.781 -7.051 1 42.34 53 GLY B N 1
ATOM 3049 C CA . GLY B 1 53 ? 10.344 34.781 -6.383 1 42.34 53 GLY B CA 1
ATOM 3050 C C . GLY B 1 53 ? 9.562 33.594 -5.863 1 42.34 53 GLY B C 1
ATOM 3051 O O . GLY B 1 53 ? 10.148 32.625 -5.375 1 42.34 53 GLY B O 1
ATOM 3052 N N . LEU B 1 54 ? 8.422 33.844 -5.398 1 42.53 54 LEU B N 1
ATOM 3053 C CA . LEU B 1 54 ? 7.41 32.969 -4.832 1 42.53 54 LEU B CA 1
ATOM 3054 C C . LEU B 1 54 ? 7.23 31.719 -5.699 1 42.53 54 LEU B C 1
ATOM 3056 O O . LEU B 1 54 ? 6.98 30.625 -5.184 1 42.53 54 LEU B O 1
ATOM 3060 N N . LEU B 1 55 ? 7.109 32 -7.023 1 47.25 55 LEU B N 1
ATOM 3061 C CA . LEU B 1 55 ? 6.844 30.969 -8.016 1 47.25 55 LEU B CA 1
ATOM 3062 C C . LEU B 1 55 ? 8.125 30.234 -8.375 1 47.25 55 LEU B C 1
ATOM 3064 O O . LEU B 1 55 ? 8.141 29.438 -9.32 1 47.25 55 LEU B O 1
ATOM 3068 N N . GLN B 1 56 ? 9.156 30.625 -7.699 1 52.53 56 GLN B N 1
ATOM 3069 C CA . GLN B 1 56 ? 10.453 30.078 -8.086 1 52.53 56 GLN B CA 1
ATOM 3070 C C . GLN B 1 56 ? 10.453 28.547 -7.977 1 52.53 56 GLN B C 1
ATOM 3072 O O . GLN B 1 56 ? 10.898 27.859 -8.891 1 52.53 56 GLN B O 1
ATOM 3077 N N . PRO B 1 57 ? 10.047 28.125 -6.781 1 52.88 57 PRO B N 1
ATOM 3078 C CA . PRO B 1 57 ? 10.055 26.672 -6.793 1 52.88 57 PRO B CA 1
ATOM 3079 C C . PRO B 1 57 ? 9.172 26.078 -7.887 1 52.88 57 PRO B C 1
ATOM 3081 O O . PRO B 1 57 ? 9.547 25.078 -8.523 1 52.88 57 PRO B O 1
ATOM 3084 N N . PHE B 1 58 ? 7.988 26.828 -8.031 1 56.31 58 PHE B N 1
ATOM 3085 C CA . PHE B 1 58 ? 7.172 26.344 -9.141 1 56.31 58 PHE B CA 1
ATOM 3086 C C . PHE B 1 58 ? 7.844 26.656 -10.477 1 56.31 58 PHE B C 1
ATOM 3088 O O . PHE B 1 58 ? 7.801 25.844 -11.398 1 56.31 58 PHE B O 1
ATOM 3095 N N . ALA B 1 59 ? 8.43 27.828 -10.461 1 56.09 59 ALA B N 1
ATOM 3096 C CA . ALA B 1 59 ? 9.188 28.172 -11.656 1 56.09 59 ALA B CA 1
ATOM 3097 C C . ALA B 1 59 ? 10.336 27.188 -11.875 1 56.09 59 ALA B C 1
ATOM 3099 O O . ALA B 1 59 ? 10.617 26.797 -13.008 1 56.09 59 ALA B O 1
ATOM 3100 N N . ASP B 1 60 ? 10.883 26.922 -10.773 1 56.62 60 ASP B N 1
ATOM 3101 C CA . ASP B 1 60 ? 11.969 25.938 -10.859 1 56.62 60 ASP B CA 1
ATOM 3102 C C . ASP B 1 60 ? 11.43 24.562 -11.266 1 56.62 60 ASP B C 1
ATOM 3104 O O . ASP B 1 60 ? 12.055 23.859 -12.055 1 56.62 60 ASP B O 1
ATOM 3108 N N . PHE B 1 61 ? 10.281 24.328 -10.672 1 59.34 61 PHE B N 1
ATOM 3109 C CA . PHE B 1 61 ? 9.602 23.094 -11.062 1 59.34 61 PHE B CA 1
ATOM 3110 C C . PHE B 1 61 ? 9.258 23.109 -12.547 1 59.34 61 PHE B C 1
ATOM 3112 O O . PHE B 1 61 ? 9.5 22.141 -13.258 1 59.34 61 PHE B O 1
ATOM 3119 N N . MET B 1 62 ? 8.703 24.203 -12.906 1 58.91 62 MET B N 1
ATOM 3120 C CA . MET B 1 62 ? 8.344 24.344 -14.312 1 58.91 62 MET B CA 1
ATOM 3121 C C . MET B 1 62 ? 9.586 24.312 -15.195 1 58.91 62 MET B C 1
ATOM 3123 O O . MET B 1 62 ? 9.562 23.75 -16.281 1 58.91 62 MET B O 1
ATOM 3127 N N . LYS B 1 63 ? 10.719 24.812 -14.656 1 62.31 63 LYS B N 1
ATOM 3128 C CA . LYS B 1 63 ? 11.984 24.766 -15.375 1 62.31 63 LYS B CA 1
ATOM 3129 C C . LYS B 1 63 ? 12.484 23.344 -15.539 1 62.31 63 LYS B C 1
ATOM 3131 O O . LYS B 1 63 ? 12.984 22.969 -16.594 1 62.31 63 LYS B O 1
ATOM 3136 N N . LEU B 1 64 ? 12.25 22.703 -14.469 1 61.56 64 LEU B N 1
ATOM 3137 C CA . LEU B 1 64 ? 12.672 21.312 -14.523 1 61.56 64 LEU B CA 1
ATOM 3138 C C . LEU B 1 64 ? 11.805 20.516 -15.5 1 61.56 64 LEU B C 1
ATOM 3140 O O . LEU B 1 64 ? 12.305 19.641 -16.219 1 61.56 64 LEU B O 1
ATOM 3144 N N . LEU B 1 65 ? 10.594 20.922 -15.438 1 63.78 65 LEU B N 1
ATOM 3145 C CA . LEU B 1 65 ? 9.672 20.234 -16.344 1 63.78 65 LEU B CA 1
ATOM 3146 C C . LEU B 1 65 ? 10.008 20.531 -17.797 1 63.78 65 LEU B C 1
ATOM 3148 O O . LEU B 1 65 ? 9.758 19.703 -18.672 1 63.78 65 LEU B O 1
ATOM 3152 N N . LEU B 1 66 ? 10.656 21.578 -17.953 1 59.94 66 LEU B N 1
ATOM 3153 C CA . LEU B 1 66 ? 10.945 22.031 -19.312 1 59.94 66 LEU B CA 1
ATOM 3154 C C . LEU B 1 66 ? 12.336 21.578 -19.75 1 59.94 66 LEU B C 1
ATOM 3156 O O . LEU B 1 66 ? 12.695 21.703 -20.922 1 59.94 66 LEU B O 1
ATOM 3160 N N . LYS B 1 67 ? 13.133 21.094 -18.812 1 63.25 67 LYS B N 1
ATOM 3161 C CA . LYS B 1 67 ? 14.453 20.609 -19.172 1 63.25 67 LYS B CA 1
ATOM 3162 C C . LYS B 1 67 ? 14.359 19.328 -20 1 63.25 67 LYS B C 1
ATOM 3164 O O . LYS B 1 67 ? 13.359 18.609 -19.922 1 63.25 67 LYS B O 1
ATOM 3169 N N . GLU B 1 68 ? 15.352 19.125 -20.938 1 58.47 68 GLU B N 1
ATOM 3170 C CA . GLU B 1 68 ? 15.398 17.922 -21.766 1 58.47 68 GLU B CA 1
ATOM 3171 C C . GLU B 1 68 ? 15.547 16.672 -20.891 1 58.47 68 GLU B C 1
ATOM 3173 O O . GLU B 1 68 ? 16.312 16.672 -19.922 1 58.47 68 GLU B O 1
ATOM 3178 N N . ASP B 1 69 ? 14.641 15.82 -21.016 1 57.06 69 ASP B N 1
ATOM 3179 C CA . ASP B 1 69 ? 14.648 14.555 -20.281 1 57.06 69 ASP B CA 1
ATOM 3180 C C . ASP B 1 69 ? 15.883 13.727 -20.641 1 57.06 69 ASP B C 1
ATOM 3182 O O . ASP B 1 69 ? 16.094 13.375 -21.797 1 57.06 69 ASP B O 1
ATOM 3186 N N . VAL B 1 70 ? 16.969 13.906 -19.938 1 50.94 70 VAL B N 1
ATOM 3187 C CA . VAL B 1 70 ? 18.109 13.023 -20.203 1 50.94 70 VAL B CA 1
ATOM 3188 C C . VAL B 1 70 ? 17.75 11.594 -19.797 1 50.94 70 VAL B C 1
ATOM 3190 O O . VAL B 1 70 ? 17.531 11.312 -18.625 1 50.94 70 VAL B O 1
ATOM 3193 N N . VAL B 1 71 ? 17.016 10.891 -20.688 1 49.25 71 VAL B N 1
ATOM 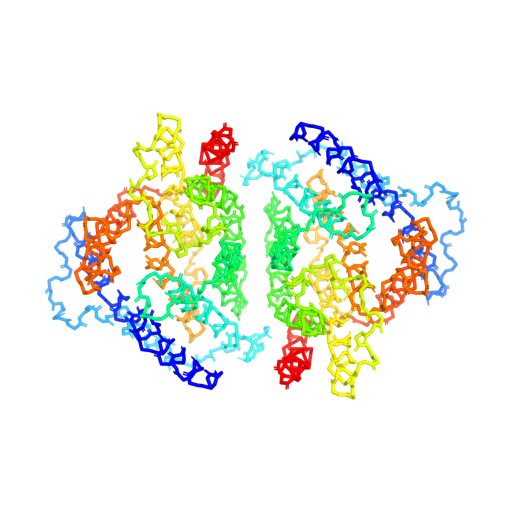3194 C CA . VAL B 1 71 ? 16.578 9.523 -20.453 1 49.25 71 VAL B CA 1
ATOM 3195 C C . VAL B 1 71 ? 17.781 8.602 -20.281 1 49.25 71 VAL B C 1
ATOM 3197 O O . VAL B 1 71 ? 18.625 8.508 -21.172 1 49.25 71 VAL B O 1
ATOM 3200 N N . SER B 1 72 ? 18.188 8.414 -19.109 1 47.34 72 SER B N 1
ATOM 3201 C CA . SER B 1 72 ? 19.234 7.406 -18.938 1 47.34 72 SER B CA 1
ATOM 3202 C C . SER B 1 72 ? 18.734 6.016 -19.281 1 47.34 72 SER B C 1
ATOM 3204 O O . SER B 1 72 ? 17.516 5.805 -19.438 1 47.34 72 SER B O 1
ATOM 3206 N N . ARG B 1 73 ? 19.641 4.965 -19.031 1 46.22 73 ARG B N 1
ATOM 3207 C CA . ARG B 1 73 ? 19.719 3.576 -19.484 1 46.22 73 ARG B CA 1
ATOM 3208 C C . ARG B 1 73 ? 18.453 2.809 -19.078 1 46.22 73 ARG B C 1
ATOM 3210 O O . ARG B 1 73 ? 18 1.934 -19.828 1 46.22 73 ARG B O 1
ATOM 3217 N N . TYR B 1 74 ? 18.25 2.76 -17.812 1 48.31 74 TYR B N 1
ATOM 3218 C CA . TYR B 1 74 ? 17.109 1.908 -17.5 1 48.31 74 TYR B CA 1
ATOM 3219 C C . TYR B 1 74 ? 15.82 2.461 -18.109 1 48.31 74 TYR B C 1
ATOM 3221 O O . TYR B 1 74 ? 14.734 1.934 -17.859 1 48.31 74 TYR B O 1
ATOM 3229 N N . SER B 1 75 ? 15.969 3.689 -18.906 1 49.97 75 SER B N 1
ATOM 3230 C CA . SER B 1 75 ? 15.016 4.781 -19.031 1 49.97 75 SER B CA 1
ATOM 3231 C C . SER B 1 75 ? 13.852 4.391 -19.953 1 49.97 75 SER B C 1
ATOM 3233 O O . SER B 1 75 ? 13.961 4.488 -21.172 1 49.97 75 SER B O 1
ATOM 3235 N N . ALA B 1 76 ? 13.297 3.336 -19.578 1 54.53 76 ALA B N 1
ATOM 3236 C CA . ALA B 1 76 ? 12.008 3.311 -20.266 1 54.53 76 ALA B CA 1
ATOM 3237 C C . ALA B 1 76 ? 11.344 4.684 -20.234 1 54.53 76 ALA B C 1
ATOM 3239 O O . ALA B 1 76 ? 11.141 5.258 -19.156 1 54.53 76 ALA B O 1
ATOM 3240 N N . LYS B 1 77 ? 11.461 5.34 -21.375 1 63.88 77 LYS B N 1
ATOM 3241 C CA . LYS B 1 77 ? 11.016 6.719 -21.562 1 63.88 77 LYS B CA 1
ATOM 3242 C C . LYS B 1 77 ? 9.594 6.914 -21.062 1 63.88 77 LYS B C 1
ATOM 3244 O O . LYS B 1 77 ? 9.297 7.914 -20.406 1 63.88 77 LYS B O 1
ATOM 3249 N N . ILE B 1 78 ? 8.852 5.855 -21.094 1 76.88 78 ILE B N 1
ATOM 3250 C CA . ILE B 1 78 ? 7.426 6.078 -20.891 1 76.88 78 ILE B CA 1
ATOM 3251 C C . ILE B 1 78 ? 7.051 5.699 -19.453 1 76.88 78 ILE B C 1
ATOM 3253 O O . ILE B 1 78 ? 6.121 6.266 -18.875 1 76.88 78 ILE B O 1
ATOM 3257 N N . ALA B 1 79 ? 7.883 4.938 -18.844 1 82.5 79 ALA B N 1
ATOM 3258 C CA . ALA B 1 79 ? 7.512 4.375 -17.547 1 82.5 79 ALA B CA 1
ATOM 3259 C C . ALA B 1 79 ? 7.457 5.461 -16.469 1 82.5 79 ALA B C 1
ATOM 3261 O O . ALA B 1 79 ? 6.465 5.57 -15.742 1 82.5 79 ALA B O 1
ATOM 3262 N N . PRO B 1 80 ? 8.43 6.402 -16.547 1 81.5 80 PRO B N 1
ATOM 3263 C CA . PRO B 1 80 ? 8.375 7.43 -15.5 1 81.5 80 PRO B CA 1
ATOM 3264 C C . PRO B 1 80 ? 7.145 8.328 -15.617 1 81.5 80 PRO B C 1
ATOM 3266 O O . PRO B 1 80 ? 6.59 8.758 -14.609 1 81.5 80 PRO B O 1
ATOM 3269 N N . VAL B 1 81 ? 6.691 8.508 -16.781 1 82 81 VAL B N 1
ATOM 3270 C CA . VAL B 1 81 ? 5.535 9.367 -17 1 82 81 VAL B CA 1
ATOM 3271 C C . VAL B 1 81 ? 4.27 8.68 -16.5 1 82 81 VAL B C 1
ATOM 3273 O O . VAL B 1 81 ? 3.428 9.305 -15.852 1 82 81 VAL B O 1
ATOM 3276 N N . ILE B 1 82 ? 4.207 7.465 -16.734 1 87.06 82 ILE B N 1
ATOM 3277 C CA . ILE B 1 82 ? 3.037 6.707 -16.297 1 87.06 82 ILE B CA 1
ATOM 3278 C C . ILE B 1 82 ? 3.004 6.637 -14.773 1 87.06 82 ILE B C 1
ATOM 3280 O O . ILE B 1 82 ? 1.951 6.828 -14.156 1 87.06 82 ILE B O 1
ATOM 3284 N N . VAL B 1 83 ? 4.156 6.43 -14.242 1 91.06 83 VAL B N 1
ATOM 3285 C CA . VAL B 1 83 ? 4.238 6.305 -12.789 1 91.06 83 VAL B CA 1
ATOM 3286 C C . VAL B 1 83 ? 3.912 7.645 -12.141 1 91.06 83 VAL B C 1
ATOM 3288 O O . VAL B 1 83 ? 3.211 7.695 -11.125 1 91.06 83 VAL B O 1
ATOM 3291 N N . ALA B 1 84 ? 4.383 8.727 -12.727 1 88.44 84 ALA B N 1
ATOM 3292 C CA . ALA B 1 84 ? 4.055 10.062 -12.219 1 88.44 84 ALA B CA 1
ATOM 3293 C C . ALA B 1 84 ? 2.551 10.32 -12.289 1 88.44 84 ALA B C 1
ATOM 3295 O O . ALA B 1 84 ? 1.965 10.859 -11.352 1 88.44 84 ALA B O 1
ATOM 3296 N N . ALA B 1 85 ? 1.994 9.891 -13.359 1 89.62 85 ALA B N 1
ATOM 3297 C CA . ALA B 1 85 ? 0.554 10.055 -13.531 1 89.62 85 ALA B CA 1
ATOM 3298 C C . ALA B 1 85 ? -0.22 9.281 -12.477 1 89.62 85 ALA B C 1
ATOM 3300 O O . ALA B 1 85 ? -1.224 9.766 -11.945 1 89.62 85 ALA B O 1
ATOM 3301 N N . LEU B 1 86 ? 0.265 8.156 -12.141 1 93.12 86 LEU B N 1
ATOM 3302 C CA . LEU B 1 86 ? -0.384 7.344 -11.117 1 93.12 86 LEU B CA 1
ATOM 3303 C C . LEU B 1 86 ? -0.262 7.988 -9.742 1 93.12 86 LEU B C 1
ATOM 3305 O O . LEU B 1 86 ? -1.212 7.973 -8.961 1 93.12 86 LEU B O 1
ATOM 3309 N N . GLY B 1 87 ? 0.926 8.547 -9.484 1 94.75 87 GLY B N 1
ATOM 3310 C CA . GLY B 1 87 ? 1.117 9.242 -8.227 1 94.75 87 GLY B CA 1
ATOM 3311 C C . GLY B 1 87 ? 0.23 10.461 -8.07 1 94.75 87 GLY B C 1
ATOM 3312 O O . GLY B 1 87 ? -0.433 10.633 -7.047 1 94.75 87 GLY B O 1
ATOM 3313 N N . VAL B 1 88 ? 0.158 11.242 -9.117 1 92.69 88 VAL B N 1
ATOM 3314 C CA . VAL B 1 88 ? -0.674 12.445 -9.125 1 92.69 88 VAL B CA 1
ATOM 3315 C C . VAL B 1 88 ? -2.148 12.047 -9.039 1 92.69 88 VAL B C 1
ATOM 3317 O O . VAL B 1 88 ? -2.924 12.672 -8.312 1 92.69 88 VAL B O 1
ATOM 3320 N N . GLY B 1 89 ? -2.461 11.016 -9.773 1 94.56 89 GLY B N 1
ATOM 3321 C CA . GLY B 1 89 ? -3.826 10.516 -9.727 1 94.56 89 GLY B CA 1
ATOM 3322 C C . GLY B 1 89 ? -4.23 10.031 -8.344 1 94.56 89 GLY B C 1
ATOM 3323 O O . GLY B 1 89 ? -5.352 10.289 -7.895 1 94.56 89 GLY B O 1
ATOM 3324 N N . ALA B 1 90 ? -3.328 9.391 -7.688 1 96.38 90 ALA B N 1
ATOM 3325 C CA . ALA B 1 90 ? -3.607 8.867 -6.352 1 96.38 90 ALA B CA 1
ATOM 3326 C C . ALA B 1 90 ? -3.85 10.008 -5.359 1 96.38 90 ALA B C 1
ATOM 3328 O O . ALA B 1 90 ? -4.816 9.977 -4.594 1 96.38 90 ALA B O 1
ATOM 3329 N N . ILE B 1 91 ? -2.992 11.008 -5.375 1 96.12 91 ILE B N 1
ATOM 3330 C CA . ILE B 1 91 ? -3.104 12.102 -4.414 1 96.12 91 ILE B CA 1
ATOM 3331 C C . ILE B 1 91 ? -4.371 12.906 -4.691 1 96.12 91 ILE B C 1
ATOM 3333 O O . ILE B 1 91 ? -5.047 13.352 -3.762 1 96.12 91 ILE B O 1
ATOM 3337 N N . THR B 1 92 ? -4.703 13.062 -5.965 1 95.5 92 THR B N 1
ATOM 3338 C CA . THR B 1 92 ? -5.922 13.773 -6.336 1 95.5 92 THR B CA 1
ATOM 3339 C C . THR B 1 92 ? -7.156 12.992 -5.898 1 95.5 92 THR B C 1
ATOM 3341 O O . THR B 1 92 ? -8.133 13.57 -5.43 1 95.5 92 THR B O 1
ATOM 3344 N N . ALA B 1 93 ? -7.086 11.672 -6.047 1 95.5 93 ALA B N 1
ATOM 3345 C CA . ALA B 1 93 ? -8.203 10.82 -5.633 1 95.5 93 ALA B CA 1
ATOM 3346 C C . ALA B 1 93 ? -8.445 10.938 -4.133 1 95.5 93 ALA B C 1
ATOM 3348 O O . ALA B 1 93 ? -9.594 10.859 -3.678 1 95.5 93 ALA B O 1
ATOM 3349 N N . LEU B 1 94 ? -7.418 11.148 -3.383 1 97.06 94 LEU B N 1
ATOM 3350 C CA . LEU B 1 94 ? -7.543 11.258 -1.935 1 97.06 94 LEU B CA 1
ATOM 3351 C C . LEU B 1 94 ? -8.367 12.484 -1.55 1 97.06 94 LEU B C 1
ATOM 3353 O O . LEU B 1 94 ? -9.172 12.43 -0.619 1 97.06 94 LEU B O 1
ATOM 3357 N N . THR B 1 95 ? -8.203 13.57 -2.266 1 96.75 95 THR B N 1
ATOM 3358 C CA . THR B 1 95 ? -8.961 14.781 -1.957 1 96.75 95 THR B CA 1
ATOM 3359 C C . THR B 1 95 ? -10.445 14.578 -2.238 1 96.75 95 THR B C 1
ATOM 3361 O O . THR B 1 95 ? -11.297 15.148 -1.555 1 96.75 95 THR B O 1
ATOM 3364 N N . LEU B 1 96 ? -10.727 13.695 -3.174 1 95.94 96 LEU B N 1
ATOM 3365 C CA . LEU B 1 96 ? -12.109 13.453 -3.562 1 95.94 96 LEU B CA 1
ATOM 3366 C C . LEU B 1 96 ? -12.836 12.617 -2.514 1 95.94 96 LEU B C 1
ATOM 3368 O O . LEU B 1 96 ? -14.062 12.555 -2.502 1 95.94 96 LEU B O 1
ATOM 3372 N N . MET B 1 97 ? -12.07 11.992 -1.647 1 96.06 97 MET B N 1
ATOM 3373 C CA . MET B 1 97 ? -12.656 11.133 -0.621 1 96.06 97 MET B CA 1
ATOM 3374 C C . MET B 1 97 ? -12.961 11.93 0.644 1 96.06 97 MET B C 1
ATOM 3376 O O . MET B 1 97 ? -13.477 11.383 1.616 1 96.06 97 MET B O 1
ATOM 3380 N N . THR B 1 98 ? -12.703 13.203 0.681 1 96.38 98 THR B N 1
ATOM 3381 C CA . THR B 1 98 ? -12.836 14.047 1.867 1 96.38 98 THR B CA 1
ATOM 3382 C C . THR B 1 98 ? -13.992 15.023 1.706 1 96.38 98 THR B C 1
ATOM 3384 O O . THR B 1 98 ? -14.531 15.18 0.609 1 96.38 98 THR B O 1
ATOM 3387 N N . PRO B 1 99 ? -14.336 15.617 2.787 1 96.06 99 PRO B N 1
ATOM 3388 C CA . PRO B 1 99 ? -15.43 16.594 2.715 1 96.06 99 PRO B CA 1
ATOM 3389 C C . PRO B 1 99 ? -15.047 17.859 1.956 1 96.06 99 PRO B C 1
ATOM 3391 O O . PRO B 1 99 ? -15.875 18.766 1.795 1 96.06 99 PRO B O 1
ATOM 3394 N N . LEU B 1 100 ? -13.797 17.953 1.463 1 95.81 100 LEU B N 1
ATOM 3395 C CA . LEU B 1 100 ? -13.414 19.062 0.6 1 95.81 100 LEU B CA 1
ATOM 3396 C C . LEU B 1 100 ? -14.172 19.016 -0.72 1 95.81 100 LEU B C 1
ATOM 3398 O O . LEU B 1 100 ? -14.406 20.047 -1.346 1 95.81 100 LEU B O 1
ATOM 3402 N N . ALA B 1 101 ? -14.5 17.812 -1.122 1 94.69 101 ALA B N 1
ATOM 3403 C CA . ALA B 1 101 ? -15.211 17.625 -2.387 1 94.69 101 ALA B CA 1
ATOM 3404 C C . ALA B 1 101 ? -16.703 17.922 -2.227 1 94.69 101 ALA B C 1
ATOM 3406 O O . ALA B 1 101 ? -17.297 17.609 -1.196 1 94.69 101 ALA B O 1
ATOM 3407 N N . TYR B 1 102 ? -17.25 18.531 -3.213 1 90.81 102 TYR B N 1
ATOM 3408 C CA . TYR B 1 102 ? -18.688 18.812 -3.199 1 90.81 102 TYR B CA 1
ATOM 3409 C C . TYR B 1 102 ? -19.5 17.531 -3.258 1 90.81 102 TYR B C 1
ATOM 3411 O O . TYR B 1 102 ? -20.531 17.406 -2.584 1 90.81 102 TYR B O 1
ATOM 3419 N N . ASP B 1 103 ? -19.031 16.641 -4.043 1 91.56 103 ASP B N 1
ATOM 3420 C CA . ASP B 1 103 ? -19.594 15.305 -4.133 1 91.56 103 ASP B CA 1
ATOM 3421 C C . ASP B 1 103 ? -18.562 14.242 -3.787 1 91.56 103 ASP B C 1
ATOM 3423 O O . ASP B 1 103 ? -17.969 13.625 -4.68 1 91.56 103 ASP B O 1
ATOM 3427 N N . PRO B 1 104 ? -18.391 14.008 -2.475 1 92.44 104 PRO B N 1
ATOM 3428 C CA . PRO B 1 104 ? -17.312 13.109 -2.053 1 92.44 104 PRO B CA 1
ATOM 3429 C C . PRO B 1 104 ? -17.594 11.648 -2.404 1 92.44 104 PRO B C 1
ATOM 3431 O O . PRO B 1 104 ? -18.75 11.211 -2.355 1 92.44 104 PRO B O 1
ATOM 3434 N N . VAL B 1 105 ? -16.594 10.938 -2.787 1 91.5 105 VAL B N 1
ATOM 3435 C CA . VAL B 1 105 ? -16.672 9.5 -3.029 1 91.5 105 VAL B CA 1
ATOM 3436 C C . VAL B 1 105 ? -16.375 8.742 -1.74 1 91.5 105 VAL B C 1
ATOM 3438 O O . VAL B 1 105 ? -15.289 8.898 -1.163 1 91.5 105 VAL B O 1
ATOM 3441 N N . HIS B 1 106 ? -17.312 7.992 -1.232 1 92.62 106 HIS B N 1
ATOM 3442 C CA . HIS B 1 106 ? -17.078 7.262 0.009 1 92.62 106 HIS B CA 1
ATOM 3443 C C . HIS B 1 106 ? -17.75 5.891 -0.027 1 92.62 106 HIS B C 1
ATOM 3445 O O . HIS B 1 106 ? -18.672 5.668 -0.82 1 92.62 106 HIS B O 1
ATOM 3451 N N . ALA B 1 107 ? -17.219 4.941 0.597 1 93 107 ALA B N 1
ATOM 3452 C CA . ALA B 1 107 ? -17.688 3.566 0.713 1 93 107 ALA B CA 1
ATOM 3453 C C . ALA B 1 107 ? -17.281 2.959 2.055 1 93 107 ALA B C 1
ATOM 3455 O O . ALA B 1 107 ? -16.453 3.514 2.768 1 93 107 ALA B O 1
ATOM 3456 N N . PRO B 1 108 ? -18.016 1.938 2.439 1 93.44 108 PRO B N 1
ATOM 3457 C CA . PRO B 1 108 ? -17.562 1.258 3.654 1 93.44 108 PRO B CA 1
ATOM 3458 C C . PRO B 1 108 ? -16.109 0.816 3.57 1 93.44 108 PRO B C 1
ATOM 3460 O O . PRO B 1 108 ? -15.656 0.359 2.518 1 93.44 108 PRO B O 1
ATOM 3463 N N . PHE B 1 109 ? -15.391 1.056 4.555 1 94.25 109 PHE B N 1
ATOM 3464 C CA . PHE B 1 109 ? -14.008 0.609 4.73 1 94.25 109 PHE B CA 1
ATOM 3465 C C . PHE B 1 109 ? -13.078 1.343 3.773 1 94.25 109 PHE B C 1
ATOM 3467 O O . PHE B 1 109 ? -12.016 0.83 3.418 1 94.25 109 PHE B O 1
ATOM 3474 N N . ASP B 1 110 ? -13.469 2.566 3.381 1 95.75 110 ASP B N 1
ATOM 3475 C CA . ASP B 1 110 ? -12.656 3.264 2.387 1 95.75 110 ASP B CA 1
ATOM 3476 C C . ASP B 1 110 ? -11.391 3.836 3.018 1 95.75 110 ASP B C 1
ATOM 3478 O O . ASP B 1 110 ? -10.523 4.359 2.312 1 95.75 110 ASP B O 1
ATOM 3482 N N . ILE B 1 111 ? -11.266 3.674 4.367 1 97.12 111 ILE B N 1
ATOM 3483 C CA . ILE B 1 111 ? -10.039 4.102 5.031 1 97.12 111 ILE B CA 1
ATOM 3484 C C . ILE B 1 111 ? -8.859 3.303 4.492 1 97.12 111 ILE B C 1
ATOM 3486 O O . ILE B 1 111 ? -7.746 3.824 4.391 1 97.12 111 ILE B O 1
ATOM 3490 N N . ILE B 1 112 ? -9.109 2.096 4.109 1 96.19 112 ILE B N 1
ATOM 3491 C CA . ILE B 1 112 ? -8.031 1.253 3.598 1 96.19 112 ILE B CA 1
ATOM 3492 C C . ILE B 1 112 ? -7.629 1.726 2.203 1 96.19 112 ILE B C 1
ATOM 3494 O O . ILE B 1 112 ? -6.453 1.661 1.836 1 96.19 112 ILE B O 1
ATOM 3498 N N . VAL B 1 113 ? -8.609 2.227 1.43 1 95.75 113 VAL B N 1
ATOM 3499 C CA . VAL B 1 113 ? -8.312 2.811 0.127 1 95.75 113 VAL B CA 1
ATOM 3500 C C . VAL B 1 113 ? -7.387 4.016 0.302 1 95.75 113 VAL B C 1
ATOM 3502 O O . VAL B 1 113 ? -6.441 4.199 -0.468 1 95.75 113 VAL B O 1
ATOM 3505 N N . PHE B 1 114 ? -7.672 4.758 1.359 1 97.44 114 PHE B N 1
ATOM 3506 C CA . PHE B 1 114 ? -6.82 5.895 1.691 1 97.44 114 PHE B CA 1
ATOM 3507 C C . PHE B 1 114 ? -5.379 5.441 1.92 1 97.44 114 PHE B C 1
ATOM 3509 O O . PHE B 1 114 ? -4.449 6.012 1.349 1 97.44 114 PHE B O 1
ATOM 3516 N N . PHE B 1 115 ? -5.176 4.422 2.736 1 97.5 115 PHE B N 1
ATOM 3517 C CA . PHE B 1 115 ? -3.826 3.965 3.053 1 97.5 115 PHE B CA 1
ATOM 3518 C C . PHE B 1 115 ? -3.127 3.434 1.808 1 97.5 115 PHE B C 1
ATOM 3520 O O . PHE B 1 115 ? -1.938 3.688 1.602 1 97.5 115 PHE B O 1
ATOM 3527 N N . TYR B 1 116 ? -3.873 2.754 0.998 1 96.75 116 TYR B N 1
ATOM 3528 C CA . TYR B 1 116 ? -3.295 2.172 -0.209 1 96.75 116 TYR B CA 1
ATOM 3529 C C . TYR B 1 116 ? -2.865 3.26 -1.187 1 96.75 116 TYR B C 1
ATOM 3531 O O . TYR B 1 116 ? -1.756 3.217 -1.724 1 96.75 116 TYR B O 1
ATOM 3539 N N . LEU B 1 117 ? -3.705 4.262 -1.403 1 96.44 117 LEU B N 1
ATOM 3540 C CA . LEU B 1 117 ? -3.396 5.332 -2.346 1 96.44 117 LEU B CA 1
ATOM 3541 C C . LEU B 1 117 ? -2.27 6.215 -1.817 1 96.44 117 LEU B C 1
ATOM 3543 O O . LEU B 1 117 ? -1.419 6.668 -2.586 1 96.44 117 LEU B O 1
ATOM 3547 N N . ALA B 1 118 ? -2.311 6.445 -0.518 1 96.56 118 ALA B N 1
ATOM 3548 C CA . ALA B 1 118 ? -1.233 7.234 0.075 1 96.56 118 ALA B CA 1
ATOM 3549 C C . ALA B 1 118 ? 0.116 6.547 -0.113 1 96.56 118 ALA B C 1
ATOM 3551 O O . ALA B 1 118 ? 1.129 7.207 -0.35 1 96.56 118 ALA B O 1
ATOM 3552 N N . LEU B 1 119 ? 0.084 5.27 0.016 1 95.44 119 LEU B N 1
ATOM 3553 C CA . LEU B 1 119 ? 1.309 4.496 -0.171 1 95.44 119 LEU B CA 1
ATOM 3554 C C . LEU B 1 119 ? 1.803 4.602 -1.61 1 95.44 119 LEU B C 1
ATOM 3556 O O . LEU B 1 119 ? 3.01 4.648 -1.854 1 95.44 119 LEU B O 1
ATOM 3560 N N . TRP B 1 120 ? 0.931 4.695 -2.547 1 94.94 120 TRP B N 1
ATOM 3561 C CA . TRP B 1 120 ? 1.281 4.789 -3.959 1 94.94 120 TRP B CA 1
ATOM 3562 C C . TRP B 1 120 ? 2.004 6.098 -4.254 1 94.94 120 TRP B C 1
ATOM 3564 O O . TRP B 1 120 ? 2.877 6.152 -5.125 1 94.94 120 TRP B O 1
ATOM 3574 N N . THR B 1 121 ? 1.654 7.137 -3.586 1 95 121 THR B N 1
ATOM 3575 C CA . THR B 1 121 ? 2.342 8.406 -3.795 1 95 121 THR B CA 1
ATOM 3576 C C . THR B 1 121 ? 3.82 8.289 -3.441 1 95 121 THR B C 1
ATOM 3578 O O . THR B 1 121 ? 4.688 8.695 -4.219 1 95 121 THR B O 1
ATOM 3581 N N . SER B 1 122 ? 4.074 7.594 -2.359 1 93.38 122 SER B N 1
ATOM 3582 C CA . SER B 1 122 ? 5.457 7.402 -1.932 1 93.38 122 SER B CA 1
ATOM 3583 C C . SER B 1 122 ? 6.203 6.469 -2.877 1 93.38 122 SER B C 1
ATOM 3585 O O . SER B 1 122 ? 7.375 6.695 -3.184 1 93.38 122 SER B O 1
ATOM 3587 N N . LEU B 1 123 ? 5.527 5.477 -3.369 1 94.12 123 LEU B N 1
ATOM 3588 C CA . LEU B 1 123 ? 6.137 4.535 -4.297 1 94.12 123 LEU B CA 1
ATOM 3589 C C . LEU B 1 123 ? 6.469 5.215 -5.621 1 94.12 123 LEU B C 1
ATOM 3591 O O . LEU B 1 123 ? 7.504 4.934 -6.23 1 94.12 123 LEU B O 1
ATOM 3595 N N . SER B 1 124 ? 5.613 6.113 -6.016 1 93.12 124 SER B N 1
ATOM 3596 C CA . SER B 1 124 ? 5.852 6.852 -7.25 1 93.12 124 SER B CA 1
ATOM 3597 C C . SER B 1 124 ? 7.074 7.754 -7.133 1 93.12 124 SER B C 1
ATOM 3599 O O . SER B 1 124 ? 7.883 7.84 -8.062 1 93.12 124 SER B O 1
ATOM 3601 N N . ILE B 1 125 ? 7.246 8.336 -5.984 1 89.19 125 ILE B N 1
ATOM 3602 C CA . ILE B 1 125 ? 8.398 9.195 -5.746 1 89.19 125 ILE B CA 1
ATOM 3603 C C . ILE B 1 125 ? 9.68 8.367 -5.824 1 89.19 125 ILE B C 1
ATOM 3605 O O . ILE B 1 125 ? 10.656 8.773 -6.461 1 89.19 125 ILE B O 1
ATOM 3609 N N . MET B 1 126 ? 9.633 7.188 -5.238 1 88.69 126 MET B N 1
ATOM 3610 C CA . MET B 1 126 ? 10.812 6.32 -5.242 1 88.69 126 MET B CA 1
ATOM 3611 C C . MET B 1 126 ? 11.172 5.891 -6.66 1 88.69 126 MET B C 1
ATOM 3613 O O . MET B 1 126 ? 12.336 5.91 -7.043 1 88.69 126 MET B O 1
ATOM 3617 N N . PHE B 1 127 ? 10.172 5.551 -7.406 1 89.06 127 PHE B N 1
ATOM 3618 C CA . PHE B 1 127 ? 10.406 5.098 -8.773 1 89.06 127 PHE B CA 1
ATOM 3619 C C . PHE B 1 127 ? 10.984 6.219 -9.625 1 89.06 127 PHE B C 1
ATOM 3621 O O . PHE B 1 127 ? 11.906 5.988 -10.414 1 89.06 127 PHE B O 1
ATOM 3628 N N . LEU B 1 128 ? 10.469 7.395 -9.492 1 85.12 128 LEU B N 1
ATOM 3629 C CA . LEU B 1 128 ? 10.93 8.539 -10.273 1 85.12 128 LEU B CA 1
ATOM 3630 C C . LEU B 1 128 ? 12.359 8.906 -9.891 1 85.12 128 LEU B C 1
ATOM 3632 O O . LEU B 1 128 ? 13.133 9.359 -10.742 1 85.12 128 LEU B O 1
ATOM 3636 N N . GLY B 1 129 ? 12.719 8.641 -8.656 1 79.19 129 GLY B N 1
ATOM 3637 C CA . GLY B 1 129 ? 14.094 8.828 -8.234 1 79.19 129 GLY B CA 1
ATOM 3638 C C . GLY B 1 129 ? 15.055 7.84 -8.867 1 79.19 129 GLY B C 1
ATOM 3639 O O . GLY B 1 129 ? 16.188 8.195 -9.203 1 79.19 129 GLY B O 1
ATOM 3640 N N . LEU B 1 130 ? 14.555 6.609 -9.094 1 78.44 130 LEU B N 1
ATOM 3641 C CA . LEU B 1 130 ? 15.383 5.539 -9.633 1 78.44 130 LEU B CA 1
ATOM 3642 C C . LEU B 1 130 ? 15.523 5.676 -11.148 1 78.44 130 LEU B C 1
ATOM 3644 O O . LEU B 1 130 ? 16.391 5.043 -11.758 1 78.44 130 LEU B O 1
ATOM 3648 N N . ALA B 1 131 ? 14.672 6.363 -11.75 1 74 131 ALA B N 1
ATOM 3649 C CA . ALA B 1 131 ? 14.672 6.48 -13.203 1 74 131 ALA B CA 1
ATOM 3650 C C . ALA B 1 131 ? 15.953 7.145 -13.703 1 74 131 ALA B C 1
ATOM 3652 O O . ALA B 1 131 ? 16.297 7.039 -14.883 1 74 131 ALA B O 1
ATOM 3653 N N . THR B 1 132 ? 16.75 7.723 -12.773 1 62.59 132 THR B N 1
ATOM 3654 C CA . THR B 1 132 ? 18.078 8.195 -13.117 1 62.59 132 THR B CA 1
ATOM 3655 C C . THR B 1 132 ? 19.141 7.312 -12.477 1 62.59 132 THR B C 1
ATOM 3657 O O . THR B 1 132 ? 19.438 7.445 -11.289 1 62.59 132 THR B O 1
ATOM 3660 N N . PRO B 1 133 ? 19.578 6.344 -13.258 1 60.22 133 PRO B N 1
ATOM 3661 C CA . PRO B 1 133 ? 20.422 5.336 -12.625 1 60.22 133 PRO B CA 1
ATOM 3662 C C . PRO B 1 133 ? 21.781 5.887 -12.203 1 60.22 133 PRO B C 1
ATOM 3664 O O . PRO B 1 133 ? 22.578 6.293 -13.055 1 60.22 133 PRO B O 1
ATOM 3667 N N . ASN B 1 134 ? 21.938 6.273 -10.953 1 66.62 134 ASN B N 1
ATOM 3668 C CA . ASN B 1 134 ? 23.188 6.578 -10.266 1 66.62 134 ASN B CA 1
ATOM 3669 C C . ASN B 1 134 ? 23.266 5.891 -8.906 1 66.62 134 ASN B C 1
ATOM 3671 O O . ASN B 1 134 ? 22.234 5.727 -8.234 1 66.62 134 ASN B O 1
ATOM 3675 N N . PRO B 1 135 ? 24.375 5.316 -8.711 1 67.44 135 PRO B N 1
ATOM 3676 C CA . PRO B 1 135 ? 24.516 4.629 -7.422 1 67.44 135 PRO B CA 1
ATOM 3677 C C . PRO B 1 135 ? 24.078 5.492 -6.242 1 67.44 135 PRO B C 1
ATOM 3679 O O . PRO B 1 135 ? 23.547 4.977 -5.254 1 67.44 135 PRO B O 1
ATOM 3682 N N . TYR B 1 136 ? 24.25 6.723 -6.348 1 69 136 TYR B N 1
ATOM 3683 C CA . TYR B 1 136 ? 23.891 7.617 -5.254 1 69 136 TYR B CA 1
ATOM 3684 C C . TYR B 1 136 ? 22.375 7.762 -5.141 1 69 136 TYR B C 1
ATOM 3686 O O . TYR B 1 136 ? 21.844 7.852 -4.039 1 69 136 TYR B O 1
ATOM 3694 N N . THR B 1 137 ? 21.781 7.703 -6.285 1 74 137 THR B N 1
ATOM 3695 C CA . THR B 1 137 ? 20.328 7.777 -6.285 1 74 137 THR B CA 1
ATOM 3696 C C . THR B 1 137 ? 19.719 6.504 -5.699 1 74 137 THR B C 1
ATOM 3698 O O . THR B 1 137 ? 18.719 6.562 -4.977 1 74 137 THR B O 1
ATOM 3701 N N . SER B 1 138 ? 20.422 5.406 -5.98 1 77 138 SER B N 1
ATOM 3702 C CA . SER B 1 138 ? 19.938 4.141 -5.441 1 77 138 SER B CA 1
ATOM 3703 C C . SER B 1 138 ? 20.047 4.109 -3.92 1 77 138 SER B C 1
ATOM 3705 O O . SER B 1 138 ? 19.203 3.541 -3.238 1 77 138 SER B O 1
ATOM 3707 N N . LEU B 1 139 ? 21.094 4.766 -3.43 1 78.5 139 LEU B N 1
ATOM 3708 C CA . LEU B 1 139 ? 21.266 4.848 -1.983 1 78.5 139 LEU B CA 1
ATOM 3709 C C . LEU B 1 139 ? 20.188 5.723 -1.356 1 78.5 139 LEU B C 1
ATOM 3711 O O . LEU B 1 139 ? 19.656 5.391 -0.296 1 78.5 139 LEU B O 1
ATOM 3715 N N . GLY B 1 140 ? 19.906 6.852 -1.99 1 79.81 140 GLY B N 1
ATOM 3716 C CA . GLY B 1 140 ? 18.844 7.73 -1.519 1 79.81 140 GLY B CA 1
ATOM 3717 C C . GLY B 1 140 ? 17.484 7.066 -1.5 1 79.81 140 GLY B C 1
ATOM 3718 O O . GLY B 1 140 ? 16.719 7.219 -0.541 1 79.81 140 GLY B O 1
ATOM 3719 N N . VAL B 1 141 ? 17.25 6.305 -2.525 1 83.31 141 VAL B N 1
ATOM 3720 C CA . VAL B 1 141 ? 15.984 5.602 -2.621 1 83.31 141 VAL B CA 1
ATOM 3721 C C . VAL B 1 141 ? 15.906 4.516 -1.551 1 83.31 141 VAL B C 1
ATOM 3723 O O . VAL B 1 141 ? 14.844 4.281 -0.969 1 83.31 141 VAL B O 1
ATOM 3726 N N . GLY B 1 142 ? 17.031 3.881 -1.303 1 83.69 142 GLY B N 1
ATOM 3727 C CA . GLY B 1 142 ? 17.078 2.908 -0.223 1 83.69 142 GLY B CA 1
ATOM 3728 C C . GLY B 1 142 ? 16.734 3.504 1.132 1 83.69 142 GLY B C 1
ATOM 3729 O O . GLY B 1 142 ? 15.977 2.918 1.901 1 83.69 142 GLY B O 1
ATOM 3730 N N . ARG B 1 143 ? 17.266 4.652 1.377 1 84.88 143 ARG B N 1
ATOM 3731 C CA . ARG B 1 143 ? 16.984 5.324 2.643 1 84.88 143 ARG B CA 1
ATOM 3732 C C . ARG B 1 143 ? 15.531 5.773 2.725 1 84.88 143 ARG B C 1
ATOM 3734 O O . ARG B 1 143 ? 14.914 5.707 3.789 1 84.88 143 ARG B O 1
ATOM 3741 N N . TYR B 1 144 ? 15.055 6.254 1.619 1 88.12 144 TYR B N 1
ATOM 3742 C CA . TYR B 1 144 ? 13.648 6.645 1.566 1 88.12 144 TYR B CA 1
ATOM 3743 C C . TYR B 1 144 ? 12.742 5.449 1.833 1 88.12 144 TYR B C 1
ATOM 3745 O O . TYR B 1 144 ? 11.75 5.566 2.562 1 88.12 144 TYR B O 1
ATOM 3753 N N . MET B 1 145 ? 13.094 4.379 1.272 1 88.88 145 MET B N 1
ATOM 3754 C CA . MET B 1 145 ? 12.328 3.154 1.475 1 88.88 145 MET B CA 1
ATOM 3755 C C . MET B 1 145 ? 12.359 2.729 2.939 1 88.88 145 MET B C 1
ATOM 3757 O O . MET B 1 145 ? 11.328 2.33 3.496 1 88.88 145 MET B O 1
ATOM 3761 N N . ALA B 1 146 ? 13.492 2.805 3.52 1 88.62 146 ALA B N 1
ATOM 3762 C CA . ALA B 1 146 ? 13.617 2.451 4.93 1 88.62 146 ALA B CA 1
ATOM 3763 C C . ALA B 1 146 ? 12.758 3.365 5.801 1 88.62 146 ALA B C 1
ATOM 3765 O O . ALA B 1 146 ? 12.109 2.904 6.742 1 88.62 146 ALA B O 1
ATOM 3766 N N . LEU B 1 147 ? 12.781 4.605 5.461 1 91.62 147 LEU B N 1
ATOM 3767 C CA . LEU B 1 147 ? 11.984 5.586 6.191 1 91.62 147 LEU B CA 1
ATOM 3768 C C . LEU B 1 147 ? 10.5 5.301 6.043 1 91.62 147 LEU B C 1
ATOM 3770 O O . LEU B 1 147 ? 9.758 5.289 7.027 1 91.62 147 LEU B O 1
ATOM 3774 N N . LEU B 1 148 ? 10.086 5 4.852 1 93.56 148 LEU B N 1
ATOM 3775 C CA . LEU B 1 148 ? 8.672 4.758 4.551 1 93.56 148 LEU B CA 1
ATOM 3776 C C . LEU B 1 148 ? 8.172 3.52 5.281 1 93.56 148 LEU B C 1
ATOM 3778 O O . LEU B 1 148 ? 7.125 3.564 5.938 1 93.56 148 LEU B O 1
ATOM 3782 N N . VAL B 1 149 ? 8.883 2.467 5.234 1 94.06 149 VAL B N 1
ATOM 3783 C CA . VAL B 1 149 ? 8.484 1.197 5.832 1 94.06 149 VAL B CA 1
ATOM 3784 C C . VAL B 1 149 ? 8.43 1.335 7.352 1 94.06 149 VAL B C 1
ATOM 3786 O O . VAL B 1 149 ? 7.609 0.694 8.016 1 94.06 149 VAL B O 1
ATOM 3789 N N . SER B 1 150 ? 9.273 2.205 7.875 1 93.88 150 SER B N 1
ATOM 3790 C CA . SER B 1 150 ? 9.328 2.379 9.32 1 93.88 150 SER B CA 1
ATOM 3791 C C . SER B 1 150 ? 8.219 3.301 9.812 1 93.88 150 SER B C 1
ATOM 3793 O O . SER B 1 150 ? 7.723 3.148 10.93 1 93.88 150 SER B O 1
ATOM 3795 N N . ALA B 1 151 ? 7.828 4.211 9.008 1 96.38 151 ALA B N 1
ATOM 3796 C CA . ALA B 1 151 ? 6.836 5.199 9.43 1 96.38 151 ALA B CA 1
ATOM 3797 C C . ALA B 1 151 ? 5.418 4.695 9.18 1 96.38 151 ALA B C 1
ATOM 3799 O O . ALA B 1 151 ? 4.484 5.07 9.898 1 96.38 151 ALA B O 1
ATOM 3800 N N . GLU B 1 152 ? 5.203 3.818 8.242 1 96.88 152 GLU B N 1
ATOM 3801 C CA . GLU B 1 152 ? 3.887 3.424 7.742 1 96.88 152 GLU B CA 1
ATOM 3802 C C . GLU B 1 152 ? 3.086 2.695 8.82 1 96.88 152 GLU B C 1
ATOM 3804 O O . GLU B 1 152 ? 1.908 2.99 9.031 1 96.88 152 GLU B O 1
ATOM 3809 N N . PRO B 1 153 ? 3.707 1.774 9.555 1 96.06 153 PRO B N 1
ATOM 3810 C CA . PRO B 1 153 ? 2.887 1.075 10.547 1 96.06 153 PRO B CA 1
ATOM 3811 C C . PRO B 1 153 ? 2.318 2.014 11.609 1 96.06 153 PRO B C 1
ATOM 3813 O O . PRO B 1 153 ? 1.158 1.875 12 1 96.06 153 PRO B O 1
ATOM 3816 N N . ALA B 1 154 ? 3.154 2.916 12.047 1 97.75 154 ALA B N 1
ATOM 3817 C CA . ALA B 1 154 ? 2.678 3.887 13.031 1 97.75 154 ALA B CA 1
ATOM 3818 C C . ALA B 1 154 ? 1.618 4.805 12.43 1 97.75 154 ALA B C 1
ATOM 3820 O O . ALA B 1 154 ? 0.628 5.137 13.086 1 97.75 154 ALA B O 1
ATOM 3821 N N . TYR B 1 155 ? 1.823 5.168 11.188 1 98.12 155 TYR B N 1
ATOM 3822 C CA . TYR B 1 155 ? 0.901 6.031 10.461 1 98.12 155 TYR B CA 1
ATOM 3823 C C . TYR B 1 155 ? -0.464 5.371 10.312 1 98.12 155 TYR B C 1
ATOM 3825 O O . TYR B 1 155 ? -1.487 5.961 10.672 1 98.12 155 TYR B O 1
ATOM 3833 N N . VAL B 1 156 ? -0.487 4.152 9.906 1 97.81 156 VAL B N 1
ATOM 3834 C CA . VAL B 1 156 ? -1.726 3.42 9.664 1 97.81 156 VAL B CA 1
ATOM 3835 C C . VAL B 1 156 ? -2.432 3.141 10.992 1 97.81 156 VAL B C 1
ATOM 3837 O O . VAL B 1 156 ? -3.635 3.383 11.117 1 97.81 156 VAL B O 1
ATOM 3840 N N . SER B 1 157 ? -1.698 2.701 11.977 1 97.94 157 SER B N 1
ATOM 3841 C CA . SER B 1 157 ? -2.291 2.346 13.258 1 97.94 157 SER B CA 1
ATOM 3842 C C . SER B 1 157 ? -2.889 3.568 13.953 1 97.94 157 SER B C 1
ATOM 3844 O O . SER B 1 157 ? -3.957 3.484 14.555 1 97.94 157 SER B O 1
ATOM 3846 N N . SER B 1 158 ? -2.205 4.688 13.844 1 98.69 158 SER B N 1
ATOM 3847 C CA . SER B 1 158 ? -2.695 5.895 14.5 1 98.69 158 SER B CA 1
ATOM 3848 C C . SER B 1 158 ? -3.912 6.465 13.781 1 98.69 158 SER B C 1
ATOM 3850 O O . SER B 1 158 ? -4.887 6.871 14.422 1 98.69 158 SER B O 1
ATOM 3852 N N . PHE B 1 159 ? -3.934 6.453 12.469 1 98.62 159 PHE B N 1
ATOM 3853 C CA . PHE B 1 159 ? -5.02 7.035 11.688 1 98.62 159 PHE B CA 1
ATOM 3854 C C . PHE B 1 159 ? -6.258 6.152 11.734 1 98.62 159 PHE B C 1
ATOM 3856 O O . PHE B 1 159 ? -7.367 6.609 11.445 1 98.62 159 PHE B O 1
ATOM 3863 N N . LEU B 1 160 ? -6.082 4.898 12.086 1 98.31 160 LEU B N 1
ATOM 3864 C CA . LEU B 1 160 ? -7.215 3.99 12.219 1 98.31 160 LEU B CA 1
ATOM 3865 C C . LEU B 1 160 ? -8 4.281 13.492 1 98.31 160 LEU B C 1
ATOM 3867 O O . LEU B 1 160 ? -9.195 3.975 13.57 1 98.31 160 LEU B O 1
ATOM 3871 N N . VAL B 1 161 ? -7.352 4.875 14.477 1 98.5 161 VAL B N 1
ATOM 3872 C CA . VAL B 1 161 ? -7.934 5.059 15.797 1 98.5 161 VAL B CA 1
ATOM 3873 C C . VAL B 1 161 ? -9.188 5.93 15.695 1 98.5 161 VAL B C 1
ATOM 3875 O O . VAL B 1 161 ? -10.273 5.523 16.125 1 98.5 161 VAL B O 1
ATOM 3878 N N . PRO B 1 162 ? -9.109 7.133 15.062 1 98.31 162 PRO B N 1
ATOM 3879 C CA . PRO B 1 162 ? -10.32 7.945 14.961 1 98.31 162 PRO B CA 1
ATOM 3880 C C . PRO B 1 162 ? -11.43 7.266 14.156 1 98.31 162 PRO B C 1
ATOM 3882 O O . PRO B 1 162 ? -12.609 7.438 14.461 1 98.31 162 PRO B O 1
ATOM 3885 N N . VAL B 1 163 ? -11.094 6.469 13.227 1 98.06 163 VAL B N 1
ATOM 3886 C CA . VAL B 1 163 ? -12.062 5.82 12.352 1 98.06 163 VAL B CA 1
ATOM 3887 C C . VAL B 1 163 ? -12.781 4.707 13.109 1 98.06 163 VAL B C 1
ATOM 3889 O O . VAL B 1 163 ? -14 4.539 12.977 1 98.06 163 VAL B O 1
ATOM 3892 N N . ILE B 1 164 ? -12.031 4.008 13.891 1 97.31 164 ILE B N 1
ATOM 3893 C CA . ILE B 1 164 ? -12.609 2.93 14.68 1 97.31 164 ILE B CA 1
ATOM 3894 C C . ILE B 1 164 ? -13.562 3.51 15.727 1 97.31 164 ILE B C 1
ATOM 3896 O O . ILE B 1 164 ? -14.688 3.039 15.875 1 97.31 164 ILE B O 1
ATOM 3900 N N . ILE B 1 165 ? -13.125 4.523 16.422 1 97.56 165 ILE B N 1
ATOM 3901 C CA . ILE B 1 165 ? -13.953 5.129 17.453 1 97.56 165 ILE B CA 1
ATOM 3902 C C . ILE B 1 165 ? -15.211 5.734 16.828 1 97.56 165 ILE B C 1
ATOM 3904 O O . ILE B 1 165 ? -16.312 5.598 17.359 1 97.56 165 ILE B O 1
ATOM 3908 N N . ALA B 1 166 ? -15.062 6.367 15.672 1 97.5 166 ALA B N 1
ATOM 3909 C CA . ALA B 1 166 ? -16.203 6.957 14.969 1 97.5 166 ALA B CA 1
ATOM 3910 C C . ALA B 1 166 ? -17.219 5.891 14.594 1 97.5 166 ALA B C 1
ATOM 3912 O O . ALA B 1 166 ? -18.438 6.102 14.742 1 97.5 166 ALA B O 1
ATOM 3913 N N . SER B 1 167 ? -16.734 4.77 14.109 1 96.5 167 SER B N 1
ATOM 3914 C CA . SER B 1 167 ? -17.641 3.701 13.68 1 96.5 167 SER B CA 1
ATOM 3915 C C . SER B 1 167 ? -18.312 3.043 14.875 1 96.5 167 SER B C 1
ATOM 3917 O O . SER B 1 167 ? -19.391 2.453 14.734 1 96.5 167 SER B O 1
ATOM 3919 N N . LYS B 1 168 ? -17.734 3.115 16.047 1 94.38 168 LYS B N 1
ATOM 3920 C CA . LYS B 1 168 ? -18.359 2.598 17.266 1 94.38 168 LYS B CA 1
ATOM 3921 C C . LYS B 1 168 ? -19.438 3.547 17.781 1 94.38 168 LYS B C 1
ATOM 3923 O O . LYS B 1 168 ? -20.484 3.105 18.297 1 94.38 168 LYS B O 1
ATOM 3928 N N . ILE B 1 169 ? -19.188 4.824 17.656 1 94.38 169 ILE B N 1
ATOM 3929 C CA . ILE B 1 169 ? -20.156 5.828 18.062 1 94.38 169 ILE B CA 1
ATOM 3930 C C . ILE B 1 169 ? -21.375 5.789 17.125 1 94.38 169 ILE B C 1
ATOM 3932 O O . ILE B 1 169 ? -22.516 5.812 17.594 1 94.38 169 ILE B O 1
ATOM 3936 N N . ASP B 1 170 ? -21.125 5.695 15.836 1 95.06 170 ASP B N 1
ATOM 3937 C CA . ASP B 1 170 ? -22.156 5.598 14.812 1 95.06 170 ASP B CA 1
ATOM 3938 C C . ASP B 1 170 ? -21.844 4.488 13.812 1 95.06 170 ASP B C 1
ATOM 3940 O O . ASP B 1 170 ? -21.047 4.688 12.883 1 95.06 170 ASP B O 1
ATOM 3944 N N . PRO B 1 171 ? -22.484 3.4 13.906 1 94.06 171 PRO B N 1
ATOM 3945 C CA . PRO B 1 171 ? -22.188 2.24 13.062 1 94.06 171 PRO B CA 1
ATOM 3946 C C . PRO B 1 171 ? -22.438 2.516 11.578 1 94.06 171 PRO B C 1
ATOM 3948 O O . PRO B 1 171 ? -21.938 1.784 10.727 1 94.06 171 PRO B O 1
ATOM 3951 N N . SER B 1 172 ? -23.172 3.525 11.281 1 94.25 172 SER B N 1
ATOM 3952 C CA . SER B 1 172 ? -23.469 3.84 9.883 1 94.25 172 SER B CA 1
ATOM 3953 C C . SER B 1 172 ? -22.234 4.371 9.164 1 94.25 172 SER B C 1
ATOM 3955 O O . SER B 1 172 ? -22.203 4.418 7.934 1 94.25 172 SER B O 1
ATOM 3957 N N . ILE B 1 173 ? -21.203 4.754 9.867 1 94.44 173 ILE B N 1
ATOM 3958 C CA . ILE B 1 173 ? -20 5.32 9.289 1 94.44 173 ILE B CA 1
ATOM 3959 C C . ILE B 1 173 ? -19.172 4.219 8.617 1 94.44 173 ILE B C 1
ATOM 3961 O O . ILE B 1 173 ? -18.547 4.449 7.586 1 94.44 173 ILE B O 1
ATOM 3965 N N . GLU B 1 174 ? -19.234 3.002 9.133 1 94.81 174 GLU B N 1
ATOM 3966 C CA . GLU B 1 174 ? -18.641 1.804 8.539 1 94.81 174 GLU B CA 1
ATOM 3967 C C . GLU B 1 174 ? -17.188 2.041 8.156 1 94.81 174 GLU B C 1
ATOM 3969 O O . GLU B 1 174 ? -16.781 1.748 7.027 1 94.81 174 GLU B O 1
ATOM 3974 N N . TYR B 1 175 ? -16.406 2.678 9.023 1 96.12 175 TYR B N 1
ATOM 3975 C CA . TYR B 1 175 ? -14.969 2.854 8.891 1 96.12 175 TYR B CA 1
ATOM 3976 C C . TYR B 1 175 ? -14.633 3.658 7.645 1 96.12 175 TYR B C 1
ATOM 3978 O O . TYR B 1 175 ? -13.648 3.363 6.957 1 96.12 175 TYR B O 1
ATOM 3986 N N . SER B 1 176 ? -15.5 4.648 7.363 1 96.75 176 SER B N 1
ATOM 3987 C CA . SER B 1 176 ? -15.289 5.535 6.227 1 96.75 176 SER B CA 1
ATOM 3988 C C . SER B 1 176 ? -14.523 6.793 6.633 1 96.75 176 SER B C 1
ATOM 3990 O O . SER B 1 176 ? -14.773 7.355 7.703 1 96.75 176 SER B O 1
ATOM 3992 N N . LEU B 1 177 ? -13.578 7.18 5.781 1 96.94 177 LEU B N 1
ATOM 3993 C CA . LEU B 1 177 ? -12.82 8.406 6.02 1 96.94 177 LEU B CA 1
ATOM 3994 C C . LEU B 1 177 ? -13.734 9.625 6.012 1 96.94 177 LEU B C 1
ATOM 3996 O O . LEU B 1 177 ? -13.641 10.477 6.895 1 96.94 177 LEU B O 1
ATOM 4000 N N . TYR B 1 178 ? -14.633 9.672 5.09 1 96.12 178 TYR B N 1
ATOM 4001 C CA . TYR B 1 178 ? -15.555 10.789 4.945 1 96.12 178 TYR B CA 1
ATOM 4002 C C . TYR B 1 178 ? -16.469 10.891 6.16 1 96.12 178 TYR B C 1
ATOM 4004 O O . TYR B 1 178 ? -16.562 11.945 6.793 1 96.12 178 TYR B O 1
ATOM 4012 N N . GLY B 1 179 ? -17.109 9.75 6.5 1 95.12 179 GLY B N 1
ATOM 4013 C CA . GLY B 1 179 ? -18.031 9.75 7.629 1 95.12 179 GLY B CA 1
ATOM 4014 C C . GLY B 1 179 ? -17.359 10.086 8.945 1 95.12 179 GLY B C 1
ATOM 4015 O O . GLY B 1 179 ? -17.922 10.797 9.773 1 95.12 179 GLY B O 1
ATOM 4016 N N . SER B 1 180 ? -16.141 9.578 9.141 1 96.94 180 SER B N 1
ATOM 4017 C CA . SER B 1 180 ? -15.398 9.836 10.367 1 96.94 180 SER B CA 1
ATOM 4018 C C . SER B 1 180 ? -15 11.305 10.477 1 96.94 180 SER B C 1
ATOM 4020 O O . SER B 1 180 ? -14.961 11.859 11.578 1 96.94 180 SER B O 1
ATOM 4022 N N . SER B 1 181 ? -14.734 11.945 9.32 1 96.38 181 SER B N 1
ATOM 4023 C CA . SER B 1 181 ? -14.305 13.336 9.289 1 96.38 181 SER B CA 1
ATOM 4024 C C . SER B 1 181 ? -15.438 14.273 9.703 1 96.38 181 SER B C 1
ATOM 4026 O O . SER B 1 181 ? -15.188 15.375 10.195 1 96.38 181 SER B O 1
ATOM 4028 N N . LEU B 1 182 ? -16.688 13.836 9.539 1 94.25 182 LEU B N 1
ATOM 4029 C CA . LEU B 1 182 ? -17.844 14.68 9.836 1 94.25 182 LEU B CA 1
ATOM 4030 C C . LEU B 1 182 ? -18.125 14.719 11.336 1 94.25 182 LEU B C 1
ATOM 4032 O O . LEU B 1 182 ? -18.672 15.703 11.852 1 94.25 182 LEU B O 1
ATOM 4036 N N . ILE B 1 183 ? -17.656 13.688 12.078 1 94.31 183 ILE B N 1
ATOM 4037 C CA . ILE B 1 183 ? -17.984 13.641 13.5 1 94.31 183 ILE B CA 1
ATOM 4038 C C . ILE B 1 183 ? -16.688 13.602 14.32 1 94.31 183 ILE B C 1
ATOM 4040 O O . ILE B 1 183 ? -16.688 13.109 15.453 1 94.31 183 ILE B O 1
ATOM 4044 N N . SER B 1 184 ? -15.633 14.055 13.781 1 94.12 184 SER B N 1
ATOM 4045 C CA . SER B 1 184 ? -14.312 13.977 14.398 1 94.12 184 SER B CA 1
ATOM 4046 C C . SER B 1 184 ? -14.273 14.758 15.711 1 94.12 184 SER B C 1
ATOM 4048 O O . SER B 1 184 ? -13.547 14.391 16.641 1 94.12 184 SER B O 1
ATOM 4050 N N . TYR B 1 185 ? -15.047 15.828 15.836 1 92.88 185 TYR B N 1
ATOM 4051 C CA . TYR B 1 185 ? -15.062 16.625 17.047 1 92.88 185 TYR B CA 1
ATOM 4052 C C . TYR B 1 185 ? -15.664 15.844 18.219 1 92.88 185 TYR B C 1
ATOM 4054 O O . TYR B 1 185 ? -15.242 16.016 19.359 1 92.88 185 TYR B O 1
ATOM 4062 N N . GLN B 1 186 ? -16.547 14.914 17.938 1 94.56 186 GLN B N 1
ATOM 4063 C CA . GLN B 1 186 ? -17.25 14.148 18.969 1 94.56 186 GLN B CA 1
ATOM 4064 C C . GLN B 1 186 ? -16.344 13.055 19.547 1 94.56 186 GLN B C 1
ATOM 4066 O O . GLN B 1 186 ? -16.594 12.539 20.625 1 94.56 186 GLN B O 1
ATOM 4071 N N . LEU B 1 187 ? -15.289 12.781 18.797 1 95.81 187 LEU B N 1
ATOM 4072 C CA . LEU B 1 187 ? -14.414 11.688 19.203 1 95.81 187 LEU B CA 1
ATOM 4073 C C . LEU B 1 187 ? -13.617 12.07 20.453 1 95.81 187 LEU B C 1
ATOM 4075 O O . LEU B 1 187 ? -13.227 11.203 21.234 1 95.81 187 LEU B O 1
ATOM 4079 N N . TRP B 1 188 ? -13.414 13.328 20.672 1 95.12 188 TRP B N 1
ATOM 4080 C CA . TRP B 1 188 ? -12.617 13.828 21.781 1 95.12 188 TRP B CA 1
ATOM 4081 C C . TRP B 1 188 ? -13.453 13.891 23.062 1 95.12 188 TRP B C 1
ATOM 4083 O O . TRP B 1 188 ? -12.914 13.93 24.172 1 95.12 188 TRP B O 1
ATOM 4093 N N . THR B 1 189 ? -14.805 13.914 22.953 1 92.81 189 THR B N 1
ATOM 4094 C CA . THR B 1 189 ? -15.648 14.188 24.109 1 92.81 189 THR B CA 1
ATOM 4095 C C . THR B 1 189 ? -16.578 13.008 24.406 1 92.81 189 THR B C 1
ATOM 4097 O O . THR B 1 189 ? -17.375 13.055 25.344 1 92.81 189 THR B O 1
ATOM 4100 N N . SER B 1 190 ? -16.531 11.961 23.688 1 90.62 190 SER B N 1
ATOM 4101 C CA . SER B 1 190 ? -17.453 10.844 23.844 1 90.62 190 SER B CA 1
ATOM 4102 C C . SER B 1 190 ? -17.234 10.117 25.156 1 90.62 190 SER B C 1
ATOM 4104 O O . SER B 1 190 ? -18.172 9.844 25.891 1 90.62 190 SER B O 1
ATOM 4106 N N . ASN B 1 191 ? -16.031 9.711 25.484 1 92.88 191 ASN B N 1
ATOM 4107 C CA . ASN B 1 191 ? -15.648 9.016 26.703 1 92.88 191 ASN B CA 1
ATOM 4108 C C . ASN B 1 191 ? -14.195 9.312 27.078 1 92.88 191 ASN B C 1
ATOM 4110 O O . ASN B 1 191 ? -13.43 9.812 26.25 1 92.88 191 ASN B O 1
ATOM 4114 N N . VAL B 1 192 ? -13.836 9.062 28.312 1 94.94 192 VAL B N 1
ATOM 4115 C CA . VAL B 1 192 ? -12.492 9.336 28.797 1 94.94 192 VAL B CA 1
ATOM 4116 C C . VAL B 1 192 ? -11.484 8.477 28.031 1 94.94 192 VAL B C 1
ATOM 4118 O O . VAL B 1 192 ? -10.391 8.938 27.703 1 94.94 192 VAL B O 1
ATOM 4121 N N . PHE B 1 193 ? -11.867 7.234 27.781 1 96 193 PHE B N 1
ATOM 4122 C CA . PHE B 1 193 ? -10.969 6.34 27.062 1 96 193 PHE B CA 1
ATOM 4123 C C . PHE B 1 193 ? -10.797 6.785 25.609 1 96 193 PHE B C 1
ATOM 4125 O O . PHE B 1 193 ? -9.719 6.645 25.031 1 96 193 PHE B O 1
ATOM 4132 N N . SER B 1 194 ? -11.859 7.309 25.062 1 96.81 194 SER B N 1
ATOM 4133 C CA . SER B 1 194 ? -11.766 7.848 23.719 1 96.81 194 SER B CA 1
ATOM 4134 C C . SER B 1 194 ? -10.836 9.062 23.672 1 96.81 194 SER B C 1
ATOM 4136 O O . SER B 1 194 ? -10.062 9.219 22.719 1 96.81 194 SER B O 1
ATOM 4138 N N . PHE B 1 195 ? -10.898 9.859 24.703 1 97.5 195 PHE B N 1
ATOM 4139 C CA . PHE B 1 195 ? -10.039 11.039 24.781 1 97.5 195 PHE B CA 1
ATOM 4140 C C . PHE B 1 195 ? -8.578 10.633 24.844 1 97.5 195 PHE B C 1
ATOM 4142 O O . PHE B 1 195 ? -7.742 11.195 24.125 1 97.5 195 PHE B O 1
ATOM 4149 N N . ILE B 1 196 ? -8.281 9.664 25.672 1 98 196 ILE B N 1
ATOM 4150 C CA . ILE B 1 196 ? -6.906 9.203 25.859 1 98 196 ILE B CA 1
ATOM 4151 C C . ILE B 1 196 ? -6.395 8.594 24.547 1 98 196 ILE B C 1
ATOM 4153 O O . ILE B 1 196 ? -5.273 8.875 24.125 1 98 196 ILE B O 1
ATOM 4157 N N . ALA B 1 197 ? -7.215 7.746 23.953 1 98.19 197 ALA B N 1
ATOM 4158 C CA . ALA B 1 197 ? -6.824 7.117 22.688 1 98.19 197 ALA B CA 1
ATOM 4159 C C . ALA B 1 197 ? -6.574 8.156 21.609 1 98.19 197 ALA B C 1
ATOM 4161 O O . ALA B 1 197 ? -5.594 8.07 20.859 1 98.19 197 ALA B O 1
ATOM 4162 N N . MET B 1 198 ? -7.422 9.117 21.562 1 98.5 198 MET B N 1
ATOM 4163 C CA . MET B 1 198 ? -7.297 10.156 20.547 1 98.5 198 MET B CA 1
ATOM 4164 C C . MET B 1 198 ? -6.039 10.992 20.766 1 98.5 198 MET B C 1
ATOM 4166 O O . MET B 1 198 ? -5.328 11.328 19.812 1 98.5 198 MET B O 1
ATOM 4170 N N . LEU B 1 199 ? -5.773 11.328 21.969 1 98.44 199 LEU B N 1
ATOM 4171 C CA . LEU B 1 199 ? -4.598 12.125 22.297 1 98.44 199 LEU B CA 1
ATOM 4172 C C . LEU B 1 199 ? -3.316 11.391 21.906 1 98.44 199 LEU B C 1
ATOM 4174 O O . LEU B 1 199 ? -2.451 11.961 21.234 1 98.44 199 LEU B O 1
ATOM 4178 N N . ILE B 1 200 ? -3.252 10.156 22.344 1 98.69 200 ILE B N 1
ATOM 4179 C CA . ILE B 1 200 ? -2.068 9.359 22.047 1 98.69 200 ILE B CA 1
ATOM 4180 C C . ILE B 1 200 ? -1.941 9.148 20.547 1 98.69 200 ILE B C 1
ATOM 4182 O O . ILE B 1 200 ? -0.85 9.281 19.984 1 98.69 200 ILE B O 1
ATOM 4186 N N . ALA B 1 201 ? -3.041 8.867 19.891 1 98.81 201 ALA B N 1
ATOM 4187 C CA . ALA B 1 201 ? -3.031 8.641 18.453 1 98.81 201 ALA B CA 1
ATOM 4188 C C . ALA B 1 201 ? -2.658 9.914 17.703 1 98.81 201 ALA B C 1
ATOM 4190 O O . ALA B 1 201 ? -1.972 9.859 16.672 1 98.81 201 ALA B O 1
ATOM 4191 N N . ALA B 1 202 ? -3.156 11.031 18.172 1 98.75 202 ALA B N 1
ATOM 4192 C CA . ALA B 1 202 ? -2.85 12.305 17.516 1 98.75 202 ALA B CA 1
ATOM 4193 C C . ALA B 1 202 ? -1.353 12.602 17.562 1 98.75 202 ALA B C 1
ATOM 4195 O O . ALA B 1 202 ? -0.768 13.031 16.578 1 98.75 202 ALA B O 1
ATOM 4196 N N . ILE B 1 203 ? -0.751 12.344 18.656 1 98.62 203 ILE B N 1
ATOM 4197 C CA . ILE B 1 203 ? 0.68 12.578 18.812 1 98.62 203 ILE B CA 1
ATOM 4198 C C . ILE B 1 203 ? 1.461 11.594 17.953 1 98.62 203 ILE B C 1
ATOM 4200 O O . ILE B 1 203 ? 2.357 11.984 17.203 1 98.62 203 ILE B O 1
ATOM 4204 N N . ALA B 1 204 ? 1.113 10.312 18.078 1 98.69 204 ALA B N 1
ATOM 4205 C CA . ALA B 1 204 ? 1.783 9.281 17.281 1 98.69 204 ALA B CA 1
ATOM 4206 C C . ALA B 1 204 ? 1.602 9.523 15.789 1 98.69 204 ALA B C 1
ATOM 4208 O O . ALA B 1 204 ? 2.541 9.359 15.008 1 98.69 204 ALA B O 1
ATOM 4209 N N . GLY B 1 205 ? 0.371 9.875 15.43 1 98.62 205 GLY B N 1
ATOM 4210 C CA . GLY B 1 205 ? 0.082 10.156 14.031 1 98.62 205 GLY B CA 1
ATOM 4211 C C . GLY B 1 205 ? 0.841 11.352 13.492 1 98.62 205 GLY B C 1
ATOM 4212 O O . GLY B 1 205 ? 1.261 11.352 12.336 1 98.62 205 GLY B O 1
ATOM 4213 N N . PHE B 1 206 ? 0.996 12.359 14.305 1 98.62 206 PHE B N 1
ATOM 4214 C CA . PHE B 1 206 ? 1.741 13.547 13.898 1 98.62 206 PHE B CA 1
ATOM 4215 C C . PHE B 1 206 ? 3.205 13.203 13.648 1 98.62 206 PHE B C 1
ATOM 4217 O O . PHE B 1 206 ? 3.773 13.602 12.625 1 98.62 206 PHE B O 1
ATOM 4224 N N . LEU B 1 207 ? 3.783 12.445 14.5 1 98 207 LEU B N 1
ATOM 4225 C CA . LEU B 1 207 ? 5.18 12.039 14.359 1 98 207 LEU B CA 1
ATOM 4226 C C . LEU B 1 207 ? 5.367 11.141 13.148 1 98 207 LEU B C 1
ATOM 4228 O O . LEU B 1 207 ? 6.328 11.297 12.391 1 98 207 LEU B O 1
ATOM 4232 N N . ALA B 1 208 ? 4.445 10.188 12.977 1 98.06 208 ALA B N 1
ATOM 4233 C CA . ALA B 1 208 ? 4.52 9.281 11.828 1 98.06 208 ALA B CA 1
ATOM 4234 C C . ALA B 1 208 ? 4.328 10.039 10.516 1 98.06 208 ALA B C 1
ATOM 4236 O O . ALA B 1 208 ? 4.969 9.719 9.516 1 98.06 208 ALA B O 1
ATOM 4237 N N . MET B 1 209 ? 3.449 11.008 10.57 1 97.81 209 MET B N 1
ATOM 4238 C CA . MET B 1 209 ? 3.207 11.836 9.391 1 97.81 209 MET B CA 1
ATOM 4239 C C . MET B 1 209 ? 4.457 12.617 9.008 1 97.81 209 MET B C 1
ATOM 4241 O O . MET B 1 209 ? 4.773 12.758 7.828 1 97.81 209 MET B O 1
ATOM 4245 N N . MET B 1 210 ? 5.211 13.094 9.953 1 97.44 210 MET B N 1
ATOM 4246 C CA . MET B 1 210 ? 6.477 13.766 9.68 1 97.44 210 MET B CA 1
ATOM 4247 C C . MET B 1 210 ? 7.434 12.836 8.938 1 97.44 210 MET B C 1
ATOM 4249 O O . MET B 1 210 ? 8.148 13.266 8.031 1 97.44 210 MET B O 1
ATOM 4253 N N . GLY B 1 211 ? 7.367 11.586 9.367 1 95.06 211 GLY B N 1
ATOM 4254 C CA . GLY B 1 211 ? 8.211 10.609 8.695 1 95.06 211 GLY B CA 1
ATOM 4255 C C . GLY B 1 211 ? 7.801 10.359 7.254 1 95.06 211 GLY B C 1
ATOM 4256 O O . GLY B 1 211 ? 8.648 10.367 6.355 1 95.06 211 GLY B O 1
ATOM 4257 N N . ILE B 1 212 ? 6.527 10.203 7.02 1 95.25 212 ILE B N 1
ATOM 4258 C CA . ILE B 1 212 ? 6.004 9.93 5.688 1 95.25 212 ILE B CA 1
ATOM 4259 C C . ILE B 1 212 ? 6.305 11.109 4.762 1 95.25 212 ILE B C 1
ATOM 4261 O O . ILE B 1 212 ? 6.609 10.914 3.582 1 95.25 212 ILE B O 1
ATOM 4265 N N . LEU B 1 213 ? 6.312 12.328 5.32 1 94.62 213 LEU B N 1
ATOM 4266 C CA . LEU B 1 213 ? 6.457 13.539 4.52 1 94.62 213 LEU B CA 1
ATOM 4267 C C . LEU B 1 213 ? 7.922 13.961 4.434 1 94.62 213 LEU B C 1
ATOM 4269 O O . LEU B 1 213 ? 8.242 14.961 3.793 1 94.62 213 LEU B O 1
ATOM 4273 N N . GLU B 1 214 ? 8.805 13.273 5.051 1 92 214 GLU B N 1
ATOM 4274 C CA . GLU B 1 214 ? 10.242 13.555 5.051 1 92 214 GLU B CA 1
ATOM 4275 C C . GLU B 1 214 ? 10.531 14.938 5.633 1 92 214 GLU B C 1
ATOM 4277 O O . GLU B 1 214 ? 11.297 15.711 5.059 1 92 214 GLU B O 1
ATOM 4282 N N . ILE B 1 215 ? 9.883 15.188 6.629 1 92.88 215 ILE B N 1
ATOM 4283 C CA . ILE B 1 215 ? 10.141 16.422 7.359 1 92.88 215 ILE B CA 1
ATOM 4284 C C . ILE B 1 215 ? 11.195 16.172 8.438 1 92.88 215 ILE B C 1
ATOM 4286 O O . ILE B 1 215 ? 11.18 15.141 9.102 1 92.88 215 ILE B O 1
ATOM 4290 N N . LYS B 1 216 ? 12.133 17.156 8.57 1 91.56 216 LYS B N 1
ATOM 4291 C CA . LYS B 1 216 ? 13.164 17.016 9.594 1 91.56 216 LYS B CA 1
ATOM 4292 C C . LYS B 1 216 ? 12.555 16.734 10.961 1 91.56 216 LYS B C 1
ATOM 4294 O O . LYS B 1 216 ? 11.523 17.312 11.312 1 91.56 216 LYS B O 1
ATOM 4299 N N . PRO B 1 217 ? 13.031 15.805 11.617 1 92.81 217 PRO B N 1
ATOM 4300 C CA . PRO B 1 217 ? 14.375 15.219 11.523 1 92.81 217 PRO B CA 1
ATOM 4301 C C . PRO B 1 217 ? 14.422 13.984 10.633 1 92.81 217 PRO B C 1
ATOM 4303 O O . PRO B 1 217 ? 15.461 13.32 10.539 1 92.81 217 PRO B O 1
ATOM 4306 N N . PHE B 1 218 ? 13.328 13.688 9.961 1 90.19 218 PHE B N 1
ATOM 4307 C CA . PHE B 1 218 ? 13.242 12.453 9.188 1 90.19 218 PHE B CA 1
ATOM 4308 C C . PHE B 1 218 ? 13.578 12.703 7.727 1 90.19 218 PHE B C 1
ATOM 4310 O O . PHE B 1 218 ? 12.984 12.094 6.832 1 90.19 218 PHE B O 1
ATOM 4317 N N . ASP B 1 219 ? 14.469 13.57 7.395 1 83.06 219 ASP B N 1
ATOM 4318 C CA . ASP B 1 219 ? 14.781 13.891 6.008 1 83.06 219 ASP B CA 1
ATOM 4319 C C . ASP B 1 219 ? 16.109 13.273 5.59 1 83.06 219 ASP B C 1
ATOM 4321 O O . ASP B 1 219 ? 16.844 13.852 4.773 1 83.06 219 ASP B O 1
ATOM 4325 N N . PHE B 1 220 ? 16.469 12.156 6.051 1 75.88 220 PHE B N 1
ATOM 4326 C CA . PHE B 1 220 ? 17.797 11.578 5.816 1 75.88 220 PHE B CA 1
ATOM 4327 C C . PHE B 1 220 ? 17.875 10.977 4.418 1 75.88 220 PHE B C 1
ATOM 4329 O O . PHE B 1 220 ? 18.969 10.734 3.908 1 75.88 220 PHE B O 1
ATOM 4336 N N . PRO B 1 221 ? 16.75 10.773 3.766 1 70 221 PRO B N 1
ATOM 4337 C CA . PRO B 1 221 ? 16.938 10.398 2.363 1 70 221 PRO B CA 1
ATOM 4338 C C . PRO B 1 221 ? 17.516 11.531 1.517 1 70 221 PRO B C 1
ATOM 4340 O O . PRO B 1 221 ? 18.094 11.281 0.458 1 70 221 PRO B O 1
ATOM 4343 N N . GLU B 1 222 ? 17.359 12.852 1.948 1 60.53 222 GLU B N 1
ATOM 4344 C CA . GLU B 1 222 ? 17.797 14.016 1.189 1 60.53 222 GLU B CA 1
ATOM 4345 C C . GLU B 1 222 ? 19.219 14.414 1.571 1 60.53 222 GLU B C 1
ATOM 4347 O O . GLU B 1 222 ? 19.828 15.266 0.918 1 60.53 222 GLU B O 1
ATOM 4352 N N . ALA B 1 223 ? 19.828 13.961 2.781 1 54.72 223 ALA B N 1
ATOM 4353 C CA . ALA B 1 223 ? 21.094 14.43 3.328 1 54.72 223 ALA B CA 1
ATOM 4354 C C . ALA B 1 223 ? 22.172 14.461 2.254 1 54.72 223 ALA B C 1
ATOM 4356 O O . ALA B 1 223 ? 22.531 13.422 1.693 1 54.72 223 ALA B O 1
ATOM 4357 N N . GLU B 1 224 ? 22.188 15.562 1.515 1 46.59 224 GLU B N 1
ATOM 4358 C CA . GLU B 1 224 ? 23.016 16.078 0.427 1 46.59 224 GLU B CA 1
ATOM 4359 C C . GLU B 1 224 ? 24.5 15.906 0.74 1 46.59 224 GLU B C 1
ATOM 4361 O O . GLU B 1 224 ? 25.297 15.672 -0.161 1 46.59 224 GLU B O 1
ATOM 4366 N N . GLY B 1 225 ? 24.984 16.672 1.827 1 41.59 225 GLY B N 1
ATOM 4367 C CA . GLY B 1 225 ? 26.422 16.953 1.908 1 41.59 225 GLY B CA 1
ATOM 4368 C C . GLY B 1 225 ? 27.281 15.742 1.574 1 41.59 225 GLY B C 1
ATOM 4369 O O . GLY B 1 225 ? 28.391 15.898 1.083 1 41.59 225 GLY B O 1
ATOM 4370 N N . GLU B 1 226 ? 27.234 14.703 2.26 1 39.19 226 GLU B N 1
ATOM 4371 C CA . GLU B 1 226 ? 28.094 13.57 1.911 1 39.19 226 GLU B CA 1
ATOM 4372 C C . GLU B 1 226 ? 27.766 13.047 0.513 1 39.19 226 GLU B C 1
ATOM 4374 O O . GLU B 1 226 ? 28.656 12.578 -0.198 1 39.19 226 GLU B O 1
ATOM 4379 N N . ILE B 1 227 ? 26.562 12.672 0.324 1 39.41 227 ILE B N 1
ATOM 4380 C CA . ILE B 1 227 ? 26.188 12.219 -1.011 1 39.41 227 ILE B CA 1
ATOM 4381 C C . ILE B 1 227 ? 25.922 13.43 -1.908 1 39.41 227 ILE B C 1
ATOM 4383 O O . ILE B 1 227 ? 25.078 14.273 -1.596 1 39.41 227 ILE B O 1
ATOM 4387 N N . TYR B 1 228 ? 26.875 14.336 -2.428 1 34.81 228 TYR B N 1
ATOM 4388 C CA . TYR B 1 228 ? 26.578 15.336 -3.447 1 34.81 228 TYR B CA 1
ATOM 4389 C C . TYR B 1 228 ? 25.141 15.227 -3.918 1 34.81 228 TYR B C 1
ATOM 4391 O O . TYR B 1 228 ? 24.5 14.18 -3.76 1 34.81 228 TYR B O 1
ATOM 4399 N N . TRP B 1 229 ? 24.422 16.25 -4.766 1 38.44 229 TRP B N 1
ATOM 4400 C CA . TRP B 1 229 ? 23.016 16.297 -5.172 1 38.44 229 TRP B CA 1
ATOM 4401 C C . TRP B 1 229 ? 22.469 14.898 -5.438 1 38.44 229 TRP B C 1
ATOM 4403 O O . TRP B 1 229 ? 22.719 14.312 -6.492 1 38.44 229 TRP B O 1
ATOM 4413 N N . GLY B 1 230 ? 22.484 14.07 -4.688 1 33.44 230 GLY B N 1
ATOM 4414 C CA . GLY B 1 230 ? 22.219 12.648 -4.664 1 33.44 230 GLY B CA 1
ATOM 4415 C C . GLY B 1 230 ? 21.078 12.242 -5.586 1 33.44 230 GLY B C 1
ATOM 4416 O O . GLY B 1 230 ? 21.188 12.352 -6.809 1 33.44 230 GLY B O 1
ATOM 4417 N N . VAL B 1 231 ? 19.766 12.055 -4.848 1 40.78 231 VAL B N 1
ATOM 4418 C CA . VAL B 1 231 ? 18.641 11.633 -5.676 1 40.78 231 VAL B CA 1
ATOM 4419 C C . VAL B 1 231 ? 18.406 12.664 -6.781 1 40.78 231 VAL B C 1
ATOM 4421 O O . VAL B 1 231 ? 18 12.305 -7.891 1 40.78 231 VAL B O 1
ATOM 4424 N N . PHE B 1 232 ? 18.375 14.039 -6.352 1 42.91 232 PHE B N 1
ATOM 4425 C CA . PHE B 1 232 ? 17.922 15.156 -7.172 1 42.91 232 PHE B CA 1
ATOM 4426 C C . PHE B 1 232 ? 19.109 15.844 -7.84 1 42.91 232 PHE B C 1
ATOM 4428 O O . PHE B 1 232 ? 18.953 16.938 -8.406 1 42.91 232 PHE B O 1
ATOM 4435 N N . THR B 1 233 ? 20.328 15.547 -7.367 1 40.38 233 THR B N 1
ATOM 4436 C CA . THR B 1 233 ? 21.438 16.375 -7.793 1 40.38 233 THR B CA 1
ATOM 4437 C C . THR B 1 233 ? 21.406 16.609 -9.297 1 40.38 233 THR B C 1
ATOM 4439 O O . THR B 1 233 ? 21.391 17.75 -9.766 1 40.38 233 THR B O 1
ATOM 4442 N N . GLU B 1 234 ? 22.391 15.766 -9.883 1 42.94 234 GLU B N 1
ATOM 4443 C CA . GLU B 1 234 ? 22.906 16.234 -11.164 1 42.94 234 GLU B CA 1
ATOM 4444 C C . GLU B 1 234 ? 21.781 16.344 -12.195 1 42.94 234 GLU B C 1
ATOM 4446 O O . GLU B 1 234 ? 21.859 17.172 -13.109 1 42.94 234 GLU B O 1
ATOM 4451 N N . TYR B 1 235 ? 21 15.242 -12.344 1 44.12 235 TYR B N 1
ATOM 4452 C CA . TYR B 1 235 ? 20.234 15.156 -13.586 1 44.12 235 TYR B CA 1
ATOM 4453 C C . TYR B 1 235 ? 18.812 15.664 -13.383 1 44.12 235 TYR B C 1
ATOM 4455 O O . TYR B 1 235 ? 17.938 14.914 -12.953 1 44.12 235 TYR B O 1
ATOM 4463 N N . GLY B 1 236 ? 18.766 17.016 -13.188 1 54.81 236 GLY B N 1
ATOM 4464 C CA . GLY B 1 236 ? 17.578 17.844 -13.328 1 54.81 236 GLY B CA 1
ATOM 4465 C C . GLY B 1 236 ? 16.734 17.484 -14.531 1 54.81 236 GLY B C 1
ATOM 4466 O O . GLY B 1 236 ? 17.25 17.109 -15.578 1 54.81 236 GLY B O 1
ATOM 4467 N N . GLY B 1 237 ? 15.578 16.734 -14.555 1 65.31 237 GLY B N 1
ATOM 4468 C CA . GLY B 1 237 ? 14.68 16.422 -15.656 1 65.31 237 GLY B CA 1
ATOM 4469 C C . GLY B 1 237 ? 13.219 16.422 -15.242 1 65.31 237 GLY B C 1
ATOM 4470 O O . GLY B 1 237 ? 12.891 16.703 -14.094 1 65.31 237 GLY B O 1
ATOM 4471 N N . PRO B 1 238 ? 12.508 16.453 -16.203 1 73 238 PRO B N 1
ATOM 4472 C CA . PRO B 1 238 ? 11.055 16.469 -15.992 1 73 238 PRO B CA 1
ATOM 4473 C C . PRO B 1 238 ? 10.586 15.383 -15.023 1 73 238 PRO B C 1
ATOM 4475 O O . PRO B 1 238 ? 9.617 15.586 -14.289 1 73 238 PRO B O 1
ATOM 4478 N N . ARG B 1 239 ? 11.336 14.359 -14.891 1 76.19 239 ARG B N 1
ATOM 4479 C CA . ARG B 1 239 ? 10.938 13.266 -14.016 1 76.19 239 ARG B CA 1
ATOM 4480 C C . ARG B 1 239 ? 11.141 13.641 -12.547 1 76.19 239 ARG B C 1
ATOM 4482 O O . ARG B 1 239 ? 10.305 13.32 -11.703 1 76.19 239 ARG B O 1
ATOM 4489 N N . LEU B 1 240 ? 12.188 14.289 -12.305 1 72.38 240 LEU B N 1
ATOM 4490 C CA . LEU B 1 240 ? 12.453 14.742 -10.945 1 72.38 240 LEU B CA 1
ATOM 4491 C C . LEU B 1 240 ? 11.453 15.812 -10.523 1 72.38 240 LEU B C 1
ATOM 4493 O O . LEU B 1 240 ? 11.031 15.852 -9.367 1 72.38 240 LEU B O 1
ATOM 4497 N N . ALA B 1 241 ? 11.086 16.578 -11.438 1 76.75 241 ALA B N 1
ATOM 4498 C CA . ALA B 1 241 ? 10.094 17.609 -11.164 1 76.75 241 ALA B CA 1
ATOM 4499 C C . ALA B 1 241 ? 8.758 17 -10.766 1 76.75 241 ALA B C 1
ATOM 4501 O O . ALA B 1 241 ? 8.086 17.484 -9.859 1 76.75 241 ALA B O 1
ATOM 4502 N N . LEU B 1 242 ? 8.484 15.969 -11.391 1 82.38 242 LEU B N 1
ATOM 4503 C CA . LEU B 1 242 ? 7.223 15.297 -11.086 1 82.38 242 LEU B CA 1
ATOM 4504 C C . LEU B 1 242 ? 7.27 14.656 -9.711 1 82.38 242 LEU B C 1
ATOM 4506 O O . LEU B 1 242 ? 6.27 14.641 -8.984 1 82.38 242 LEU B O 1
ATOM 4510 N N . ALA B 1 243 ? 8.422 14.188 -9.383 1 83.25 243 ALA B N 1
ATOM 4511 C CA . ALA B 1 243 ? 8.586 13.617 -8.047 1 83.25 243 ALA B CA 1
ATOM 4512 C C . ALA B 1 243 ? 8.406 14.688 -6.977 1 83.25 243 ALA B C 1
ATOM 4514 O O . ALA B 1 243 ? 7.738 14.461 -5.965 1 83.25 243 ALA B O 1
ATOM 4515 N N . PHE B 1 244 ? 8.922 15.844 -7.215 1 81.94 244 PHE B N 1
ATOM 4516 C CA . PHE B 1 244 ? 8.789 16.938 -6.262 1 81.94 244 PHE B CA 1
ATOM 4517 C C . PHE B 1 244 ? 7.348 17.422 -6.18 1 81.94 244 PHE B C 1
ATOM 4519 O O . PHE B 1 244 ? 6.867 17.766 -5.098 1 81.94 244 PHE B O 1
ATOM 4526 N N . PHE B 1 245 ? 6.762 17.391 -7.27 1 85.19 245 PHE B N 1
ATOM 4527 C CA . PHE B 1 245 ? 5.352 17.766 -7.285 1 85.19 245 PHE B CA 1
ATOM 4528 C C . PHE B 1 245 ? 4.535 16.844 -6.387 1 85.19 245 PHE B C 1
ATOM 4530 O O . PHE B 1 245 ? 3.719 17.312 -5.59 1 85.19 245 PHE B O 1
ATOM 4537 N N . ILE B 1 246 ? 4.754 15.578 -6.508 1 91 246 ILE B N 1
ATOM 4538 C CA . ILE B 1 246 ? 4.004 14.617 -5.707 1 91 246 ILE B CA 1
ATOM 4539 C C . ILE B 1 246 ? 4.348 14.789 -4.23 1 91 246 ILE B C 1
ATOM 4541 O O . ILE B 1 246 ? 3.469 14.719 -3.369 1 91 246 ILE B O 1
ATOM 4545 N N . LEU B 1 247 ? 5.574 15.07 -4.004 1 89.19 247 LEU B N 1
ATOM 4546 C CA . LEU B 1 247 ? 6.016 15.281 -2.631 1 89.19 247 LEU B CA 1
ATOM 4547 C C . LEU B 1 247 ? 5.32 16.5 -2.02 1 89.19 247 LEU B C 1
ATOM 4549 O O . LEU B 1 247 ? 4.809 16.422 -0.899 1 89.19 247 LEU B O 1
ATOM 4553 N N . PHE B 1 248 ? 5.262 17.547 -2.754 1 90.44 248 PHE B N 1
ATOM 4554 C CA . PHE B 1 248 ? 4.629 18.766 -2.26 1 90.44 248 PHE B CA 1
ATOM 4555 C C . PHE B 1 248 ? 3.125 18.578 -2.111 1 90.44 248 PHE B C 1
ATOM 4557 O O . PHE B 1 248 ? 2.512 19.109 -1.184 1 90.44 248 PHE B O 1
ATOM 4564 N N . ALA B 1 249 ? 2.621 17.859 -3.035 1 94.25 249 ALA B N 1
ATOM 4565 C CA . ALA B 1 249 ? 1.192 17.562 -2.949 1 94.25 249 ALA B CA 1
ATOM 4566 C C . ALA B 1 249 ? 0.875 16.734 -1.702 1 94.25 249 ALA B C 1
ATOM 4568 O O . ALA B 1 249 ? -0.138 16.984 -1.038 1 94.25 249 ALA B O 1
ATOM 4569 N N . GLU B 1 250 ? 1.723 15.797 -1.416 1 95.38 250 GLU B N 1
ATOM 4570 C CA . GLU B 1 250 ? 1.543 14.977 -0.221 1 95.38 250 GLU B CA 1
ATOM 4571 C C . GLU B 1 250 ? 1.611 15.82 1.046 1 95.38 250 GLU B C 1
ATOM 4573 O O . GLU B 1 250 ? 0.902 15.555 2.018 1 95.38 250 GLU B O 1
ATOM 4578 N N . ARG B 1 251 ? 2.48 16.812 1.034 1 95.12 251 ARG B N 1
ATOM 4579 C CA . ARG B 1 251 ? 2.668 17.688 2.189 1 95.12 251 ARG B CA 1
ATOM 4580 C C . ARG B 1 251 ? 1.45 18.578 2.404 1 95.12 251 ARG B C 1
ATOM 4582 O O . ARG B 1 251 ? 1.354 19.266 3.42 1 95.12 251 ARG B O 1
ATOM 4589 N N . ILE B 1 252 ? 0.544 18.516 1.48 1 96.69 252 ILE B N 1
ATOM 4590 C CA . ILE B 1 252 ? -0.695 19.281 1.607 1 96.69 252 ILE B CA 1
ATOM 4591 C C . ILE B 1 252 ? -1.84 18.328 1.979 1 96.69 252 ILE B C 1
ATOM 4593 O O . ILE B 1 252 ? -2.514 18.531 2.992 1 96.69 252 ILE B O 1
ATOM 4597 N N . VAL B 1 253 ? -1.959 17.281 1.268 1 97.88 253 VAL B N 1
ATOM 4598 C CA . VAL B 1 253 ? -3.143 16.438 1.355 1 97.88 253 VAL B CA 1
ATOM 4599 C C . VAL B 1 253 ? -3.107 15.633 2.654 1 97.88 253 VAL B C 1
ATOM 4601 O O . VAL B 1 253 ? -4.117 15.523 3.352 1 97.88 253 VAL B O 1
ATOM 4604 N N . ILE B 1 254 ? -1.991 15.117 3.061 1 98.06 254 ILE B N 1
ATOM 4605 C CA . ILE B 1 254 ? -1.916 14.25 4.23 1 98.06 254 ILE B CA 1
ATOM 4606 C C . ILE B 1 254 ? -2.168 15.062 5.496 1 98.06 254 ILE B C 1
ATOM 4608 O O . ILE B 1 254 ? -2.943 14.656 6.363 1 98.06 254 ILE B O 1
ATOM 4612 N N . PRO B 1 255 ? -1.632 16.266 5.602 1 98.38 255 PRO B N 1
ATOM 4613 C CA . PRO B 1 255 ? -1.965 17.078 6.77 1 98.38 255 PRO B CA 1
ATOM 4614 C C . PRO B 1 255 ? -3.436 17.484 6.805 1 98.38 255 PRO B C 1
ATOM 4616 O O . PRO B 1 255 ? -4.02 17.625 7.883 1 98.38 255 PRO B O 1
ATOM 4619 N N . ILE B 1 256 ? -4.008 17.672 5.656 1 98.38 256 ILE B N 1
ATOM 4620 C CA . ILE B 1 256 ? -5.434 17.984 5.625 1 98.38 256 ILE B CA 1
ATOM 4621 C C . ILE B 1 256 ? -6.223 16.797 6.195 1 98.38 256 ILE B C 1
ATOM 4623 O O . ILE B 1 256 ? -7.168 16.984 6.965 1 98.38 256 ILE B O 1
ATOM 4627 N N . ILE B 1 257 ? -5.836 15.633 5.859 1 98.38 257 ILE B N 1
ATOM 4628 C CA . ILE B 1 257 ? -6.512 14.445 6.375 1 98.38 257 ILE B CA 1
ATOM 4629 C C . ILE B 1 257 ? -6.281 14.328 7.879 1 98.38 257 ILE B C 1
ATOM 4631 O O . ILE B 1 257 ? -7.172 13.906 8.617 1 98.38 257 ILE B O 1
ATOM 4635 N N . TYR B 1 258 ? -5.078 14.711 8.312 1 98.62 258 TYR B N 1
ATOM 4636 C CA . TYR B 1 258 ? -4.805 14.758 9.742 1 98.62 258 TYR B CA 1
ATOM 4637 C C . TYR B 1 258 ? -5.766 15.703 10.445 1 98.62 258 TYR B C 1
ATOM 4639 O O . TYR B 1 258 ? -6.312 15.375 11.5 1 98.62 258 TYR B O 1
ATOM 4647 N N . VAL B 1 259 ? -6.012 16.859 9.859 1 98.5 259 VAL B N 1
ATOM 4648 C CA . VAL B 1 259 ? -6.926 17.859 10.414 1 98.5 259 VAL B CA 1
ATOM 4649 C C . VAL B 1 259 ? -8.344 17.281 10.461 1 98.5 259 VAL B C 1
ATOM 4651 O O . VAL B 1 259 ? -9.047 17.438 11.469 1 98.5 259 VAL B O 1
ATOM 4654 N N . LEU B 1 260 ? -8.734 16.562 9.461 1 98.19 260 LEU B N 1
ATOM 4655 C CA . LEU B 1 260 ? -10.086 16.031 9.32 1 98.19 260 LEU B CA 1
ATOM 4656 C C . LEU B 1 260 ? -10.352 14.938 10.352 1 98.19 260 LEU B C 1
ATOM 4658 O O . LEU B 1 260 ? -11.469 14.82 10.867 1 98.19 260 LEU B O 1
ATOM 4662 N N . LEU B 1 261 ? -9.32 14.195 10.703 1 98.25 261 LEU B N 1
ATOM 4663 C CA . LEU B 1 261 ? -9.547 13.039 11.555 1 98.25 261 LEU B CA 1
ATOM 4664 C C . LEU B 1 261 ? -9.219 13.352 13.008 1 98.25 261 LEU B C 1
ATOM 4666 O O . LEU B 1 261 ? -9.852 12.82 13.922 1 98.25 261 LEU B O 1
ATOM 4670 N N . PHE B 1 262 ? -8.219 14.266 13.211 1 98.44 262 PHE B N 1
ATOM 4671 C CA . PHE B 1 262 ? -7.715 14.406 14.57 1 98.44 262 PHE B CA 1
ATOM 4672 C C . PHE B 1 262 ? -8.078 15.766 15.148 1 98.44 262 PHE B C 1
ATOM 4674 O O . PHE B 1 262 ? -8.141 15.938 16.359 1 98.44 262 PHE B O 1
ATOM 4681 N N . LEU B 1 263 ? -8.281 16.828 14.312 1 97.31 263 LEU B N 1
ATOM 4682 C CA . LEU B 1 263 ? -8.484 18.172 14.852 1 97.31 263 LEU B CA 1
ATOM 4683 C C . LEU B 1 263 ? -9.938 18.609 14.672 1 97.31 263 LEU B C 1
ATOM 4685 O O . LEU B 1 263 ? -10.211 19.797 14.477 1 97.31 263 LEU B O 1
ATOM 4689 N N . GLY B 1 264 ? -10.859 17.703 14.555 1 94.19 264 GLY B N 1
ATOM 4690 C CA . GLY B 1 264 ? -12.281 18 14.594 1 94.19 264 GLY B CA 1
ATOM 4691 C C . GLY B 1 264 ? -12.852 18.359 13.234 1 94.19 264 GLY B C 1
ATOM 4692 O O . GLY B 1 264 ? -14.016 18.766 13.133 1 94.19 264 GLY B O 1
ATOM 4693 N N . GLY B 1 265 ? -12.016 18.312 12.211 1 94.06 265 GLY B N 1
ATOM 4694 C CA . GLY B 1 265 ? -12.492 18.578 10.859 1 94.06 265 GLY B CA 1
ATOM 4695 C C . GLY B 1 265 ? -13 19.984 10.664 1 94.06 265 GLY B C 1
ATOM 4696 O O . GLY B 1 265 ? -12.266 20.953 10.914 1 94.06 265 GLY B O 1
ATOM 4697 N N . SER B 1 266 ? -14.336 20.125 10.383 1 92.5 266 SER B N 1
ATOM 4698 C CA . SER B 1 266 ? -14.891 21.438 10.078 1 92.5 266 SER B CA 1
ATOM 4699 C C . SER B 1 266 ? -15.484 22.078 11.32 1 92.5 266 SER B C 1
ATOM 4701 O O . SER B 1 266 ? -15.953 23.219 11.266 1 92.5 266 SER B O 1
ATOM 4703 N N . TRP B 1 267 ? -15.383 21.453 12.406 1 92.31 267 TRP B N 1
ATOM 4704 C CA . TRP B 1 267 ? -15.922 22.031 13.633 1 92.31 267 TRP B CA 1
ATOM 4705 C C . TRP B 1 267 ? -15.195 23.312 14.008 1 92.31 267 TRP B C 1
ATOM 4707 O O . TRP B 1 267 ? -13.961 23.359 13.969 1 92.31 267 TRP B O 1
ATOM 4717 N N . PRO B 1 268 ? -15.984 24.266 14.297 1 93.31 268 PRO B N 1
ATOM 4718 C CA . PRO B 1 268 ? -17.328 24.375 14.844 1 93.31 268 PRO B CA 1
ATOM 4719 C C . PRO B 1 268 ? -18.391 24.594 13.766 1 93.31 268 PRO B C 1
ATOM 4721 O O . PRO B 1 268 ? -19.594 24.578 14.062 1 93.31 268 PRO B O 1
ATOM 4724 N N . ILE B 1 269 ? -18.031 24.75 12.547 1 92.62 269 ILE B N 1
ATOM 4725 C CA . ILE B 1 269 ? -19 24.938 11.469 1 92.62 269 ILE B CA 1
ATOM 4726 C C . ILE B 1 269 ? -19.234 23.609 10.758 1 92.62 269 ILE B C 1
ATOM 4728 O O . ILE B 1 269 ? -18.297 22.953 10.328 1 92.62 269 ILE B O 1
ATOM 4732 N N . ASP B 1 270 ? -20.453 23.266 10.672 1 89.19 270 ASP B N 1
ATOM 4733 C CA . ASP B 1 270 ? -20.797 22.016 10 1 89.19 270 ASP B CA 1
ATOM 4734 C C . ASP B 1 270 ? -20.75 22.172 8.484 1 89.19 270 ASP B C 1
ATOM 4736 O O . ASP B 1 270 ? -21.531 22.953 7.914 1 89.19 270 ASP B O 1
ATOM 4740 N N . ILE B 1 271 ? -19.969 21.438 7.855 1 90.44 271 ILE B N 1
ATOM 4741 C CA . ILE B 1 271 ? -19.734 21.578 6.426 1 90.44 271 ILE B CA 1
ATOM 4742 C C . ILE B 1 271 ? -20.969 21.125 5.652 1 90.44 271 ILE B C 1
ATOM 4744 O O . ILE B 1 271 ? -21.188 21.547 4.516 1 90.44 271 ILE B O 1
ATOM 4748 N N . SER B 1 272 ? -21.844 20.312 6.262 1 87.06 272 SER B N 1
ATOM 4749 C CA . SER B 1 272 ? -23.062 19.844 5.605 1 87.06 272 SER B CA 1
ATOM 4750 C C . SER B 1 272 ? -24.078 20.969 5.473 1 87.06 272 SER B C 1
ATOM 4752 O O . SER B 1 272 ? -24.844 21.016 4.504 1 87.06 272 SER B O 1
ATOM 4754 N N . THR B 1 273 ? -24.062 21.922 6.422 1 89.69 273 THR B N 1
ATOM 4755 C CA . THR B 1 273 ? -25.016 23.031 6.426 1 89.69 273 THR B CA 1
ATOM 4756 C C . THR B 1 273 ? -24.422 24.266 5.75 1 89.69 273 THR B C 1
ATOM 4758 O O . THR B 1 273 ? -25.078 24.938 4.961 1 89.69 273 THR B O 1
ATOM 4761 N N . ASN B 1 274 ? -23.20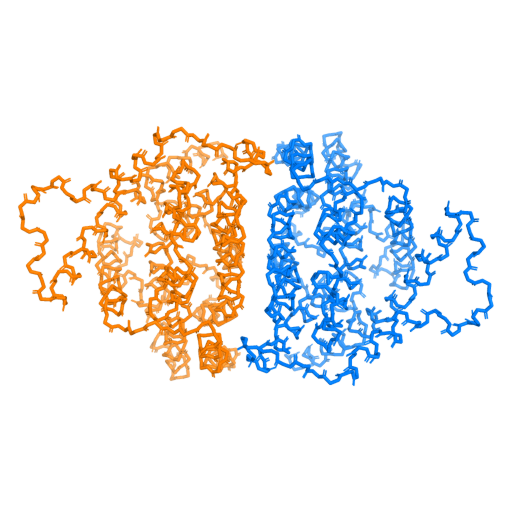3 24.531 6.047 1 93.38 274 ASN B N 1
ATOM 4762 C CA . ASN B 1 274 ? -22.453 25.656 5.469 1 93.38 274 ASN B CA 1
ATOM 4763 C C . ASN B 1 274 ? -21.141 25.188 4.848 1 93.38 274 ASN B C 1
ATOM 4765 O O . ASN B 1 274 ? -20.094 25.188 5.508 1 93.38 274 ASN B O 1
ATOM 4769 N N . TYR B 1 275 ? -21.156 24.922 3.594 1 93.56 275 TYR B N 1
ATOM 4770 C CA . TYR B 1 275 ? -20.031 24.344 2.881 1 93.56 275 TYR B CA 1
ATOM 4771 C C . TYR B 1 275 ? -18.828 25.281 2.879 1 93.56 275 TYR B C 1
ATOM 4773 O O . TYR B 1 275 ? -17.719 24.891 3.25 1 93.56 275 TYR B O 1
ATOM 4781 N N . LEU B 1 276 ? -19.031 26.516 2.549 1 93.75 276 LEU B N 1
ATOM 4782 C CA . LEU B 1 276 ? -17.953 27.484 2.436 1 93.75 276 LEU B CA 1
ATOM 4783 C C . LEU B 1 276 ? -17.344 27.766 3.803 1 93.75 276 LEU B C 1
ATOM 4785 O O . LEU B 1 276 ? -16.125 27.891 3.928 1 93.75 276 LEU B O 1
ATOM 4789 N N . GLY B 1 277 ? -18.25 27.906 4.801 1 94.56 277 GLY B N 1
ATOM 4790 C CA . GLY B 1 277 ? -17.75 28.141 6.152 1 94.56 277 GLY B CA 1
ATOM 4791 C C . GLY B 1 277 ? -16.938 26.984 6.684 1 94.56 277 GLY B C 1
ATOM 4792 O O . GLY B 1 277 ? -15.891 27.188 7.312 1 94.56 277 GLY B O 1
ATOM 4793 N N . GLY B 1 278 ? -17.422 25.797 6.438 1 95.5 278 GLY B N 1
ATOM 4794 C CA . GLY B 1 278 ? -16.688 24.609 6.863 1 95.5 278 GLY B CA 1
ATOM 4795 C C . GLY B 1 278 ? -15.336 24.484 6.195 1 95.5 278 GLY B C 1
ATOM 4796 O O . GLY B 1 278 ? -14.359 24.078 6.84 1 95.5 278 GLY B O 1
ATOM 4797 N N . LEU B 1 279 ? -15.266 24.844 4.957 1 96.25 279 LEU B N 1
ATOM 4798 C CA . LEU B 1 279 ? -14.016 24.766 4.207 1 96.25 279 LEU B CA 1
ATOM 4799 C C . LEU B 1 279 ? -12.992 25.734 4.77 1 96.25 279 LEU B C 1
ATOM 4801 O O . LEU B 1 279 ? -11.805 25.406 4.875 1 96.25 279 LEU B O 1
ATOM 4805 N N . LEU B 1 280 ? -13.438 26.906 5.105 1 96.44 280 LEU B N 1
ATOM 4806 C CA . LEU B 1 280 ? -12.547 27.922 5.645 1 96.44 280 LEU B CA 1
ATOM 4807 C C . LEU B 1 280 ? -11.922 27.453 6.957 1 96.44 280 LEU B C 1
ATOM 4809 O O . LEU B 1 280 ? -10.734 27.688 7.199 1 96.44 280 LEU B O 1
ATOM 4813 N N . VAL B 1 281 ? -12.734 26.797 7.742 1 97.31 281 VAL B N 1
ATOM 4814 C CA . VAL B 1 281 ? -12.242 26.312 9.023 1 97.31 281 VAL B CA 1
ATOM 4815 C C . VAL B 1 281 ? -11.211 25.219 8.797 1 97.31 281 VAL B C 1
ATOM 4817 O O . VAL B 1 281 ? -10.164 25.188 9.453 1 97.31 281 VAL B O 1
ATOM 4820 N N . ILE B 1 282 ? -11.477 24.312 7.867 1 97.62 282 ILE B N 1
ATOM 4821 C CA . ILE B 1 282 ? -10.555 23.234 7.562 1 97.62 282 ILE B CA 1
ATOM 4822 C C . ILE B 1 282 ? -9.242 23.797 7.047 1 97.62 282 ILE B C 1
ATOM 4824 O O . ILE B 1 282 ? -8.164 23.375 7.473 1 97.62 282 ILE B O 1
ATOM 4828 N N . PHE B 1 283 ? -9.297 24.766 6.195 1 97.25 283 PHE B N 1
ATOM 4829 C CA . PHE B 1 283 ? -8.094 25.359 5.621 1 97.25 283 PHE B CA 1
ATOM 4830 C C . PHE B 1 283 ? -7.32 26.125 6.68 1 97.25 283 PHE B C 1
ATOM 4832 O O . PHE B 1 283 ? -6.086 26.125 6.684 1 97.25 283 PHE B O 1
ATOM 4839 N N . ALA B 1 284 ? -8.047 26.812 7.516 1 97.38 284 ALA B N 1
ATOM 4840 C CA . ALA B 1 284 ? -7.383 27.531 8.602 1 97.38 284 ALA B CA 1
ATOM 4841 C C . ALA B 1 284 ? -6.602 26.562 9.492 1 97.38 284 ALA B C 1
ATOM 4843 O O . ALA B 1 284 ? -5.449 26.828 9.844 1 97.38 284 ALA B O 1
ATOM 4844 N N . LYS B 1 285 ? -7.254 25.5 9.859 1 98.12 285 LYS B N 1
ATOM 4845 C CA . LYS B 1 285 ? -6.586 24.5 10.688 1 98.12 285 LYS B CA 1
ATOM 4846 C C . LYS B 1 285 ? -5.406 23.875 9.945 1 98.12 285 LYS B C 1
ATOM 4848 O O . LYS B 1 285 ? -4.371 23.578 10.555 1 98.12 285 LYS B O 1
ATOM 4853 N N . PHE B 1 286 ? -5.605 23.625 8.656 1 98.06 286 PHE B N 1
ATOM 4854 C CA . PHE B 1 286 ? -4.527 23.094 7.832 1 98.06 286 PHE B CA 1
ATOM 4855 C C . PHE B 1 286 ? -3.322 24.016 7.836 1 98.06 286 PHE B C 1
ATOM 4857 O O . PHE B 1 286 ? -2.184 23.578 7.969 1 98.06 286 PHE B O 1
ATOM 4864 N N . ILE B 1 287 ? -3.555 25.281 7.684 1 97.56 287 ILE B N 1
ATOM 4865 C CA . ILE B 1 287 ? -2.475 26.266 7.641 1 97.56 287 ILE B CA 1
ATOM 4866 C C . ILE B 1 287 ? -1.702 26.234 8.961 1 97.56 287 ILE B C 1
ATOM 4868 O O . ILE B 1 287 ? -0.472 26.328 8.961 1 97.56 287 ILE B O 1
ATOM 4872 N N . VAL B 1 288 ? -2.396 26.109 10.047 1 97.81 288 VAL B N 1
ATOM 4873 C CA . VAL B 1 288 ? -1.746 26.047 11.352 1 97.81 288 VAL B CA 1
ATOM 4874 C C . VAL B 1 288 ? -0.848 24.812 11.422 1 97.81 288 VAL B C 1
ATOM 4876 O O . VAL B 1 288 ? 0.304 24.906 11.859 1 97.81 288 VAL B O 1
ATOM 4879 N N . VAL B 1 289 ? -1.369 23.656 11.023 1 98.19 289 VAL B N 1
ATOM 4880 C CA . VAL B 1 289 ? -0.591 22.422 11.047 1 98.19 289 VAL B CA 1
ATOM 4881 C C . VAL B 1 289 ? 0.606 22.547 10.102 1 98.19 289 VAL B C 1
ATOM 4883 O O . VAL B 1 289 ? 1.714 22.125 10.438 1 98.19 289 VAL B O 1
ATOM 4886 N N . PHE B 1 290 ? 0.352 23.141 8.953 1 97.75 290 PHE B N 1
ATOM 4887 C CA . PHE B 1 290 ? 1.419 23.312 7.977 1 97.75 290 PHE B CA 1
ATOM 4888 C C . PHE B 1 290 ? 2.518 24.219 8.523 1 97.75 290 PHE B C 1
ATOM 4890 O O . PHE B 1 290 ? 3.705 23.953 8.328 1 97.75 290 PHE B O 1
ATOM 4897 N N . ILE B 1 291 ? 2.148 25.297 9.164 1 97 291 ILE B N 1
ATOM 4898 C CA . ILE B 1 291 ? 3.125 26.203 9.758 1 97 291 ILE B CA 1
ATOM 4899 C C . ILE B 1 291 ? 3.924 25.484 10.836 1 97 291 ILE B C 1
ATOM 4901 O O . ILE B 1 291 ? 5.148 25.625 10.906 1 97 291 ILE B O 1
ATOM 4905 N N . LEU B 1 292 ? 3.232 24.703 11.625 1 97.44 292 LEU B N 1
ATOM 4906 C CA . LEU B 1 292 ? 3.91 23.938 12.656 1 97.44 292 LEU B CA 1
ATOM 4907 C C . LEU B 1 292 ? 4.922 22.969 12.047 1 97.44 292 LEU B C 1
ATOM 4909 O O . LEU B 1 292 ? 6.059 22.875 12.508 1 97.44 292 LEU B O 1
ATOM 4913 N N . LEU B 1 293 ? 4.508 22.234 11.023 1 97.19 293 LEU B N 1
ATOM 4914 C CA . LEU B 1 293 ? 5.402 21.312 10.336 1 97.19 293 LEU B CA 1
ATOM 4915 C C . LEU B 1 293 ? 6.59 22.062 9.734 1 97.19 293 LEU B C 1
ATOM 4917 O O . LEU B 1 293 ? 7.719 21.562 9.773 1 97.19 293 LEU B O 1
ATOM 4921 N N . SER B 1 294 ? 6.301 23.203 9.211 1 94.31 294 SER B N 1
ATOM 4922 C CA . SER B 1 294 ? 7.355 24 8.594 1 94.31 294 SER B CA 1
ATOM 4923 C C . SER B 1 294 ? 8.344 24.516 9.633 1 94.31 294 SER B C 1
ATOM 4925 O O . SER B 1 294 ? 9.555 24.547 9.383 1 94.31 294 SER B O 1
ATOM 4927 N N . VAL B 1 295 ? 7.871 24.953 10.727 1 95.44 295 VAL B N 1
ATOM 4928 C CA . VAL B 1 295 ? 8.742 25.438 11.797 1 95.44 295 VAL B CA 1
ATOM 4929 C C . VAL B 1 295 ? 9.625 24.297 12.289 1 95.44 295 VAL B C 1
ATOM 4931 O O . VAL B 1 295 ? 10.836 24.469 12.453 1 95.44 295 VAL B O 1
ATOM 4934 N N . ILE B 1 296 ? 9.055 23.125 12.477 1 95.75 296 ILE B N 1
ATOM 4935 C CA . ILE B 1 296 ? 9.812 21.969 12.945 1 95.75 296 ILE B CA 1
ATOM 4936 C C . ILE B 1 296 ? 10.883 21.609 11.914 1 95.75 296 ILE B C 1
ATOM 4938 O O . ILE B 1 296 ? 12.023 21.312 12.273 1 95.75 296 ILE B O 1
ATOM 4942 N N . ASP B 1 297 ? 10.461 21.672 10.695 1 93.06 297 ASP B N 1
ATOM 4943 C CA . ASP B 1 297 ? 11.367 21.344 9.602 1 93.06 297 ASP B CA 1
ATOM 4944 C C . ASP B 1 297 ? 12.586 22.266 9.609 1 93.06 297 ASP B C 1
ATOM 4946 O O . ASP B 1 297 ? 13.672 21.859 9.195 1 93.06 297 ASP B O 1
ATOM 4950 N N . ASN B 1 298 ? 12.445 23.5 10.094 1 89.5 298 ASN B N 1
ATOM 4951 C CA . ASN B 1 298 ? 13.516 24.5 10.031 1 89.5 298 ASN B CA 1
ATOM 4952 C C . ASN B 1 298 ? 14.328 24.531 11.32 1 89.5 298 ASN B C 1
ATOM 4954 O O . ASN B 1 298 ? 15.445 25.031 11.344 1 89.5 298 ASN B O 1
ATOM 4958 N N . VAL B 1 299 ? 13.836 23.953 12.344 1 90.81 299 VAL B N 1
ATOM 4959 C CA . VAL B 1 299 ? 14.492 24.078 13.633 1 90.81 299 VAL B CA 1
ATOM 4960 C C . VAL B 1 299 ? 15.211 22.781 13.984 1 90.81 299 VAL B C 1
ATOM 4962 O O . VAL B 1 299 ? 16.312 22.797 14.547 1 90.81 299 VAL B O 1
ATOM 4965 N N . MET B 1 300 ? 14.711 21.672 13.664 1 91.25 300 MET B N 1
ATOM 4966 C CA . MET B 1 300 ? 15.227 20.375 14.109 1 91.25 300 MET B CA 1
ATOM 4967 C C . MET B 1 300 ? 16.406 19.922 13.242 1 91.25 300 MET B C 1
ATOM 4969 O O . MET B 1 300 ? 16.391 20.141 12.023 1 91.25 300 MET B O 1
ATOM 4973 N N . PRO B 1 301 ? 17.328 19.344 13.93 1 89.06 301 PRO B N 1
ATOM 4974 C CA . PRO B 1 301 ? 18.422 18.766 13.148 1 89.06 301 PRO B CA 1
ATOM 4975 C C . PRO B 1 301 ? 18.031 17.453 12.477 1 89.06 301 PRO B C 1
ATOM 4977 O O . PRO B 1 301 ? 17.062 16.812 12.883 1 89.06 301 PRO B O 1
ATOM 4980 N N . ARG B 1 302 ? 18.828 17.016 11.609 1 88.94 302 ARG B N 1
ATOM 4981 C CA . ARG B 1 302 ? 18.562 15.797 10.859 1 88.94 302 ARG B CA 1
ATOM 4982 C C . ARG B 1 302 ? 19.016 14.562 11.633 1 88.94 302 ARG B C 1
ATOM 4984 O O . ARG B 1 302 ? 20.062 14.578 12.273 1 88.94 302 ARG B O 1
ATOM 4991 N N . PHE B 1 303 ? 18.219 13.586 11.594 1 88.31 303 PHE B N 1
ATOM 4992 C CA . PHE B 1 303 ? 18.609 12.281 12.117 1 88.31 303 PHE B CA 1
ATOM 4993 C C . PHE B 1 303 ? 19.453 11.523 11.109 1 88.31 303 PHE B C 1
ATOM 4995 O O . PHE B 1 303 ? 19.297 11.695 9.898 1 88.31 303 PHE B O 1
ATOM 5002 N N . THR B 1 304 ? 20.375 10.719 11.656 1 86.5 304 THR B N 1
ATOM 5003 C CA . THR B 1 304 ? 20.938 9.695 10.781 1 86.5 304 THR B CA 1
ATOM 5004 C C . THR B 1 304 ? 19.891 8.648 10.43 1 86.5 304 THR B C 1
ATOM 5006 O O . THR B 1 304 ? 18.891 8.508 11.141 1 86.5 304 THR B O 1
ATOM 5009 N N . PRO B 1 305 ? 20.031 8.07 9.352 1 84.44 305 PRO B N 1
ATOM 5010 C CA . PRO B 1 305 ? 19.047 7.059 8.961 1 84.44 305 PRO B CA 1
ATOM 5011 C C . PRO B 1 305 ? 18.797 6.035 10.062 1 84.44 305 PRO B C 1
ATOM 5013 O O . PRO B 1 305 ? 17.641 5.684 10.328 1 84.44 305 PRO B O 1
ATOM 5016 N N . ALA B 1 306 ? 19.781 5.605 10.727 1 84.19 306 ALA B N 1
ATOM 5017 C CA . ALA B 1 306 ? 19.609 4.621 11.797 1 84.19 306 ALA B CA 1
ATOM 5018 C C . ALA B 1 306 ? 18.812 5.195 12.961 1 84.19 306 ALA B C 1
ATOM 5020 O O . ALA B 1 306 ? 17.938 4.527 13.5 1 84.19 306 ALA B O 1
ATOM 5021 N N . GLN B 1 307 ? 19.125 6.391 13.344 1 88.31 307 GLN B N 1
ATOM 5022 C CA . GLN B 1 307 ? 18.438 7.051 14.445 1 88.31 307 GLN B CA 1
ATOM 5023 C C . GLN B 1 307 ? 16.969 7.285 14.109 1 88.31 307 GLN B C 1
ATOM 5025 O O . GLN B 1 307 ? 16.094 7.09 14.961 1 88.31 307 GLN B O 1
ATOM 5030 N N . GLY B 1 308 ? 16.703 7.703 12.898 1 90.44 308 GLY B N 1
ATOM 5031 C CA . GLY B 1 308 ? 15.344 7.941 12.469 1 90.44 308 GLY B CA 1
ATOM 5032 C C . GLY B 1 308 ? 14.484 6.688 12.477 1 90.44 308 GLY B C 1
ATOM 5033 O O . GLY B 1 308 ? 13.367 6.695 13 1 90.44 308 GLY B O 1
ATOM 5034 N N . VAL B 1 309 ? 15.07 5.668 11.953 1 90.19 309 VAL B N 1
ATOM 5035 C CA . VAL B 1 309 ? 14.359 4.395 11.883 1 90.19 309 VAL B CA 1
ATOM 5036 C C . VAL B 1 309 ? 14.086 3.877 13.297 1 90.19 309 VAL B C 1
ATOM 5038 O O . VAL B 1 309 ? 12.961 3.461 13.602 1 90.19 309 VAL B O 1
ATOM 5041 N N . ARG B 1 310 ? 15.055 3.986 14.156 1 89.62 310 ARG B N 1
ATOM 5042 C CA . ARG B 1 310 ? 14.898 3.527 15.531 1 89.62 310 ARG B CA 1
ATOM 5043 C C . ARG B 1 310 ? 13.836 4.34 16.266 1 89.62 310 ARG B C 1
ATOM 5045 O O . ARG B 1 310 ? 13.023 3.787 17 1 89.62 310 ARG B O 1
ATOM 5052 N N . PHE B 1 311 ? 13.852 5.586 16.062 1 93.44 311 PHE B N 1
ATOM 5053 C CA . PHE B 1 311 ? 12.891 6.477 16.719 1 93.44 311 PHE B CA 1
ATOM 5054 C C . PHE B 1 311 ? 11.469 6.109 16.328 1 93.44 311 PHE B C 1
ATOM 5056 O O . PHE B 1 311 ? 10.586 6.02 17.172 1 93.44 311 PHE B O 1
ATOM 5063 N N . LEU B 1 312 ? 11.211 5.84 15.086 1 94.38 312 LEU B N 1
ATOM 5064 C CA . LEU B 1 312 ? 9.867 5.574 14.578 1 94.38 312 LEU B CA 1
ATOM 5065 C C . LEU B 1 312 ? 9.336 4.246 15.109 1 94.38 312 LEU B C 1
ATOM 5067 O O . LEU B 1 312 ? 8.148 4.121 15.414 1 94.38 312 LEU B O 1
ATOM 5071 N N . TRP B 1 313 ? 10.234 3.271 15.312 1 91.44 313 TRP B N 1
ATOM 5072 C CA . TRP B 1 313 ? 9.82 1.962 15.812 1 91.44 313 TRP B CA 1
ATOM 5073 C C . TRP B 1 313 ? 9.641 1.983 17.328 1 91.44 313 TRP B C 1
ATOM 5075 O O . TRP B 1 313 ? 8.805 1.256 17.859 1 91.44 313 TRP B O 1
ATOM 5085 N N . LYS B 1 314 ? 10.352 2.852 17.969 1 92 314 LYS B N 1
ATOM 5086 C CA . LYS B 1 314 ? 10.375 2.828 19.422 1 92 314 LYS B CA 1
ATOM 5087 C C . LYS B 1 314 ? 9.266 3.695 20.016 1 92 314 LYS B C 1
ATOM 5089 O O . LYS B 1 314 ? 8.641 3.322 21 1 92 314 LYS B O 1
ATOM 5094 N N . TYR B 1 315 ? 8.969 4.773 19.375 1 95 315 TYR B N 1
ATOM 5095 C CA . TYR B 1 315 ? 8.086 5.715 20.047 1 95 315 TYR B CA 1
ATOM 5096 C C . TYR B 1 315 ? 6.746 5.816 19.328 1 95 315 TYR B C 1
ATOM 5098 O O . TYR B 1 315 ? 5.73 5.312 19.812 1 95 315 TYR B O 1
ATOM 5106 N N . PRO B 1 316 ? 6.73 6.289 18.062 1 96.94 316 PRO B N 1
ATOM 5107 C CA . PRO B 1 316 ? 5.422 6.453 17.422 1 96.94 316 PRO B CA 1
ATOM 5108 C C . PRO B 1 316 ? 4.668 5.133 17.266 1 96.94 316 PRO B C 1
ATOM 5110 O O . PRO B 1 316 ? 3.445 5.098 17.422 1 96.94 316 PRO B O 1
ATOM 5113 N N . LEU B 1 317 ? 5.328 4.102 16.984 1 96.5 317 LEU B N 1
ATOM 5114 C CA . LEU B 1 317 ? 4.637 2.836 16.766 1 96.5 317 LEU B CA 1
ATOM 5115 C C . LEU B 1 317 ? 4.016 2.314 18.047 1 96.5 317 LEU B C 1
ATOM 5117 O O . LEU B 1 317 ? 2.854 1.908 18.062 1 96.5 317 LEU B O 1
ATOM 5121 N N . ILE B 1 318 ? 4.777 2.338 19.109 1 96.56 318 ILE B N 1
ATOM 5122 C CA . ILE B 1 318 ? 4.293 1.832 20.391 1 96.56 318 ILE B CA 1
ATOM 5123 C C . ILE B 1 318 ? 3.092 2.652 20.844 1 96.56 318 ILE B C 1
ATOM 5125 O O . ILE B 1 318 ? 2.088 2.096 21.297 1 96.56 318 ILE B O 1
ATOM 5129 N N . LEU B 1 319 ? 3.182 3.949 20.656 1 98.44 319 LEU B N 1
ATOM 5130 C CA . LEU B 1 319 ? 2.076 4.828 21.031 1 98.44 319 LEU B CA 1
ATOM 5131 C C . LEU B 1 319 ? 0.854 4.555 20.156 1 98.44 319 LEU B C 1
ATOM 5133 O O . LEU B 1 319 ? -0.27 4.492 20.672 1 98.44 319 LEU B O 1
ATOM 5137 N N . ALA B 1 320 ? 1.078 4.352 18.906 1 98.44 320 ALA B N 1
ATOM 5138 C CA . ALA B 1 320 ? -0.022 4.121 17.969 1 98.44 320 ALA B CA 1
ATOM 5139 C C . ALA B 1 320 ? -0.73 2.803 18.281 1 98.44 320 ALA B C 1
ATOM 5141 O O . ALA B 1 320 ? -1.961 2.73 18.25 1 98.44 320 ALA B O 1
ATOM 5142 N N . ILE B 1 321 ? 0.061 1.782 18.578 1 97.38 321 ILE B N 1
ATOM 5143 C CA . ILE B 1 321 ? -0.519 0.481 18.891 1 97.38 321 ILE B CA 1
ATOM 5144 C C . ILE B 1 321 ? -1.298 0.565 20.203 1 97.38 321 ILE B C 1
ATOM 5146 O O . ILE B 1 321 ? -2.379 -0.014 20.328 1 97.38 321 ILE B O 1
ATOM 5150 N N . ALA B 1 322 ? -0.741 1.258 21.172 1 98.12 322 ALA B N 1
ATOM 5151 C CA . ALA B 1 322 ? -1.447 1.447 22.438 1 98.12 322 ALA B CA 1
ATOM 5152 C C . ALA B 1 322 ? -2.785 2.148 22.219 1 98.12 322 ALA B C 1
ATOM 5154 O O . ALA B 1 322 ? -3.809 1.73 22.766 1 98.12 322 ALA B O 1
ATOM 5155 N N . ALA B 1 323 ? -2.771 3.176 21.422 1 98.56 323 ALA B N 1
ATOM 5156 C CA . ALA B 1 323 ? -4.004 3.9 21.125 1 98.56 323 ALA B CA 1
ATOM 5157 C C . ALA B 1 323 ? -5 3.01 20.391 1 98.56 323 ALA B C 1
ATOM 5159 O O . ALA B 1 323 ? -6.207 3.078 20.641 1 98.56 323 ALA B O 1
ATOM 5160 N N . LEU B 1 324 ? -4.469 2.203 19.516 1 97.81 324 LEU B N 1
ATOM 5161 C CA . LEU B 1 324 ? -5.312 1.301 18.734 1 97.81 324 LEU B CA 1
ATOM 5162 C C . LEU B 1 324 ? -5.988 0.275 19.641 1 97.81 324 LEU B C 1
ATOM 5164 O O . LEU B 1 324 ? -7.18 -0.003 19.5 1 97.81 324 LEU B O 1
ATOM 5168 N N . ILE B 1 325 ? -5.227 -0.26 20.578 1 96.38 325 ILE B N 1
ATOM 5169 C CA . ILE B 1 325 ? -5.766 -1.242 21.516 1 96.38 325 ILE B CA 1
ATOM 5170 C C . ILE B 1 325 ? -6.855 -0.598 22.375 1 96.38 325 ILE B C 1
ATOM 5172 O O . ILE B 1 325 ? -7.922 -1.185 22.578 1 96.38 325 ILE B O 1
ATOM 5176 N N . ILE B 1 326 ? -6.633 0.609 22.812 1 97.06 326 ILE B N 1
ATOM 5177 C CA . ILE B 1 326 ? -7.625 1.312 23.625 1 97.06 326 ILE B CA 1
ATOM 5178 C C . ILE B 1 326 ? -8.891 1.553 22.812 1 97.06 326 ILE B C 1
ATOM 5180 O O . ILE B 1 326 ? -10 1.352 23.297 1 97.06 326 ILE B O 1
ATOM 5184 N N . ALA B 1 327 ? -8.695 1.95 21.562 1 96.25 327 ALA B N 1
ATOM 5185 C CA . ALA B 1 327 ? -9.828 2.223 20.688 1 96.25 327 ALA B CA 1
ATOM 5186 C C . ALA B 1 327 ? -10.664 0.962 20.469 1 96.25 327 ALA B C 1
ATOM 5188 O O . ALA B 1 327 ? -11.891 1.026 20.391 1 96.25 327 ALA B O 1
ATOM 5189 N N . LEU B 1 328 ? -9.992 -0.184 20.359 1 92.81 328 LEU B N 1
ATOM 5190 C CA . LEU B 1 328 ? -10.68 -1.445 20.109 1 92.81 328 LEU B CA 1
ATOM 5191 C C . LEU B 1 328 ? -11.414 -1.922 21.359 1 92.81 328 LEU B C 1
ATOM 5193 O O . LEU B 1 328 ? -12.422 -2.631 21.25 1 92.81 328 LEU B O 1
ATOM 5197 N N . LEU B 1 329 ? -10.984 -1.48 22.531 1 91.12 329 LEU B N 1
ATOM 5198 C CA . LEU B 1 329 ? -11.555 -1.939 23.781 1 91.12 329 LEU B CA 1
ATOM 5199 C C . LEU B 1 329 ? -12.711 -1.043 24.219 1 91.12 329 LEU B C 1
ATOM 5201 O O . LEU B 1 329 ? -13.469 -1.389 25.125 1 91.12 329 LEU B O 1
ATOM 5205 N N . ILE B 1 330 ? -12.891 0.075 23.641 1 88.38 330 ILE B N 1
ATOM 5206 C CA . ILE B 1 330 ? -14.016 0.951 23.953 1 88.38 330 ILE B CA 1
ATOM 5207 C C . ILE B 1 330 ? -15.32 0.288 23.516 1 88.38 330 ILE B C 1
ATOM 5209 O O . ILE B 1 330 ? -15.43 -0.192 22.391 1 88.38 330 ILE B O 1
#

Solvent-accessible surface area (backbone atoms only — not comparable to full-atom values): 31839 Å² total; per-residue (Å²): 109,72,61,60,52,46,53,53,50,50,46,26,41,50,38,57,47,5,48,48,42,44,53,52,48,43,48,52,48,50,40,49,46,49,54,50,47,18,63,72,65,71,40,80,42,85,74,78,61,55,89,66,52,54,45,33,66,53,45,48,34,51,46,22,50,66,36,70,65,75,69,34,81,58,44,40,74,59,53,52,55,54,40,44,50,50,18,50,49,30,57,27,51,54,35,35,32,27,81,76,18,90,77,49,54,77,46,63,47,36,44,57,55,49,54,46,33,57,50,42,36,56,52,27,34,44,45,33,33,49,53,49,78,39,76,52,10,21,45,23,39,43,41,41,50,44,40,41,67,38,17,44,60,13,32,52,38,11,62,43,28,50,26,51,44,37,22,68,77,38,64,85,32,40,36,12,54,39,52,23,23,76,48,20,54,52,48,58,68,70,41,72,64,40,28,54,21,47,52,40,12,45,53,12,25,51,55,15,45,32,33,67,63,42,32,37,34,41,34,43,41,64,64,26,84,84,49,54,52,37,56,71,32,82,77,65,12,30,52,50,31,46,30,50,49,46,51,50,44,46,65,47,54,53,50,41,50,47,32,23,44,67,63,17,20,26,61,92,38,54,42,92,82,37,52,70,61,8,48,51,42,36,50,53,54,31,50,53,53,48,48,51,52,44,50,40,40,69,68,44,65,72,33,53,63,33,56,39,42,44,47,31,58,63,46,26,26,50,37,2,50,51,14,33,51,46,40,69,71,101,109,73,63,61,50,46,52,54,49,49,47,26,41,50,39,57,47,5,49,48,41,44,54,53,48,42,49,52,48,50,41,50,45,48,55,50,46,18,62,72,65,71,40,79,41,84,73,77,62,54,90,69,53,53,45,34,66,54,46,48,33,52,46,21,49,65,36,70,65,76,69,37,84,61,34,43,74,60,53,53,56,53,39,45,49,51,19,50,49,29,57,28,51,53,35,36,32,28,83,75,17,91,77,50,57,77,46,62,47,35,42,57,54,49,54,46,33,56,48,41,36,56,49,29,35,44,44,33,34,49,48,48,80,39,76,53,13,22,45,22,39,43,41,41,49,43,40,42,66,37,15,44,60,13,30,53,38,11,62,44,27,50,25,50,44,38,23,68,77,38,64,87,32,40,36,12,53,38,53,24,23,75,49,19,52,52,48,58,69,70,40,72,65,41,28,53,21,47,53,40,11,46,53,12,25,51,56,16,46,33,33,68,64,42,31,38,34,40,33,44,41,63,62,31,83,85,47,55,56,35,55,71,33,81,78,63,13,32,52,51,30,46,29,50,48,46,51,49,44,46,65,48,53,52,50,43,52,47,33,22,44,67,62,17,19,26,58,92,38,54,44,90,82,37,51,69,61,8,48,51,42,36,50,51,54,30,50,52,53,49,50,51,53,44,50,40,38,70,68,44,66,73,34,52,63,32,56,39,41,44,47,33,57,62,46,27,26,50,37,2,50,52,14,33,53,47,38,70,70,103

Secondary structure (DSSP, 8-state):
-HHHHHHHHHHHHHSSSSHHHHHHHHHHHHHHHHHHHHHHTTS----SS-GGGTTHHHHHHHHHHHS-----TT--SHHHHHHHHHHHHHHHHHHHTSTTSSS----TTHHHHHHHHHHHHHHHHHHHHHTS--HHHHHHHHHHHHHHHHHHHHHHHHHHHHHHHHHHH-GGGTT-HHHHHHTGGGGGTS-HHHHHHHHHHHHHHHHHHHHHTT-TTS-TTT--SSSTTTTTTS---HHHHHHHHHHHHHHHHHHHHHHHHHS-TTTTS-TTT-HHHHHHHHHHHHHHHHHHHHHHHHHSPPPPHHHHHHHHHHTHHHHHHHHHHHHHH-/-HHHHHHHHHHHHHSSSSHHHHHHHHHHHHHHHHHHHHHHTTS----SS-TTSTTHHHHHHHHHHHS-----TT--SHHHHHHHHHHHHHHHHHHHTSTTSSS----TTHHHHHHHHHHHHHHHHHHHHHTS--HHHHHHHHHHHHHHHHHHHHHHHHHHHHHHHHHHH-GGGTT-HHHHHHTGGGGGTS-HHHHHHHHHHHHHHHHHHHHHTT-TTS-TTT--SSSTTTTTTS---HHHHHHHHHHHHHHHHHHHHHHHHHS-TTTTS-TTT-HHHHHHHHHHHHHHHHHHHHHHHHHSPPPPHHHHHHHHHHTHHHHHHHHHHHHHH-

InterPro domains:
  IPR001694 NADH:ubiquinone oxidoreductase, subunit 1/F420H2 oxidoreductase subunit H [PF00146] (20-327)
  IPR018086 NADH:ubiquinone oxidoreductase, subunit 1, conserved site [PS00668] (217-230)
  IPR052561 Complex I Subunit 1 [PTHR43359] (19-329)

Nearest PDB structures (foldseek):
  8olt-assembly1_H  TM=8.093E-01  e=7.545E-10  Mus musculus
  6zkk-assembly1_H  TM=8.497E-01  e=3.030E-09  Ovis aries
  8q49-assembly1_H  TM=8.544E-01  e=9.918E-09  Bos taurus
  8rgt-assembly1_H  TM=8.514E-01  e=2.247E-08  Mus musculus
  8iao-assembly1_H  TM=7.994E-01  e=5.371E-09  Mus musculus

Foldseek 3Di:
DVVVVVVLVVCCQVPNPHDVVLVVVLLVLLLLLQVLLCVLVVPPRPPPPPVVVSCVLVVLLVVLLVDDQPQDDVRPVCVLVVLLVLLSSLLRLLNLCALSRPNRDKDAQCVVVNLVSLVSNLVSLLVLLPSPPDPLSVVLSVLSVLLCVLLSLLQSLLLQLLLLLQCVVPVVCNSMLHSSLQALVCQCVVDPLSVLLLVLSLVLNLLSLCSSLCFPQNVQSCPDPVPPSRSCHDRSHSSNSSSVSSSSSSLQRVLLSSCSRRVNQQPPDRCVVPVVSSVVSSVVVSSVSSSVSSNCSNPHHYDHSVRSSVCSNPRSNVSSVVSSVSSVVD/DVVVVVVLVVCCQVPNPHDVVLVVVLLVLLLVLQVLLCVLVVPNRPPPDPVVCSCVLVVVLVVLLVDPQPQDDVRPVCVLVVLLVLLSSLLRLLNLCALSRPNRDKDAQCVVVNLVSLVSNLVSLLVLLPSPPDPLSVVLSVLLVLLCVLLSLLQSLLLQLLLLLQCVVPVVCNSMLHSSLQALVCQCVVDPLSVLLLVLSLVLNLLSLCSSLCFPQNVQSCPDPVSPRGSCPDRRHSSNSSSVSSSSSSLQRVLLSSCSRRVNQQPPDRCVVPVVSSVVSSVVVSSVSSSVSSNCSNPHHYDHSVRSSVCSNPRSNVSSVVSSVSSVVD

pLDDT: mean 84.8, std 17.57, range [33.44, 98.81]

Organism: Staphylothermus marinus (strain ATCC 43588 / DSM 3639 / JCM 9404 / F1) (NCBI:txid399550)

Sequence (660 aa):
MMWVDLGNYILQSLLYPGLLFIIIMIIFTQWIYRKVTGRVQYRRGPTYVGPFGLLQPFADFMKLLLKEDVVSRYSAKIAPVIVAALGVGAITALTLMTPLAYDPVHAPFDIIVFFYLALWTSLSIMFLGLATPNPYTSLGVGRYMALLVSAEPAYVSSFLVPVIIASKIDPSIEYSLYGSSLISYQLWTSNVFSFIAMLIAAIAGFLAMMGILEIKPFDFPEAEGEIYWGVFTEYGGPRLALAFFILFAERIVIPIIYVLLFLGGSWPIDISTNYLGGLLVIFAKFIVVFILLSVIDNVMPRFTPAQGVRFLWKYPLILAIAALIIALLIMMWVDLGNYILQSLLYPGLLFIIIMIIFTQWIYRKVTGRVQYRRGPTYVGPFGLLQPFADFMKLLLKEDVVSRYSAKIAPVIVAALGVGAITALTLMTPLAYDPVHAPFDIIVFFYLALWTSLSIMFLGLATPNPYTSLGVGRYMALLVSAEPAYVSSFLVPVIIASKIDPSIEYSLYGSSLISYQLWTSNVFSFIAMLIAAIAGFLAMMGILEIKPFDFPEAEGEIYWGVFTEYGGPRLALAFFILFAERIVIPIIYVLLFLGGSWPIDISTNYLGGLLVIFAKFIVVFILLSVIDNVMPRFTPAQGVRFLWKYPLILAIAALIIALLI